Protein AF-A0A5C3QWN0-F1 (afdb_monomer_lite)

Radius of gyration: 45.07 Å; chains: 1; bounding box: 132×107×120 Å

Foldseek 3Di:
DDDDDDDDDDDDDDDDDDDDDDDDDDDDDDDDDDDDDPDDDDPVVVVVVVVVVVVPDDDDPPPPVVVVVCVVDPDDPPDDDPVVVVVVVVCVVPPPDPPDDDDDPVRVVVVVVDDDDDDDDDDDDDDDDDDDDPDDDDPVPDPPDPDDPPDDPVNDDDDDPPPPPDPPPPDPPVPPPPPDPPVVPPDDPVVVVVVVVVVVVVVVVVVVVVVVVVVVCVVVPNPDDDDDDDDPDDPDDDDPDPVVVVVVVVVVVVVCVVVCVVVDDPQVPHPDPDDPVCPPPVADNVRVVVVVVCVVVVPDQPLVVLVVVLVVLVVVLLVVLLVLVLVVLLVVCVVPDDLVRLVPDDLVNQLPDDDPVSCVVCVVVLVVSLVVSQVSLVVSQVRDDPVPRDDRDDSVVSVNVSSNVSSVVSNVSNVVVSVVVVVVVPDPDDDDDDDDDDDDDPPPPVDPVVVVVVVVCVVVPD

Structure (mmCIF, N/CA/C/O backbone):
data_AF-A0A5C3QWN0-F1
#
_entry.id   AF-A0A5C3QWN0-F1
#
loop_
_atom_site.group_PDB
_atom_site.id
_atom_site.type_symbol
_atom_site.label_atom_id
_atom_site.label_alt_id
_atom_site.label_comp_id
_atom_site.label_asym_id
_atom_site.label_entity_id
_atom_site.label_seq_id
_atom_site.pdbx_PDB_ins_code
_atom_site.Cartn_x
_atom_site.Cartn_y
_atom_site.Cartn_z
_atom_site.occupancy
_atom_site.B_iso_or_equiv
_atom_site.auth_seq_id
_atom_site.auth_comp_id
_atom_site.auth_asym_id
_atom_site.auth_atom_id
_atom_site.pdbx_PDB_model_num
ATOM 1 N N . MET A 1 1 ? 95.566 -14.396 -33.016 1.00 42.91 1 MET A N 1
ATOM 2 C CA . MET A 1 1 ? 95.435 -15.334 -31.883 1.00 42.91 1 MET A CA 1
ATOM 3 C C . MET A 1 1 ? 94.120 -16.077 -32.031 1.00 42.91 1 MET A C 1
ATOM 5 O O . MET A 1 1 ? 93.121 -15.462 -32.377 1.00 42.91 1 MET A O 1
ATOM 9 N N . GLN A 1 2 ? 94.194 -17.400 -31.928 1.00 32.28 2 GLN A N 1
ATOM 10 C CA . GLN A 1 2 ? 93.135 -18.374 -32.193 1.00 32.28 2 GLN A CA 1
ATOM 11 C C . GLN A 1 2 ? 92.072 -18.428 -31.084 1.00 32.28 2 GLN A C 1
ATOM 13 O O . GLN A 1 2 ? 92.374 -18.100 -29.942 1.00 32.28 2 GLN A O 1
ATOM 18 N N . SER A 1 3 ? 90.923 -19.020 -31.451 1.00 32.06 3 SER A N 1
ATOM 19 C CA . SER A 1 3 ? 89.947 -19.732 -30.598 1.00 32.06 3 SER A CA 1
ATOM 20 C C . SER A 1 3 ? 89.076 -18.889 -29.655 1.00 32.06 3 SER A C 1
ATOM 22 O O . SER A 1 3 ? 89.563 -17.993 -28.991 1.00 32.06 3 SER A O 1
ATOM 24 N N . SER A 1 4 ? 87.765 -19.101 -29.498 1.00 35.69 4 SER A N 1
ATOM 25 C CA . SER A 1 4 ? 86.855 -20.196 -29.875 1.00 35.69 4 SER A CA 1
ATOM 26 C C . SER A 1 4 ? 85.427 -19.627 -29.945 1.00 35.69 4 SER A C 1
ATOM 28 O O . SER A 1 4 ? 85.012 -18.893 -29.059 1.00 35.69 4 SER A O 1
ATOM 30 N N . ARG A 1 5 ? 84.709 -19.813 -31.060 1.00 35.84 5 ARG A N 1
ATOM 31 C CA . ARG A 1 5 ? 83.561 -20.735 -31.219 1.00 35.84 5 ARG A CA 1
ATOM 32 C C . ARG A 1 5 ? 82.532 -20.729 -30.073 1.00 35.84 5 ARG A C 1
ATOM 34 O O . ARG A 1 5 ? 82.773 -21.341 -29.044 1.00 35.84 5 ARG A O 1
ATOM 41 N N . SER A 1 6 ? 81.318 -20.253 -30.359 1.00 35.31 6 SER A N 1
ATOM 42 C CA . SER A 1 6 ? 80.155 -21.153 -30.417 1.00 35.31 6 SER A CA 1
ATOM 43 C C . SER A 1 6 ? 78.995 -20.496 -31.169 1.00 35.31 6 SER A C 1
ATOM 45 O O . SER A 1 6 ? 78.577 -19.385 -30.859 1.00 35.31 6 SER A O 1
ATOM 47 N N . ALA A 1 7 ? 78.526 -21.191 -32.199 1.00 36.94 7 ALA A N 1
ATOM 48 C CA . ALA A 1 7 ? 77.464 -20.805 -33.110 1.00 36.94 7 ALA A CA 1
ATOM 49 C C . ALA A 1 7 ? 76.279 -21.738 -32.885 1.00 36.94 7 ALA A C 1
ATOM 51 O O . ALA A 1 7 ? 76.495 -22.945 -32.845 1.00 36.94 7 ALA A O 1
ATOM 52 N N . LEU A 1 8 ? 75.051 -21.220 -32.835 1.00 32.81 8 LEU A N 1
ATOM 53 C CA . LEU A 1 8 ? 73.868 -22.024 -33.138 1.00 32.81 8 LEU A CA 1
ATOM 54 C C . LEU A 1 8 ? 72.814 -21.176 -33.854 1.00 32.81 8 LEU A C 1
ATOM 56 O O . LEU A 1 8 ? 72.270 -20.209 -33.332 1.00 32.81 8 LEU A O 1
ATOM 60 N N . GLN A 1 9 ? 72.568 -21.592 -35.090 1.00 36.50 9 GLN A N 1
ATOM 61 C CA . GLN A 1 9 ? 71.646 -21.063 -36.075 1.00 36.50 9 GLN A CA 1
ATOM 62 C C . GLN A 1 9 ? 70.783 -22.252 -36.500 1.00 36.50 9 GLN A C 1
ATOM 64 O O . GLN A 1 9 ? 71.313 -23.171 -37.111 1.00 36.50 9 GLN A O 1
ATOM 69 N N . LEU A 1 10 ? 69.485 -22.265 -36.193 1.00 34.38 10 LEU A N 1
ATOM 70 C CA . LEU A 1 10 ? 68.518 -23.242 -36.725 1.00 34.38 10 LEU A CA 1
ATOM 71 C C . LEU A 1 10 ? 67.148 -22.546 -36.793 1.00 34.38 10 LEU A C 1
ATOM 73 O O . LEU A 1 10 ? 66.596 -22.155 -35.774 1.00 34.38 10 LEU A O 1
ATOM 77 N N . ARG A 1 11 ? 66.722 -22.063 -37.964 1.00 36.03 11 ARG A N 1
ATOM 78 C CA . ARG A 1 11 ? 66.000 -22.756 -39.051 1.00 36.03 11 ARG A CA 1
ATOM 79 C C . ARG A 1 11 ? 64.630 -23.305 -38.621 1.00 36.03 11 ARG A C 1
ATOM 81 O O . ARG A 1 11 ? 64.500 -24.345 -37.993 1.00 36.03 11 ARG A O 1
ATOM 88 N N . ILE A 1 12 ? 63.625 -22.539 -39.032 1.00 37.44 12 ILE A N 1
ATOM 89 C CA . ILE A 1 12 ? 62.194 -22.834 -39.107 1.00 37.44 12 ILE A CA 1
ATOM 90 C C . ILE A 1 12 ? 61.962 -24.105 -39.935 1.00 37.44 12 ILE A C 1
ATOM 92 O O . ILE A 1 12 ? 62.552 -24.218 -41.005 1.00 37.44 12 ILE A O 1
ATOM 96 N N . LEU A 1 13 ? 61.057 -24.987 -39.490 1.00 35.53 13 LEU A N 1
ATOM 97 C CA . LEU A 1 13 ? 59.965 -25.549 -40.302 1.00 35.53 13 LEU A CA 1
ATOM 98 C C . LEU A 1 13 ? 58.923 -26.248 -39.410 1.00 35.53 13 LEU A C 1
ATOM 100 O O . LEU A 1 13 ? 59.238 -27.030 -38.518 1.00 35.53 13 LEU A O 1
ATOM 104 N N . ARG A 1 14 ? 57.659 -25.909 -39.673 1.00 41.62 14 ARG A N 1
ATOM 105 C CA . ARG A 1 14 ? 56.440 -26.475 -39.091 1.00 41.62 14 ARG A CA 1
ATOM 106 C C . ARG A 1 14 ? 56.224 -27.896 -39.609 1.00 41.62 14 ARG A C 1
ATOM 108 O O . ARG A 1 14 ? 56.333 -28.098 -40.812 1.00 41.62 14 ARG A O 1
ATOM 115 N N . GLN A 1 15 ? 55.777 -28.810 -38.748 1.00 36.53 15 GLN A N 1
ATOM 116 C CA . GLN A 1 15 ? 54.873 -29.900 -39.129 1.00 36.53 15 GLN A CA 1
ATOM 117 C C . GLN A 1 15 ? 54.176 -30.473 -37.888 1.00 36.53 15 GLN A C 1
ATOM 119 O O . GLN A 1 15 ? 54.800 -30.939 -36.941 1.00 36.53 15 GLN A O 1
ATOM 124 N N . THR A 1 16 ? 52.852 -30.390 -37.908 1.00 40.53 16 THR A N 1
ATOM 125 C CA . THR A 1 16 ? 51.901 -30.983 -36.969 1.00 40.53 16 THR A CA 1
ATOM 126 C C . THR A 1 16 ? 51.854 -32.501 -37.149 1.00 40.53 16 THR A C 1
ATOM 128 O O . THR A 1 16 ? 51.549 -32.971 -38.245 1.00 40.53 16 THR A O 1
ATOM 131 N N . ARG A 1 17 ? 52.085 -33.271 -36.081 1.00 33.91 17 ARG A N 1
ATOM 132 C CA . ARG A 1 17 ? 51.670 -34.680 -35.987 1.00 33.91 17 ARG A CA 1
ATOM 133 C C . ARG A 1 17 ? 51.081 -34.946 -34.603 1.00 33.91 17 ARG A C 1
ATOM 135 O O . ARG A 1 17 ? 51.757 -34.775 -33.595 1.00 33.91 17 ARG A O 1
ATOM 142 N N . CYS A 1 18 ? 49.810 -35.336 -34.584 1.00 32.41 18 CYS A N 1
ATOM 143 C CA . CYS A 1 18 ? 49.135 -35.917 -33.431 1.00 32.41 18 CYS A CA 1
ATOM 144 C C . CYS A 1 18 ? 49.550 -37.388 -33.301 1.00 32.41 18 CYS A C 1
ATOM 146 O O . CYS A 1 18 ? 49.522 -38.119 -34.290 1.00 32.41 18 CYS A O 1
ATOM 148 N N . SER A 1 19 ? 49.901 -37.809 -32.086 1.00 37.94 19 SER A N 1
ATOM 149 C CA . SER A 1 19 ? 50.146 -39.208 -31.718 1.00 37.94 19 SER A CA 1
ATOM 150 C C . SER A 1 19 ? 49.019 -39.711 -30.802 1.00 37.94 19 SER A C 1
ATOM 152 O O . SER A 1 19 ? 48.532 -38.930 -29.980 1.00 37.94 19 SER A O 1
ATOM 154 N N . PRO A 1 20 ? 48.601 -40.985 -30.916 1.00 39.47 20 PRO A N 1
ATOM 155 C CA . PRO A 1 20 ? 47.511 -41.565 -30.134 1.00 39.47 20 PRO A CA 1
ATOM 156 C C . PRO A 1 20 ? 47.978 -42.031 -28.746 1.00 39.47 20 PRO A C 1
ATOM 158 O O . PRO A 1 20 ? 49.084 -42.547 -28.582 1.00 39.47 20 PRO A O 1
ATOM 161 N N . PHE A 1 21 ? 47.114 -41.855 -27.746 1.00 33.62 21 PHE A N 1
ATOM 162 C CA . PHE A 1 21 ? 47.357 -42.252 -26.360 1.00 33.62 21 PHE A CA 1
ATOM 163 C C . PHE A 1 21 ? 47.044 -43.745 -26.160 1.00 33.62 21 PHE A C 1
ATOM 165 O O . PHE A 1 21 ? 45.948 -44.212 -26.463 1.00 33.62 21 PHE A O 1
ATOM 172 N N . SER A 1 22 ? 48.039 -44.471 -25.651 1.00 32.19 22 SER A N 1
ATOM 173 C CA . SER A 1 22 ? 48.028 -45.898 -25.320 1.00 32.19 22 SER A CA 1
ATOM 174 C C . SER A 1 22 ? 47.508 -46.115 -23.894 1.00 32.19 22 SER A C 1
ATOM 176 O O . SER A 1 22 ? 47.917 -45.406 -22.974 1.00 32.19 22 SER A O 1
ATOM 178 N N . THR A 1 23 ? 46.611 -47.085 -23.696 1.00 35.88 23 THR A N 1
ATOM 179 C CA . THR A 1 23 ? 46.101 -47.501 -22.379 1.00 35.88 23 THR A CA 1
ATOM 180 C C . THR A 1 23 ? 46.808 -48.775 -21.919 1.00 35.88 23 THR A C 1
ATOM 182 O O . THR A 1 23 ? 46.696 -49.833 -22.535 1.00 35.88 23 THR A O 1
ATOM 185 N N . ALA A 1 24 ? 47.547 -48.669 -20.813 1.00 34.12 24 ALA A N 1
ATOM 186 C CA . ALA A 1 24 ? 48.177 -49.790 -20.127 1.00 34.12 24 ALA A CA 1
ATOM 187 C C . ALA A 1 24 ? 47.196 -50.452 -19.141 1.00 34.12 24 ALA A C 1
ATOM 189 O O . ALA A 1 24 ? 46.494 -49.774 -18.391 1.00 34.12 24 ALA A O 1
ATOM 190 N N . ARG A 1 25 ? 47.172 -51.789 -19.151 1.00 35.22 25 ARG A N 1
ATOM 191 C CA . ARG A 1 25 ? 46.479 -52.662 -18.187 1.00 35.22 25 ARG A CA 1
ATOM 192 C C . ARG A 1 25 ? 47.228 -52.715 -16.847 1.00 35.22 25 ARG A C 1
ATOM 194 O O . ARG A 1 25 ? 48.457 -52.751 -16.874 1.00 35.22 25 ARG A O 1
ATOM 201 N N . PRO A 1 26 ? 46.533 -52.912 -15.713 1.00 39.97 26 PRO A N 1
ATOM 202 C CA . PRO A 1 26 ? 47.109 -53.564 -14.549 1.00 39.97 26 PRO A CA 1
ATOM 203 C C . PRO A 1 26 ? 46.679 -55.040 -14.478 1.00 39.97 26 PRO A C 1
ATOM 205 O O . PRO A 1 26 ? 45.511 -55.385 -14.662 1.00 39.97 26 PRO A O 1
ATOM 208 N N . SER A 1 27 ? 47.654 -55.907 -14.218 1.00 32.25 27 SER A N 1
ATOM 209 C CA . SER A 1 27 ? 47.497 -57.316 -13.858 1.00 32.25 27 SER A CA 1
ATOM 210 C C . SER A 1 27 ? 47.187 -57.458 -12.365 1.00 32.25 27 SER A C 1
ATOM 212 O O . SER A 1 27 ? 47.851 -56.831 -11.541 1.00 32.25 27 SER A O 1
ATOM 214 N N . LEU A 1 28 ? 46.242 -58.329 -12.017 1.00 40.50 28 LEU A N 1
ATOM 215 C CA . LEU A 1 28 ? 46.075 -58.879 -10.671 1.00 40.50 28 LEU A CA 1
ATOM 216 C C . LEU A 1 28 ? 46.317 -60.384 -10.750 1.00 40.50 28 LEU A C 1
ATOM 218 O O . LEU A 1 28 ? 45.729 -61.036 -11.605 1.00 40.50 28 LEU A O 1
ATOM 222 N N . ASP A 1 29 ? 47.113 -60.912 -9.825 1.00 34.06 29 ASP A N 1
ATOM 223 C CA . ASP A 1 29 ? 47.120 -62.331 -9.488 1.00 34.06 29 ASP A CA 1
ATOM 224 C C . ASP A 1 29 ? 47.157 -62.467 -7.964 1.00 34.06 29 ASP A C 1
ATOM 226 O O . ASP A 1 29 ? 48.119 -62.055 -7.320 1.00 34.06 29 ASP A O 1
ATOM 230 N N . SER A 1 30 ? 46.088 -63.021 -7.388 1.00 30.53 30 SER A N 1
ATOM 231 C CA . SER A 1 30 ? 46.181 -64.083 -6.381 1.00 30.53 30 SER A CA 1
ATOM 232 C C . SER A 1 30 ? 44.786 -64.605 -6.019 1.00 30.53 30 SER A C 1
ATOM 234 O O . SER A 1 30 ? 43.974 -63.925 -5.400 1.00 30.53 30 SER A O 1
ATOM 236 N N . THR A 1 31 ? 44.555 -65.841 -6.459 1.00 42.66 31 THR A N 1
ATOM 237 C CA . THR A 1 31 ? 43.734 -66.928 -5.901 1.00 42.66 31 THR A CA 1
ATOM 238 C C . THR A 1 31 ? 42.642 -66.607 -4.863 1.00 42.66 31 THR A C 1
ATOM 240 O O . THR A 1 31 ? 42.929 -66.175 -3.748 1.00 42.66 31 THR A O 1
ATOM 243 N N . LYS A 1 32 ? 41.393 -66.995 -5.182 1.00 37.12 32 LYS A N 1
ATOM 244 C CA . LYS A 1 32 ? 40.539 -67.894 -4.368 1.00 37.12 32 LYS A CA 1
ATOM 245 C C . LYS A 1 32 ? 39.171 -68.148 -5.028 1.00 37.12 32 LYS A C 1
ATOM 247 O O . LYS A 1 32 ? 38.505 -67.236 -5.498 1.00 37.12 32 LYS A O 1
ATOM 252 N N . ASN A 1 33 ? 38.811 -69.429 -5.030 1.00 44.41 33 ASN A N 1
ATOM 253 C CA . ASN A 1 33 ? 37.555 -70.085 -5.399 1.00 44.41 33 ASN A CA 1
ATOM 254 C C . ASN A 1 33 ? 36.265 -69.249 -5.304 1.00 44.41 33 ASN A C 1
ATOM 256 O O . ASN A 1 33 ? 35.908 -68.807 -4.215 1.00 44.41 33 ASN A O 1
ATOM 260 N N . ALA A 1 34 ? 35.491 -69.206 -6.395 1.00 34.88 34 ALA A N 1
ATOM 261 C CA . ALA A 1 34 ? 34.028 -69.148 -6.348 1.00 34.88 34 ALA A CA 1
ATOM 262 C C . ALA A 1 34 ? 33.415 -69.565 -7.699 1.00 34.88 34 ALA A C 1
ATOM 264 O O . ALA A 1 34 ? 33.784 -69.069 -8.761 1.00 34.88 34 ALA A O 1
ATOM 265 N N . THR A 1 35 ? 32.479 -70.501 -7.611 1.00 47.94 35 THR A N 1
ATOM 266 C CA . THR A 1 35 ? 31.509 -70.996 -8.593 1.00 47.94 35 THR A CA 1
ATOM 267 C C . THR A 1 35 ? 31.066 -69.931 -9.611 1.00 47.94 35 THR A C 1
ATOM 269 O O . THR A 1 35 ? 30.430 -68.946 -9.242 1.00 47.94 35 THR A O 1
ATOM 272 N N . GLN A 1 36 ? 31.365 -70.125 -10.902 1.00 41.84 36 GLN A N 1
ATOM 273 C CA . GLN A 1 36 ? 30.921 -69.224 -11.972 1.00 41.84 36 GLN A CA 1
ATOM 274 C C . GLN A 1 36 ? 29.685 -69.796 -12.678 1.00 41.84 36 GLN A C 1
ATOM 276 O O . GLN A 1 36 ? 29.766 -70.763 -13.431 1.00 41.84 36 GLN A O 1
ATOM 281 N N . HIS A 1 37 ? 28.534 -69.163 -12.443 1.00 44.00 37 HIS A N 1
ATOM 282 C CA . HIS A 1 37 ? 27.427 -69.145 -13.400 1.00 44.00 37 HIS A CA 1
ATOM 283 C C . HIS A 1 37 ? 27.941 -68.661 -14.771 1.00 44.00 37 HIS A C 1
ATOM 285 O O . HIS A 1 37 ? 28.793 -67.767 -14.790 1.00 44.00 37 HIS A O 1
ATOM 291 N N . PRO A 1 38 ? 27.431 -69.175 -15.910 1.00 49.47 38 PRO A N 1
ATOM 292 C CA . PRO A 1 38 ? 27.800 -68.655 -17.223 1.00 49.47 38 PRO A CA 1
ATOM 293 C C . PRO A 1 38 ? 27.395 -67.178 -17.305 1.00 49.47 38 PRO A C 1
ATOM 295 O O . PRO A 1 38 ? 26.214 -66.839 -17.360 1.00 49.47 38 PRO A O 1
ATOM 298 N N . GLN A 1 39 ? 28.391 -66.293 -17.242 1.00 54.59 39 GLN A N 1
ATOM 299 C CA . GLN A 1 39 ? 28.216 -64.850 -17.357 1.00 54.59 39 GLN A CA 1
ATOM 300 C C . GLN A 1 39 ? 27.690 -64.550 -18.763 1.00 54.59 39 GLN A C 1
ATOM 302 O O . GLN A 1 39 ? 28.383 -64.775 -19.755 1.00 54.59 39 GLN A O 1
ATOM 307 N N . ALA A 1 40 ? 26.448 -64.070 -18.850 1.00 62.28 40 ALA A N 1
ATOM 308 C CA . ALA A 1 40 ? 25.895 -63.560 -20.095 1.00 62.28 40 ALA A CA 1
ATOM 309 C C . ALA A 1 40 ? 26.790 -62.418 -20.619 1.00 62.28 40 ALA A C 1
ATOM 311 O O . ALA A 1 40 ? 27.260 -61.602 -19.819 1.00 62.28 40 ALA A O 1
ATOM 312 N N . PRO A 1 41 ? 27.048 -62.343 -21.937 1.00 68.69 41 PRO A N 1
ATOM 313 C CA . PRO A 1 41 ? 27.926 -61.324 -22.493 1.00 68.69 41 PRO A CA 1
ATOM 314 C C . PRO A 1 41 ? 27.410 -59.918 -22.158 1.00 68.69 41 PRO A C 1
ATOM 316 O O . PRO A 1 41 ? 26.223 -59.619 -22.298 1.00 68.69 41 PRO A O 1
ATOM 319 N N . ILE A 1 42 ? 28.333 -59.061 -21.714 1.00 72.00 42 ILE A N 1
ATOM 320 C CA . ILE A 1 42 ? 28.119 -57.639 -21.413 1.00 72.00 42 ILE A CA 1
ATOM 321 C C . ILE A 1 42 ? 27.419 -56.980 -22.610 1.00 72.00 42 ILE A C 1
ATOM 323 O O . ILE A 1 42 ? 27.775 -57.252 -23.755 1.00 72.00 42 ILE A O 1
ATOM 327 N N . GLY A 1 43 ? 26.420 -56.127 -22.353 1.00 74.12 43 GLY A N 1
ATOM 328 C CA . GLY A 1 43 ? 25.427 -55.686 -23.345 1.00 74.12 43 GLY A CA 1
ATOM 329 C C . GLY A 1 43 ? 25.982 -55.203 -24.691 1.00 74.12 43 GLY A C 1
ATOM 330 O O . GLY A 1 43 ? 25.378 -55.486 -25.719 1.00 74.12 43 GLY A O 1
ATOM 331 N N . SER A 1 44 ? 27.156 -54.565 -24.723 1.00 78.06 44 SER A N 1
ATOM 332 C CA . SER A 1 44 ? 27.806 -54.173 -25.981 1.00 78.06 44 SER A CA 1
ATOM 333 C C . SER A 1 44 ? 28.251 -55.371 -26.827 1.00 78.06 44 SER A C 1
ATOM 335 O O . SER A 1 44 ? 28.028 -55.374 -28.031 1.00 78.06 44 SER A O 1
ATOM 337 N N . ALA A 1 45 ? 28.816 -56.418 -26.222 1.00 79.19 45 ALA A N 1
ATOM 338 C CA . ALA A 1 45 ? 29.224 -57.635 -26.925 1.00 79.19 45 ALA A CA 1
ATOM 339 C C . ALA A 1 45 ? 28.022 -58.406 -27.489 1.00 79.19 45 ALA A C 1
ATOM 341 O O . ALA A 1 45 ? 28.110 -58.965 -28.580 1.00 79.19 45 ALA A O 1
ATOM 342 N N . LYS A 1 46 ? 26.884 -58.384 -26.781 1.00 82.75 46 LYS A N 1
ATOM 343 C CA . LYS A 1 46 ? 25.630 -58.944 -27.293 1.00 82.75 46 LYS A CA 1
ATOM 344 C C . LYS A 1 46 ? 25.111 -58.153 -28.497 1.00 82.75 46 LYS A C 1
ATOM 346 O O . LYS A 1 46 ? 24.759 -58.760 -29.496 1.00 82.75 46 LYS A O 1
ATOM 351 N N . LEU A 1 47 ? 25.141 -56.819 -28.439 1.00 79.75 47 LEU A N 1
ATOM 352 C CA . LEU A 1 47 ? 24.715 -55.968 -29.557 1.00 79.75 47 LEU A CA 1
ATOM 353 C C . LEU A 1 47 ? 25.566 -56.183 -30.816 1.00 79.75 47 LEU A C 1
ATOM 355 O O . LEU A 1 47 ? 25.016 -56.243 -31.909 1.00 79.75 47 LEU A O 1
ATOM 359 N N . PHE A 1 48 ? 26.886 -56.343 -30.678 1.00 81.50 48 PHE A N 1
ATOM 360 C CA . PHE A 1 48 ? 27.751 -56.632 -31.828 1.00 81.50 48 PHE A CA 1
ATOM 361 C C . PHE A 1 48 ? 27.529 -58.037 -32.401 1.00 81.50 48 PHE A C 1
ATOM 363 O O . PHE A 1 48 ? 27.581 -58.210 -33.616 1.00 81.50 48 PHE A O 1
ATOM 370 N N . ALA A 1 49 ? 27.264 -59.031 -31.549 1.00 81.00 49 ALA A N 1
ATOM 371 C CA . ALA A 1 49 ? 26.926 -60.378 -32.002 1.00 81.00 49 ALA A CA 1
ATOM 372 C C . ALA A 1 49 ? 25.562 -60.419 -32.717 1.00 81.00 49 ALA A C 1
ATOM 374 O O . ALA A 1 49 ? 25.452 -61.049 -33.768 1.00 81.00 49 ALA A O 1
ATOM 375 N N . ASP A 1 50 ? 24.560 -59.709 -32.189 1.00 81.56 50 ASP A N 1
ATOM 376 C CA . ASP A 1 50 ? 23.227 -59.601 -32.793 1.00 81.56 50 ASP A CA 1
ATOM 377 C C . ASP A 1 50 ? 23.285 -58.847 -34.138 1.00 81.56 50 ASP A C 1
ATOM 379 O O . ASP A 1 50 ? 22.676 -59.295 -35.107 1.00 81.56 50 ASP A O 1
ATOM 383 N N . ALA A 1 51 ? 24.081 -57.772 -34.242 1.00 81.75 51 ALA A N 1
ATOM 384 C CA . ALA A 1 51 ? 24.290 -57.039 -35.496 1.00 81.75 51 ALA A CA 1
ATOM 385 C C . ALA A 1 51 ? 24.974 -57.904 -36.571 1.00 81.75 51 ALA A C 1
ATOM 387 O O . ALA A 1 51 ? 24.517 -57.959 -37.709 1.00 81.75 51 ALA A O 1
ATOM 388 N N . ALA A 1 52 ? 26.016 -58.660 -36.199 1.00 81.88 52 ALA A N 1
ATOM 389 C CA . ALA A 1 52 ? 26.679 -59.585 -37.120 1.00 81.88 52 ALA A CA 1
ATOM 390 C C . ALA A 1 52 ? 25.748 -60.722 -37.586 1.00 81.88 52 ALA A C 1
ATOM 392 O O . ALA A 1 52 ? 25.872 -61.202 -38.710 1.00 81.88 52 ALA A O 1
ATOM 393 N N . GLN A 1 53 ? 24.806 -61.159 -36.743 1.00 78.00 53 GLN A N 1
ATOM 394 C CA . GLN A 1 53 ? 23.767 -62.111 -37.143 1.00 78.00 53 GLN A CA 1
ATOM 395 C C . GLN A 1 53 ? 22.694 -61.487 -38.044 1.00 78.00 53 GLN A C 1
ATOM 397 O O . GLN A 1 53 ? 22.093 -62.210 -38.838 1.00 78.00 53 GLN A O 1
ATOM 402 N N . GLU A 1 54 ? 22.425 -60.186 -37.927 1.00 73.19 54 GLU A N 1
ATOM 403 C CA . GLU A 1 54 ? 21.470 -59.474 -38.779 1.00 73.19 54 GLU A CA 1
ATOM 404 C C . GLU A 1 54 ? 22.015 -59.256 -40.196 1.00 73.19 54 GLU A C 1
ATOM 406 O O . GLU A 1 54 ? 21.293 -59.529 -41.152 1.00 73.19 54 GLU A O 1
ATOM 411 N N . ASP A 1 55 ? 23.300 -58.921 -40.345 1.00 73.94 55 ASP A N 1
ATOM 412 C CA . ASP A 1 55 ? 23.958 -58.773 -41.656 1.00 73.94 55 ASP A CA 1
ATOM 413 C C . ASP A 1 55 ? 23.997 -60.085 -42.467 1.00 73.94 55 ASP A C 1
ATOM 415 O O . ASP A 1 55 ? 24.056 -60.074 -43.697 1.00 73.94 55 ASP A O 1
ATOM 419 N N . LEU A 1 56 ? 23.953 -61.235 -41.784 1.00 73.44 56 LEU A N 1
ATOM 420 C CA . LEU A 1 56 ? 23.929 -62.564 -42.403 1.00 73.44 56 LEU A CA 1
ATOM 421 C C . LEU A 1 56 ? 22.510 -63.049 -42.747 1.00 73.44 56 LEU A C 1
ATOM 423 O O . LEU A 1 56 ? 22.367 -64.095 -43.389 1.00 73.44 56 LEU A O 1
ATOM 427 N N . LYS A 1 57 ? 21.450 -62.331 -42.339 1.00 70.31 57 LYS A N 1
ATOM 428 C CA . LYS A 1 57 ? 20.075 -62.684 -42.715 1.00 70.31 57 LYS A CA 1
ATOM 429 C C . LYS A 1 57 ? 19.820 -62.280 -44.172 1.00 70.31 57 LYS A C 1
ATOM 431 O O . LYS A 1 57 ? 20.008 -61.117 -44.525 1.00 70.31 57 LYS A O 1
ATOM 436 N N . PRO A 1 58 ? 19.347 -63.199 -45.032 1.00 61.22 58 PRO A N 1
ATOM 437 C CA . PRO A 1 58 ? 18.959 -62.838 -46.389 1.00 61.22 58 PRO A CA 1
ATOM 438 C C . PRO A 1 58 ? 17.800 -61.833 -46.351 1.00 61.22 58 PRO A C 1
ATOM 440 O O . PRO A 1 58 ? 16.872 -61.986 -45.553 1.00 61.22 58 PRO A O 1
ATOM 443 N N . ILE A 1 59 ? 17.861 -60.817 -47.220 1.00 62.22 59 ILE A N 1
ATOM 444 C CA . ILE A 1 59 ? 16.859 -59.747 -47.334 1.00 62.22 59 ILE A CA 1
ATOM 445 C C . ILE A 1 59 ? 15.482 -60.386 -47.530 1.00 62.22 59 ILE A C 1
ATOM 447 O O . ILE A 1 59 ? 15.186 -60.958 -48.581 1.00 62.22 59 ILE A O 1
ATOM 451 N N . THR A 1 60 ? 14.635 -60.306 -46.507 1.00 65.25 60 THR A N 1
ATOM 452 C CA . THR A 1 60 ? 13.232 -60.689 -46.632 1.00 65.25 60 THR A CA 1
ATOM 453 C C . THR A 1 60 ? 12.547 -59.702 -47.580 1.00 65.25 60 THR A C 1
ATOM 455 O O . THR A 1 60 ? 12.826 -58.499 -47.517 1.00 65.25 60 THR A O 1
ATOM 458 N N . PRO A 1 61 ? 11.671 -60.161 -48.495 1.00 66.12 61 PRO A N 1
ATOM 459 C CA . PRO A 1 61 ? 10.937 -59.241 -49.349 1.00 66.12 61 PRO A CA 1
ATOM 460 C C . PRO A 1 61 ? 10.122 -58.305 -48.454 1.00 66.12 61 PRO A C 1
ATOM 462 O O . PRO A 1 61 ? 9.375 -58.762 -47.583 1.00 66.12 61 PRO A O 1
ATOM 465 N N . LYS A 1 62 ? 10.313 -56.993 -48.640 1.00 66.06 62 LYS A N 1
ATOM 466 C CA . LYS A 1 62 ? 9.573 -55.961 -47.907 1.00 66.06 62 LYS A CA 1
ATOM 467 C C . LYS A 1 62 ? 8.076 -56.258 -48.031 1.00 66.06 62 LYS A C 1
ATOM 469 O O . LYS A 1 62 ? 7.605 -56.666 -49.092 1.00 66.06 62 LYS A O 1
ATOM 474 N N . SER A 1 63 ? 7.331 -56.082 -46.941 1.00 79.25 63 SER A N 1
ATOM 475 C CA . SER A 1 63 ? 5.878 -56.243 -46.988 1.00 79.25 63 SER A CA 1
ATOM 476 C C . SER A 1 63 ? 5.292 -55.292 -48.034 1.00 79.25 63 SER A C 1
ATOM 478 O O . SER A 1 63 ? 5.787 -54.179 -48.213 1.00 79.25 63 SER A O 1
ATOM 480 N N . SER A 1 64 ? 4.219 -55.705 -48.712 1.00 72.62 64 SER A N 1
ATOM 481 C CA . SER A 1 64 ? 3.556 -54.883 -49.738 1.00 72.62 64 SER A CA 1
ATOM 482 C C . SER A 1 64 ? 3.177 -53.491 -49.224 1.00 72.62 64 SER A C 1
ATOM 484 O O . SER A 1 64 ? 3.220 -52.523 -49.976 1.00 72.62 64 SER A O 1
ATOM 486 N N . LEU A 1 65 ? 2.875 -53.381 -47.928 1.00 74.12 65 LEU A N 1
ATOM 487 C CA . LEU A 1 65 ? 2.614 -52.120 -47.243 1.00 74.12 65 LEU A CA 1
ATOM 488 C C . LEU A 1 65 ? 3.862 -51.232 -47.150 1.00 74.12 65 LEU A C 1
ATOM 490 O O . LEU A 1 65 ? 3.766 -50.038 -47.409 1.00 74.12 65 LEU A O 1
ATOM 494 N N . LEU A 1 66 ? 5.032 -51.791 -46.827 1.00 73.12 66 LEU A N 1
ATOM 495 C CA . LEU A 1 66 ? 6.286 -51.033 -46.821 1.00 73.12 66 LEU A CA 1
ATOM 496 C C . LEU A 1 66 ? 6.685 -50.598 -48.231 1.00 73.12 66 LEU A C 1
ATOM 498 O O . LEU A 1 66 ? 7.113 -49.465 -48.407 1.00 73.12 66 LEU A O 1
ATOM 502 N N . THR A 1 67 ? 6.483 -51.450 -49.238 1.00 76.81 67 THR A N 1
ATOM 503 C CA . THR A 1 67 ? 6.709 -51.084 -50.645 1.00 76.81 67 THR A CA 1
ATOM 504 C C . THR A 1 67 ? 5.750 -49.986 -51.107 1.00 76.81 67 THR A C 1
ATOM 506 O O . THR A 1 67 ? 6.162 -49.064 -51.804 1.00 76.81 67 THR A O 1
ATOM 509 N N . ALA A 1 68 ? 4.482 -50.042 -50.689 1.00 75.06 68 ALA A N 1
ATOM 510 C CA . ALA A 1 68 ? 3.508 -48.998 -50.988 1.00 75.06 68 ALA A CA 1
ATOM 511 C C . ALA A 1 68 ? 3.871 -47.667 -50.311 1.00 75.06 68 ALA A C 1
ATOM 513 O O . ALA A 1 68 ? 3.785 -46.626 -50.954 1.00 75.06 68 ALA A O 1
ATOM 514 N N . LEU A 1 69 ? 4.324 -47.684 -49.054 1.00 70.75 69 LEU A N 1
ATOM 515 C CA . LEU A 1 69 ? 4.770 -46.475 -48.352 1.00 70.75 69 LEU A CA 1
ATOM 516 C C . LEU A 1 69 ? 6.040 -45.879 -48.970 1.00 70.75 69 LEU A C 1
ATOM 518 O O . LEU A 1 69 ? 6.109 -44.672 -49.166 1.00 70.75 69 LEU A O 1
ATOM 522 N N . GLU A 1 70 ? 7.000 -46.719 -49.360 1.00 71.94 70 GLU A N 1
ATOM 523 C CA . GLU A 1 70 ? 8.227 -46.296 -50.054 1.00 71.94 70 GLU A CA 1
ATOM 524 C C . GLU A 1 70 ? 7.936 -45.701 -51.445 1.00 71.94 70 GLU A C 1
ATOM 526 O O . GLU A 1 70 ? 8.721 -44.914 -51.961 1.00 71.94 70 GLU A O 1
ATOM 531 N N . SER A 1 71 ? 6.786 -46.037 -52.045 1.00 71.25 71 SER A N 1
ATOM 532 C CA . SER A 1 71 ? 6.305 -45.407 -53.282 1.00 71.25 71 SER A CA 1
ATOM 533 C C . SER A 1 71 ? 5.493 -44.124 -53.067 1.00 71.25 71 SER A C 1
ATOM 535 O O . SER A 1 71 ? 5.344 -43.343 -54.005 1.00 71.25 71 SER A O 1
ATOM 537 N N . GLN A 1 72 ? 4.939 -43.916 -51.868 1.00 73.88 72 GLN A N 1
ATOM 538 C CA . GLN A 1 72 ? 4.126 -42.738 -51.544 1.00 73.88 72 GLN A CA 1
ATOM 539 C C . GLN A 1 72 ? 4.994 -41.546 -51.151 1.00 73.88 72 GLN A C 1
ATOM 541 O O . GLN A 1 72 ? 4.730 -40.435 -51.608 1.00 73.88 72 GLN A O 1
ATOM 546 N N . ASP A 1 73 ? 6.041 -41.795 -50.365 1.00 72.44 73 ASP A N 1
ATOM 547 C CA . ASP A 1 73 ? 6.946 -40.765 -49.877 1.00 72.44 73 ASP A CA 1
ATOM 548 C C . ASP A 1 73 ? 8.352 -41.013 -50.423 1.00 72.44 73 ASP A C 1
ATOM 550 O O . ASP A 1 73 ? 8.965 -42.053 -50.180 1.00 72.44 73 ASP A O 1
ATOM 554 N N . GLU A 1 74 ? 8.886 -40.047 -51.164 1.00 73.56 74 GLU A N 1
ATOM 555 C CA . GLU A 1 74 ? 10.252 -40.151 -51.663 1.00 73.56 74 GLU A CA 1
ATOM 556 C C . GLU A 1 74 ? 11.270 -40.083 -50.522 1.00 73.56 74 GLU A C 1
ATOM 558 O O . GLU A 1 74 ? 11.162 -39.268 -49.600 1.00 73.56 74 GLU A O 1
ATOM 563 N N . ASN A 1 75 ? 12.300 -40.930 -50.591 1.00 75.62 75 ASN A N 1
ATOM 564 C CA . ASN A 1 75 ? 13.366 -40.927 -49.600 1.00 75.62 75 ASN A CA 1
ATOM 565 C C . ASN A 1 75 ? 14.076 -39.562 -49.589 1.00 75.62 75 ASN A C 1
ATOM 567 O O . ASN A 1 75 ? 14.475 -39.044 -50.630 1.00 75.62 75 ASN A O 1
ATOM 571 N N . TRP A 1 76 ? 14.266 -38.998 -48.396 1.00 77.25 76 TRP A N 1
ATOM 572 C CA . TRP A 1 76 ? 14.930 -37.711 -48.200 1.00 77.25 76 TRP A CA 1
ATOM 573 C C . TRP A 1 76 ? 16.344 -37.703 -48.806 1.00 77.25 76 TRP A C 1
ATOM 575 O O . TRP A 1 76 ? 17.233 -38.419 -48.345 1.00 77.25 76 TRP A O 1
ATOM 585 N N . THR A 1 77 ? 16.577 -36.852 -49.806 1.00 77.88 77 THR A N 1
ATOM 586 C CA . THR A 1 77 ? 17.846 -36.772 -50.555 1.00 77.88 77 THR A CA 1
ATOM 587 C C . THR A 1 77 ? 18.876 -35.805 -49.961 1.00 77.88 77 THR A C 1
ATOM 589 O O . THR A 1 77 ? 19.924 -35.588 -50.561 1.00 77.88 77 THR A O 1
ATOM 592 N N . GLY A 1 78 ? 18.613 -35.215 -48.791 1.00 80.75 78 GLY A N 1
ATOM 593 C CA . GLY A 1 78 ? 19.483 -34.214 -48.154 1.00 80.75 78 GLY A CA 1
ATOM 594 C C . GLY A 1 78 ? 18.987 -32.784 -48.362 1.00 80.75 78 GLY A C 1
ATOM 595 O O . GLY A 1 78 ? 18.949 -32.016 -47.403 1.00 80.75 78 GLY A O 1
ATOM 596 N N . ASP A 1 79 ? 18.521 -32.486 -49.573 1.00 79.31 79 ASP A N 1
ATOM 597 C CA . ASP A 1 79 ? 17.888 -31.219 -49.934 1.00 79.31 79 ASP A CA 1
ATOM 598 C C . ASP A 1 79 ? 16.363 -31.383 -49.984 1.00 79.31 79 ASP A C 1
ATOM 600 O O . ASP A 1 79 ? 15.847 -32.286 -50.647 1.00 79.31 79 ASP A O 1
ATOM 604 N N . GLU A 1 80 ? 15.634 -30.519 -49.270 1.00 83.69 80 GLU A N 1
ATOM 605 C CA . GLU A 1 80 ? 14.169 -30.510 -49.303 1.00 83.69 80 GLU A CA 1
ATOM 606 C C . GLU A 1 80 ? 13.656 -29.988 -50.652 1.00 83.69 80 GLU A C 1
ATOM 608 O O . GLU A 1 80 ? 14.200 -29.049 -51.242 1.00 83.69 80 GLU A O 1
ATOM 613 N N . ARG A 1 81 ? 12.569 -30.585 -51.147 1.00 84.81 81 ARG A N 1
ATOM 614 C CA . ARG A 1 81 ? 11.876 -30.088 -52.336 1.00 84.81 81 ARG A CA 1
ATOM 615 C C . ARG A 1 81 ? 11.312 -28.698 -52.062 1.00 84.81 81 ARG A C 1
ATOM 617 O O . ARG A 1 81 ? 10.823 -28.410 -50.972 1.00 84.81 81 ARG A O 1
ATOM 624 N N . VAL A 1 82 ? 11.311 -27.837 -53.080 1.00 83.88 82 VAL A N 1
ATOM 625 C CA . VAL A 1 82 ? 10.826 -26.449 -52.956 1.00 83.88 82 VAL A CA 1
ATOM 626 C C . VAL A 1 82 ? 9.376 -26.400 -52.456 1.00 83.88 82 VAL A C 1
ATOM 628 O O . VAL A 1 82 ? 9.019 -25.517 -51.681 1.00 83.88 82 VAL A O 1
ATOM 631 N N . GLN A 1 83 ? 8.542 -27.357 -52.867 1.00 85.38 83 GLN A N 1
ATOM 632 C CA . GLN A 1 83 ? 7.141 -27.459 -52.457 1.00 85.38 83 GLN A CA 1
ATOM 633 C C . GLN A 1 83 ? 7.014 -27.721 -50.952 1.00 85.38 83 GLN A C 1
ATOM 635 O O . GLN A 1 83 ? 6.238 -27.039 -50.283 1.00 85.38 83 GLN A O 1
ATOM 640 N N . ASP A 1 84 ? 7.823 -28.634 -50.416 1.00 84.06 84 ASP A N 1
ATOM 641 C CA . ASP A 1 84 ? 7.822 -28.990 -48.995 1.00 84.06 84 ASP A CA 1
ATOM 642 C C . ASP A 1 84 ? 8.411 -27.865 -48.142 1.00 84.06 84 ASP A C 1
ATOM 644 O O . ASP A 1 84 ? 7.858 -27.526 -47.093 1.00 84.06 84 ASP A O 1
ATOM 648 N N . ALA A 1 85 ? 9.456 -27.196 -48.638 1.00 86.75 85 ALA A N 1
ATOM 649 C CA . ALA A 1 85 ? 10.026 -26.006 -48.010 1.00 86.75 85 ALA A CA 1
ATOM 650 C C . ALA A 1 85 ? 8.984 -24.880 -47.883 1.00 86.75 85 ALA A C 1
ATOM 652 O O . ALA A 1 85 ? 8.826 -24.262 -46.824 1.00 86.75 85 ALA A O 1
ATOM 653 N N . VAL A 1 86 ? 8.226 -24.626 -48.957 1.00 87.12 86 VAL A N 1
ATOM 654 C CA . VAL A 1 86 ? 7.153 -23.623 -48.976 1.00 87.12 86 VAL A CA 1
ATOM 655 C C . VAL A 1 86 ? 5.993 -24.043 -48.076 1.00 87.12 86 VAL A C 1
ATOM 657 O O . VAL A 1 86 ? 5.487 -23.213 -47.320 1.00 87.12 86 VAL A O 1
ATOM 660 N N . LEU A 1 87 ? 5.596 -25.317 -48.097 1.00 86.94 87 LEU A N 1
ATOM 661 C CA . LEU A 1 87 ? 4.547 -25.847 -47.229 1.00 86.94 87 LEU A CA 1
ATOM 662 C C . LEU A 1 87 ? 4.927 -25.703 -45.750 1.00 86.94 87 LEU A C 1
ATOM 664 O O . LEU A 1 87 ? 4.122 -25.210 -44.958 1.00 86.94 87 LEU A O 1
ATOM 668 N N . ARG A 1 88 ? 6.175 -26.022 -45.385 1.00 86.69 88 ARG A N 1
ATOM 669 C CA . ARG A 1 88 ? 6.713 -25.813 -44.034 1.00 86.69 88 ARG A CA 1
ATOM 670 C C . ARG A 1 88 ? 6.701 -24.340 -43.650 1.00 86.69 88 ARG A C 1
ATOM 672 O O . ARG A 1 88 ? 6.284 -24.002 -42.546 1.00 86.69 88 ARG A O 1
ATOM 679 N N . MET A 1 89 ? 7.112 -23.455 -44.556 1.00 84.38 89 MET A N 1
ATOM 680 C CA . MET A 1 89 ? 7.112 -22.010 -44.325 1.00 84.38 89 MET A CA 1
ATOM 681 C C . MET A 1 89 ? 5.691 -21.462 -44.116 1.00 84.38 89 MET A C 1
ATOM 683 O O . MET A 1 89 ? 5.482 -20.605 -43.257 1.00 84.38 89 MET A O 1
ATOM 687 N N . LEU A 1 90 ? 4.699 -21.977 -44.846 1.00 86.31 90 LEU A N 1
ATOM 688 C CA . LEU A 1 90 ? 3.290 -21.631 -44.653 1.00 86.31 90 LEU A CA 1
ATOM 689 C C . LEU A 1 90 ? 2.750 -22.178 -43.326 1.00 86.31 90 LEU A C 1
ATOM 691 O O . LEU A 1 90 ? 2.099 -21.442 -42.584 1.00 86.31 90 LEU A O 1
ATOM 695 N N . MET A 1 91 ? 3.067 -23.426 -42.983 1.00 81.94 91 MET A N 1
ATOM 696 C CA . MET A 1 91 ? 2.663 -24.033 -41.713 1.00 81.94 91 MET A CA 1
ATOM 697 C C . MET A 1 91 ? 3.290 -23.339 -40.497 1.00 81.94 91 MET A C 1
ATOM 699 O O . MET A 1 91 ? 2.601 -23.133 -39.500 1.00 81.94 91 MET A O 1
ATOM 703 N N . ASP A 1 92 ? 4.558 -22.921 -40.570 1.00 79.88 92 ASP A N 1
ATOM 704 C CA . ASP A 1 92 ? 5.203 -22.165 -39.489 1.00 79.88 92 ASP A CA 1
ATOM 705 C C . ASP A 1 92 ? 4.717 -20.709 -39.425 1.00 79.88 92 ASP A C 1
ATOM 707 O O . ASP A 1 92 ? 4.572 -20.163 -38.332 1.00 79.88 92 ASP A O 1
ATOM 711 N N . LYS A 1 93 ? 4.375 -20.084 -40.561 1.00 82.69 93 LYS A N 1
ATOM 712 C CA . LYS A 1 93 ? 3.758 -18.746 -40.575 1.00 82.69 93 LYS A CA 1
ATOM 713 C C . LYS A 1 93 ? 2.373 -18.742 -39.923 1.00 82.69 93 LYS A C 1
ATOM 715 O O . LYS A 1 93 ? 1.997 -17.757 -39.292 1.00 82.69 93 LYS A O 1
ATOM 720 N N . HIS A 1 94 ? 1.629 -19.836 -40.066 1.00 74.06 94 HIS A N 1
ATOM 721 C CA . HIS A 1 94 ? 0.303 -20.020 -39.474 1.00 74.06 94 HIS A CA 1
ATOM 722 C C . HIS A 1 94 ? 0.323 -20.878 -38.201 1.00 74.06 94 HIS A C 1
ATOM 724 O O . HIS A 1 94 ? -0.724 -21.340 -37.747 1.00 74.06 94 HIS A O 1
ATOM 730 N N . LYS A 1 95 ? 1.499 -21.056 -37.583 1.00 82.81 95 LYS A N 1
ATOM 731 C CA . LYS A 1 95 ? 1.635 -21.734 -36.295 1.00 82.81 95 LYS A CA 1
ATOM 732 C C . LYS A 1 95 ? 0.872 -20.922 -35.240 1.00 82.81 95 LYS A C 1
ATOM 734 O O . LYS A 1 95 ? 1.231 -19.763 -35.009 1.00 82.81 95 LYS A O 1
ATOM 739 N N . PRO A 1 96 ? -0.158 -21.474 -34.576 1.00 77.00 96 PRO A N 1
ATOM 740 C CA . PRO A 1 96 ? -0.803 -20.757 -33.488 1.00 77.00 96 PRO A CA 1
ATOM 741 C C . PRO A 1 96 ? 0.233 -20.464 -32.398 1.00 77.00 96 PRO A C 1
ATOM 743 O O . PRO A 1 96 ? 1.043 -21.329 -32.042 1.00 77.00 96 PRO A O 1
ATOM 746 N N . LEU A 1 97 ? 0.218 -19.231 -31.881 1.00 72.69 97 LEU A N 1
ATOM 747 C CA . LEU A 1 97 ? 1.016 -18.843 -30.718 1.00 72.69 97 LEU A CA 1
ATOM 748 C C . LEU A 1 97 ? 0.756 -19.865 -29.606 1.00 72.69 97 LEU A C 1
ATOM 750 O O . LEU A 1 97 ? -0.396 -20.178 -29.310 1.00 72.69 97 LEU A O 1
ATOM 754 N N . ARG A 1 98 ? 1.821 -20.407 -29.001 1.00 67.50 98 ARG A N 1
ATOM 755 C CA . ARG A 1 98 ? 1.699 -21.311 -27.850 1.00 67.50 98 ARG A CA 1
ATOM 756 C C . ARG A 1 98 ? 1.105 -20.533 -26.674 1.00 67.50 98 ARG A C 1
ATOM 758 O O . ARG A 1 98 ? 1.833 -19.951 -25.879 1.00 67.50 98 ARG A O 1
ATOM 765 N N . THR A 1 99 ? -0.216 -20.512 -26.570 1.00 55.94 99 THR A N 1
ATOM 766 C CA . THR A 1 99 ? -0.946 -19.968 -25.426 1.00 55.94 99 THR A CA 1
ATOM 767 C C . THR A 1 99 ? -1.264 -21.120 -24.478 1.00 55.94 99 THR A C 1
ATOM 769 O O . THR A 1 99 ? -2.252 -21.826 -24.665 1.00 55.94 99 THR A O 1
ATOM 772 N N . GLY A 1 100 ? -0.389 -21.367 -23.499 1.00 72.19 100 GLY A N 1
ATOM 773 C CA . GLY A 1 100 ? -0.592 -22.404 -22.483 1.00 72.19 100 GLY A CA 1
ATOM 774 C C . GLY A 1 100 ? 0.683 -22.783 -21.726 1.00 72.19 100 GLY A C 1
ATOM 775 O O . GLY A 1 100 ? 1.791 -22.436 -22.133 1.00 72.19 100 GLY A O 1
ATOM 776 N N . THR A 1 101 ? 0.521 -23.511 -20.620 1.00 72.25 101 THR A N 1
ATOM 777 C CA . THR A 1 101 ? 1.616 -24.143 -19.870 1.00 72.25 101 THR A CA 1
ATOM 778 C C . THR A 1 101 ? 2.330 -25.189 -20.737 1.00 72.25 101 THR A C 1
ATOM 780 O O . THR A 1 101 ? 1.713 -25.890 -21.542 1.00 72.25 101 THR A O 1
ATOM 783 N N . ILE A 1 102 ? 3.660 -25.283 -20.623 1.00 62.12 102 ILE A N 1
ATOM 784 C CA . ILE A 1 102 ? 4.469 -26.232 -21.404 1.00 62.12 102 ILE A CA 1
ATOM 785 C C . ILE A 1 102 ? 4.188 -27.646 -20.882 1.00 62.12 102 ILE A C 1
ATOM 787 O O . ILE A 1 102 ? 4.737 -28.054 -19.865 1.00 62.12 102 ILE A O 1
ATOM 791 N N . ARG A 1 103 ? 3.324 -28.389 -21.579 1.00 68.12 103 ARG A N 1
ATOM 792 C CA . ARG A 1 103 ? 3.040 -29.801 -21.276 1.00 68.12 103 ARG A CA 1
ATOM 793 C C . ARG A 1 103 ? 4.103 -30.716 -21.876 1.00 68.12 103 ARG A C 1
ATOM 795 O O . ARG A 1 103 ? 4.525 -30.503 -23.023 1.00 68.12 103 ARG A O 1
ATOM 802 N N . SER A 1 104 ? 4.505 -31.727 -21.107 1.00 73.69 104 SER A N 1
ATOM 803 C CA . SER A 1 104 ? 5.469 -32.747 -21.535 1.00 73.69 104 SER A CA 1
ATOM 804 C C . SER A 1 104 ? 4.920 -33.554 -22.719 1.00 73.69 104 SER A C 1
ATOM 806 O O . SER A 1 104 ? 3.705 -33.675 -22.891 1.00 73.69 104 SER A O 1
ATOM 808 N N . ALA A 1 105 ? 5.802 -34.099 -23.562 1.00 64.44 105 ALA A N 1
ATOM 809 C CA . ALA A 1 105 ? 5.403 -34.895 -24.728 1.00 64.44 105 ALA A CA 1
ATOM 810 C C . ALA A 1 105 ? 4.558 -36.120 -24.332 1.00 64.44 105 ALA A C 1
ATOM 812 O O . ALA A 1 105 ? 3.590 -36.449 -25.014 1.00 64.44 105 ALA A O 1
ATOM 813 N N . ASP A 1 106 ? 4.875 -36.714 -23.183 1.00 68.31 106 ASP A N 1
ATOM 814 C CA . ASP A 1 106 ? 4.197 -37.886 -22.620 1.00 68.31 106 ASP A CA 1
ATOM 815 C C . ASP A 1 106 ? 2.747 -37.578 -22.194 1.00 68.31 106 ASP A C 1
ATOM 817 O O . ASP A 1 106 ? 1.815 -38.356 -22.392 1.00 68.31 106 ASP A O 1
ATOM 821 N N . GLU A 1 107 ? 2.530 -36.366 -21.683 1.00 72.31 107 GLU A N 1
ATOM 822 C CA . GLU A 1 107 ? 1.220 -35.876 -21.251 1.00 72.31 107 GLU A CA 1
ATOM 823 C C . GLU A 1 107 ? 0.269 -35.674 -22.444 1.00 72.31 107 GLU A C 1
ATOM 825 O O . GLU A 1 107 ? -0.920 -35.972 -22.370 1.00 72.31 107 GLU A O 1
ATOM 830 N N . LYS A 1 108 ? 0.812 -35.244 -23.590 1.00 70.38 108 LYS A N 1
ATOM 831 C CA . LYS A 1 108 ? 0.053 -35.064 -24.839 1.00 70.38 108 LYS A CA 1
ATOM 832 C C . LYS A 1 108 ? -0.339 -36.386 -25.495 1.00 70.38 108 LYS A C 1
ATOM 834 O O . LYS A 1 108 ? -1.361 -36.450 -26.175 1.00 70.38 108 LYS A O 1
ATOM 839 N N . LEU A 1 109 ? 0.481 -37.423 -25.327 1.00 61.56 109 LEU A N 1
ATOM 840 C CA . LEU A 1 109 ? 0.196 -38.760 -25.849 1.00 61.56 109 LEU A CA 1
ATOM 841 C C 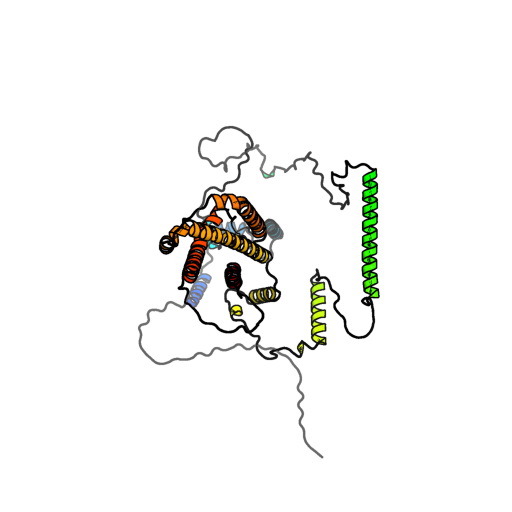. LEU A 1 109 ? -0.902 -39.456 -25.034 1.00 61.56 109 LEU A C 1
ATOM 843 O O . LEU A 1 109 ? -1.747 -40.128 -25.621 1.00 61.56 109 LEU A O 1
ATOM 847 N N . ARG A 1 110 ? -0.952 -39.229 -23.714 1.00 65.81 110 ARG A N 1
ATOM 848 C CA . ARG A 1 110 ? -2.020 -39.749 -22.839 1.00 65.81 110 ARG A CA 1
ATOM 849 C C . ARG A 1 110 ? -3.397 -39.165 -23.154 1.00 65.81 110 ARG A C 1
ATOM 851 O O . ARG A 1 110 ? -4.370 -39.917 -23.210 1.00 65.81 110 ARG A O 1
ATOM 858 N N . ASP A 1 111 ? -3.471 -37.865 -23.430 1.00 59.44 111 ASP A N 1
ATOM 859 C CA . ASP A 1 111 ? -4.746 -37.200 -23.732 1.00 59.44 111 ASP A CA 1
ATOM 860 C C . ASP A 1 111 ? -5.338 -37.636 -25.084 1.00 59.44 111 ASP A C 1
ATOM 862 O O . ASP A 1 111 ? -6.554 -37.754 -25.219 1.00 59.44 111 ASP A O 1
ATOM 866 N N . ARG A 1 112 ? -4.496 -37.966 -26.077 1.00 54.44 112 ARG A N 1
ATOM 867 C CA . ARG A 1 112 ? -4.952 -38.458 -27.393 1.00 54.44 112 ARG A CA 1
ATOM 868 C C . ARG A 1 112 ? -5.684 -39.799 -27.338 1.00 54.44 112 ARG A C 1
ATOM 870 O O . ARG A 1 112 ? -6.408 -40.106 -28.279 1.00 54.44 112 ARG A O 1
ATOM 877 N N . ASN A 1 113 ? -5.507 -40.578 -26.272 1.00 50.41 113 ASN A N 1
ATOM 878 C CA . ASN A 1 113 ? -6.122 -41.898 -26.137 1.00 50.41 113 ASN A CA 1
ATOM 879 C C . ASN A 1 113 ? -7.405 -41.893 -25.287 1.00 50.41 113 ASN A C 1
ATOM 881 O O . ASN A 1 113 ? -8.016 -42.943 -25.114 1.00 50.41 113 ASN A O 1
ATOM 885 N N . SER A 1 114 ? -7.812 -40.733 -24.754 1.00 49.22 114 SER A N 1
ATOM 886 C CA . SER A 1 114 ? -8.871 -40.646 -23.741 1.00 49.22 114 SER A CA 1
ATOM 887 C C . SER A 1 114 ? -9.757 -39.404 -23.915 1.00 49.22 114 SER A C 1
ATOM 889 O O . SER A 1 114 ? -9.825 -38.590 -23.003 1.00 49.22 114 SER A O 1
ATOM 891 N N . SER A 1 115 ? -10.402 -39.183 -25.070 1.00 42.75 115 SER A N 1
ATOM 892 C CA . SER A 1 115 ? -11.642 -38.367 -25.155 1.00 42.75 115 SER A CA 1
ATOM 893 C C . SER A 1 115 ? -12.171 -38.193 -26.584 1.00 42.75 115 SER A C 1
ATOM 895 O O . SER A 1 115 ? -11.851 -37.254 -27.308 1.00 42.75 115 SER A O 1
ATOM 897 N N . SER A 1 116 ? -13.115 -39.053 -26.946 1.00 42.00 116 SER A N 1
ATOM 898 C CA . SER A 1 116 ? -14.324 -38.636 -27.652 1.00 42.00 116 SER A CA 1
ATOM 899 C C . SER A 1 116 ? -15.180 -37.779 -26.702 1.00 42.00 116 SER A C 1
ATOM 901 O O . SER A 1 116 ? -15.688 -38.311 -25.717 1.00 42.00 116 SER A O 1
ATOM 903 N N . GLY A 1 117 ? -15.346 -36.476 -26.971 1.00 35.56 117 GLY A N 1
ATOM 904 C CA . GLY A 1 117 ? -16.394 -35.666 -26.328 1.00 35.56 117 GLY A CA 1
ATOM 905 C C . GLY A 1 117 ? -16.063 -34.202 -25.998 1.00 35.56 117 GLY A C 1
ATOM 906 O O . GLY A 1 117 ? -15.299 -33.921 -25.086 1.00 35.56 117 GLY A O 1
ATOM 907 N N . ALA A 1 118 ? -16.770 -33.303 -26.695 1.00 35.81 118 ALA A N 1
ATOM 908 C CA . ALA A 1 118 ? -17.259 -31.979 -26.277 1.00 35.81 118 ALA A CA 1
ATOM 909 C C . ALA A 1 118 ? -16.258 -30.875 -25.857 1.00 35.81 118 ALA A C 1
ATOM 911 O O . ALA A 1 118 ? -15.856 -30.752 -24.704 1.00 35.81 118 ALA A O 1
ATOM 912 N N . GLN A 1 119 ? -16.016 -29.934 -26.778 1.00 35.06 119 GLN A N 1
ATOM 913 C CA . GLN A 1 119 ? -15.635 -28.552 -26.461 1.00 35.06 119 GLN A CA 1
ATOM 914 C C . GLN A 1 119 ? -16.776 -27.623 -26.896 1.00 35.06 119 GLN A C 1
ATOM 916 O O . GLN A 1 119 ? -17.175 -27.618 -28.060 1.00 35.06 119 GLN A O 1
ATOM 921 N N . ASN A 1 120 ? -17.313 -26.873 -25.931 1.00 40.34 120 ASN A N 1
ATOM 922 C CA . ASN A 1 120 ? -18.355 -25.864 -26.100 1.00 40.34 120 ASN A CA 1
ATOM 923 C C . ASN A 1 120 ? -17.867 -24.714 -26.991 1.00 40.34 120 ASN A C 1
ATOM 925 O O . ASN A 1 120 ? -16.963 -23.972 -26.613 1.00 40.34 120 ASN A O 1
ATOM 929 N N . TYR A 1 121 ? -18.538 -24.509 -28.121 1.00 38.16 121 TYR A N 1
ATOM 930 C CA . TYR A 1 121 ? -18.493 -23.268 -28.887 1.00 38.16 121 TYR A CA 1
ATOM 931 C C . TYR A 1 121 ? -19.888 -22.642 -28.922 1.00 38.16 121 TYR A C 1
ATOM 933 O O . TYR A 1 121 ? -20.910 -23.316 -29.048 1.00 38.16 121 TYR A O 1
ATOM 941 N N . VAL A 1 122 ? -19.908 -21.321 -28.764 1.00 32.44 122 VAL A N 1
ATOM 942 C CA . VAL A 1 122 ? -21.099 -20.471 -28.790 1.00 32.44 122 VAL A CA 1
ATOM 943 C C . VAL A 1 122 ? -21.853 -20.681 -30.107 1.00 32.44 122 VAL A C 1
ATOM 945 O O . VAL A 1 122 ? -21.318 -20.455 -31.190 1.00 32.44 122 VAL A O 1
ATOM 948 N N . ARG A 1 123 ? -23.109 -21.126 -30.004 1.00 32.81 123 ARG A N 1
ATOM 949 C CA . ARG A 1 123 ? -24.006 -21.397 -31.132 1.00 32.81 123 ARG A CA 1
ATOM 950 C C . ARG A 1 123 ? -24.635 -20.093 -31.626 1.00 32.81 123 ARG A C 1
ATOM 952 O O . ARG A 1 123 ? -25.511 -19.547 -30.964 1.00 32.81 123 ARG A O 1
ATOM 959 N N . VAL A 1 124 ? -24.247 -19.634 -32.813 1.00 34.56 124 VAL A N 1
ATOM 960 C CA . VAL A 1 124 ? -25.072 -18.726 -33.627 1.00 34.56 124 VAL A CA 1
ATOM 961 C C . VAL A 1 124 ? -25.878 -19.611 -34.578 1.00 34.56 124 VAL A C 1
ATOM 963 O O . VAL A 1 124 ? -25.291 -20.357 -35.356 1.00 34.56 124 VAL A O 1
ATOM 966 N N . GLN A 1 125 ? -27.210 -19.607 -34.467 1.00 35.66 125 GLN A N 1
ATOM 967 C CA . GLN A 1 125 ? -28.093 -20.368 -35.363 1.00 35.66 125 GLN A CA 1
ATOM 968 C C . GLN A 1 125 ? -28.363 -19.577 -36.650 1.00 35.66 125 GLN A C 1
ATOM 970 O O . GLN A 1 125 ? -28.866 -18.457 -36.555 1.00 35.66 125 GLN A O 1
ATOM 975 N N . PRO A 1 126 ? -28.148 -20.156 -37.842 1.00 37.28 126 PRO A N 1
ATOM 976 C CA . PRO A 1 126 ? -28.898 -19.790 -39.029 1.00 37.28 126 PRO A CA 1
ATOM 977 C C . PRO A 1 126 ? -30.107 -20.727 -39.196 1.00 37.28 126 PRO A C 1
ATOM 979 O O . PRO A 1 126 ? -30.010 -21.940 -39.010 1.00 37.28 126 PRO A O 1
ATOM 982 N N . LEU A 1 127 ? -31.255 -20.141 -39.537 1.00 43.31 127 LEU A N 1
ATOM 983 C CA . LEU A 1 127 ? -32.484 -20.830 -39.945 1.00 43.31 127 LEU A CA 1
ATOM 984 C C . LEU A 1 127 ? -32.217 -21.738 -41.160 1.00 43.31 127 LEU A C 1
ATOM 986 O O . LEU A 1 127 ? -31.789 -21.198 -42.176 1.00 43.31 127 LEU A O 1
ATOM 990 N N . LEU A 1 128 ? -32.524 -23.046 -41.081 1.00 38.53 128 LEU A N 1
ATOM 991 C CA . LEU A 1 128 ? -33.200 -23.863 -42.121 1.00 38.53 128 LEU A CA 1
ATOM 992 C C . LEU A 1 128 ? -33.475 -25.321 -41.628 1.00 38.53 128 LEU A C 1
ATOM 994 O O . LEU A 1 128 ? -33.047 -25.655 -40.526 1.00 38.53 128 LEU A O 1
ATOM 998 N N . PRO A 1 129 ? -34.283 -26.140 -42.344 1.00 41.22 129 PRO A N 1
ATOM 999 C CA . PRO A 1 129 ? -35.563 -26.683 -41.891 1.00 41.22 129 PRO A CA 1
ATOM 1000 C C . PRO A 1 129 ? -35.498 -28.064 -41.198 1.00 41.22 129 PRO A C 1
ATOM 1002 O O . PRO A 1 129 ? -34.455 -28.687 -41.044 1.00 41.22 129 PRO A O 1
ATOM 1005 N N . SER A 1 130 ? -36.675 -28.494 -40.747 1.00 44.03 130 SER A N 1
ATOM 1006 C CA . SER A 1 130 ? -37.027 -29.592 -39.839 1.00 44.03 130 SER A CA 1
ATOM 1007 C C . SER A 1 130 ? -36.544 -31.013 -40.175 1.00 44.03 130 SER A C 1
ATOM 1009 O O . SER A 1 130 ? -36.829 -31.519 -41.258 1.00 44.03 130 SER A O 1
ATOM 1011 N N . GLY A 1 131 ? -36.036 -31.701 -39.140 1.00 50.91 131 GLY A N 1
ATOM 1012 C CA . GLY A 1 131 ? -36.138 -33.158 -38.945 1.00 50.91 131 GLY A CA 1
ATOM 1013 C C . GLY A 1 131 ? -34.799 -33.918 -38.930 1.00 50.91 131 GLY A C 1
ATOM 1014 O O . GLY A 1 131 ? -34.055 -33.817 -39.900 1.00 50.91 131 GLY A O 1
ATOM 1015 N N . PRO A 1 132 ? -34.463 -34.691 -37.872 1.00 46.78 132 PRO A N 1
ATOM 1016 C CA . PRO A 1 132 ? -33.301 -35.581 -37.899 1.00 46.78 132 PRO A CA 1
ATOM 1017 C C . PRO A 1 132 ? -33.565 -36.813 -38.792 1.00 46.78 132 PRO A C 1
ATOM 1019 O O . PRO A 1 132 ? -34.703 -37.292 -38.828 1.00 46.78 132 PRO A O 1
ATOM 1022 N N . PRO A 1 133 ? -32.546 -37.361 -39.484 1.00 48.03 133 PRO A N 1
ATOM 1023 C CA . PRO A 1 133 ? -32.673 -38.636 -40.185 1.00 48.03 133 PRO A CA 1
ATOM 1024 C C . PRO A 1 133 ? -32.899 -39.774 -39.181 1.00 48.03 133 PRO A C 1
ATOM 1026 O O . PRO A 1 133 ? -32.297 -39.817 -38.106 1.00 48.03 133 PRO A O 1
ATOM 1029 N N . ALA A 1 134 ? -33.806 -40.687 -39.522 1.00 53.19 134 ALA A N 1
ATOM 1030 C CA . ALA A 1 134 ? -34.026 -41.907 -38.764 1.00 53.19 134 ALA A CA 1
ATOM 1031 C C . ALA A 1 134 ? -32.850 -42.866 -39.005 1.00 53.19 134 ALA A C 1
ATOM 1033 O O . ALA A 1 134 ? -32.499 -43.118 -40.152 1.00 53.19 134 ALA A O 1
ATOM 1034 N N . SER A 1 135 ? -32.316 -43.433 -37.920 1.00 52.84 135 SER A N 1
ATOM 1035 C CA . SER A 1 135 ? -31.136 -44.312 -37.823 1.00 52.84 135 SER A CA 1
ATOM 1036 C C . SER A 1 135 ? -29.786 -43.579 -37.739 1.00 52.84 135 SER A C 1
ATOM 1038 O O . SER A 1 135 ? -29.515 -42.632 -38.467 1.00 52.84 135 SER A O 1
ATOM 1040 N N . GLY A 1 136 ? -28.982 -43.970 -36.742 1.00 56.19 136 GLY A N 1
ATOM 1041 C CA . GLY A 1 136 ? -27.753 -43.310 -36.285 1.00 56.19 136 GLY A CA 1
ATOM 1042 C C . GLY A 1 136 ? -26.568 -43.407 -37.243 1.00 56.19 136 GLY A C 1
ATOM 1043 O O . GLY A 1 136 ? -25.507 -43.889 -36.853 1.00 56.19 136 GLY A O 1
ATOM 1044 N N . GLU A 1 137 ? -26.738 -42.936 -38.470 1.00 55.75 137 GLU A N 1
ATOM 1045 C CA . GLU A 1 137 ? -25.661 -42.778 -39.438 1.00 55.75 137 GLU A CA 1
ATOM 1046 C C . GLU A 1 137 ? -24.962 -41.422 -39.265 1.00 55.75 137 GLU A C 1
ATOM 1048 O O . GLU A 1 137 ? -25.572 -40.384 -38.986 1.00 55.75 137 GLU A O 1
ATOM 1053 N N . SER A 1 138 ? -23.635 -41.455 -39.377 1.00 54.88 138 SER A N 1
ATOM 1054 C CA . SER A 1 138 ? -22.760 -40.293 -39.268 1.00 54.88 138 SER A CA 1
ATOM 1055 C C . SER A 1 138 ? -23.022 -39.322 -40.420 1.00 54.88 138 SER A C 1
ATOM 1057 O O . SER A 1 138 ? -22.948 -39.694 -41.588 1.00 54.88 138 SER A O 1
ATOM 1059 N N . TRP A 1 139 ? -23.220 -38.038 -40.105 1.00 55.81 139 TRP A N 1
ATOM 1060 C CA . TRP A 1 139 ? -23.300 -36.954 -41.100 1.00 55.81 139 TRP A CA 1
ATOM 1061 C C . TRP A 1 139 ? -22.026 -36.802 -41.952 1.00 55.81 139 TRP A C 1
ATOM 1063 O O . TRP A 1 139 ? -22.014 -36.009 -42.889 1.00 55.81 139 TRP A O 1
ATOM 1073 N N . ALA A 1 140 ? -20.951 -37.527 -41.627 1.00 55.59 140 ALA A N 1
ATOM 1074 C CA . ALA A 1 140 ? -19.720 -37.542 -42.406 1.00 55.59 140 ALA A CA 1
ATOM 1075 C C . ALA A 1 140 ? -19.855 -38.289 -43.747 1.00 55.59 140 ALA A C 1
ATOM 1077 O O . ALA A 1 140 ? -19.127 -37.954 -44.679 1.00 55.59 140 ALA A O 1
ATOM 1078 N N . ASP A 1 141 ? -20.786 -39.245 -43.858 1.00 56.44 141 ASP A N 1
ATOM 1079 C CA . ASP A 1 141 ? -20.852 -40.161 -45.008 1.00 56.44 141 ASP A CA 1
ATOM 1080 C C . ASP A 1 141 ? -21.983 -39.826 -45.999 1.00 56.44 141 ASP A C 1
ATOM 1082 O O . ASP A 1 141 ? -22.068 -40.411 -47.079 1.00 56.44 141 ASP A O 1
ATOM 1086 N N . VAL A 1 142 ? -22.830 -38.843 -45.675 1.00 56.19 142 VAL A N 1
ATOM 1087 C CA . VAL A 1 142 ? -23.925 -38.390 -46.545 1.00 56.19 142 VAL A CA 1
ATOM 1088 C C . VAL A 1 142 ? -23.486 -37.133 -47.309 1.00 56.19 142 VAL A C 1
ATOM 1090 O O . VAL A 1 142 ? -23.214 -36.104 -46.684 1.00 56.19 142 VAL A O 1
ATOM 1093 N N . PRO A 1 143 ? -23.418 -37.155 -48.655 1.00 62.88 143 PRO A N 1
ATOM 1094 C CA . PRO A 1 143 ? -23.045 -35.976 -49.426 1.00 62.88 143 PRO A CA 1
ATOM 1095 C C . PRO A 1 143 ? -24.091 -34.867 -49.236 1.00 62.88 143 PRO A C 1
ATOM 1097 O O . PRO A 1 143 ? -25.261 -35.024 -49.573 1.00 62.88 143 PRO A O 1
ATOM 1100 N N . LEU A 1 144 ? -23.648 -33.720 -48.706 1.00 64.00 144 LEU A N 1
ATOM 1101 C CA . LEU A 1 144 ? -24.485 -32.555 -48.365 1.00 64.00 144 LEU A CA 1
ATOM 1102 C C . LEU A 1 144 ? -25.188 -31.904 -49.575 1.00 64.00 144 LEU A C 1
ATOM 1104 O O . LEU A 1 144 ? -26.033 -31.029 -49.398 1.00 64.00 144 LEU A O 1
ATOM 1108 N N . LEU A 1 145 ? -24.832 -32.304 -50.799 1.00 64.81 145 LEU A N 1
ATOM 1109 C CA . LEU A 1 145 ? -25.440 -31.857 -52.050 1.00 64.81 145 LEU A CA 1
ATOM 1110 C C . LEU A 1 145 ? -25.707 -33.079 -52.943 1.00 64.81 145 LEU A C 1
ATOM 1112 O O . LEU A 1 145 ? -24.863 -33.979 -52.985 1.00 64.81 145 LEU A O 1
ATOM 1116 N N . PRO A 1 146 ? -26.832 -33.119 -53.682 1.00 67.94 146 PRO A N 1
ATOM 1117 C CA . PRO A 1 146 ? -27.079 -34.186 -54.644 1.00 67.94 146 PRO A CA 1
ATOM 1118 C C . PRO A 1 146 ? -25.960 -34.205 -55.693 1.00 67.94 146 PRO A C 1
ATOM 1120 O O . PRO A 1 146 ? -25.580 -33.160 -56.227 1.00 67.94 146 PRO A O 1
ATOM 1123 N N . ALA A 1 147 ? -25.414 -35.391 -55.969 1.00 67.25 147 ALA A N 1
ATOM 1124 C CA . ALA A 1 147 ? -24.379 -35.552 -56.980 1.00 67.25 147 ALA A CA 1
ATOM 1125 C C . ALA A 1 147 ? -24.948 -35.175 -58.357 1.00 67.25 147 ALA A C 1
ATOM 1127 O O . ALA A 1 147 ? -25.960 -35.716 -58.794 1.00 67.25 147 ALA A O 1
ATOM 1128 N N . ILE A 1 148 ? -24.303 -34.223 -59.028 1.00 72.50 148 ILE A N 1
ATOM 1129 C CA . ILE A 1 148 ? -24.611 -33.874 -60.415 1.00 72.50 148 ILE A CA 1
ATOM 1130 C C . ILE A 1 148 ? -23.852 -34.873 -61.293 1.00 72.50 148 ILE A C 1
ATOM 1132 O O . ILE A 1 148 ? -22.618 -34.909 -61.249 1.00 72.50 148 ILE A O 1
ATOM 1136 N N . ASP A 1 149 ? -24.573 -35.684 -62.072 1.00 73.00 149 ASP A N 1
ATOM 1137 C CA . ASP A 1 149 ? -23.970 -36.708 -62.930 1.00 73.00 149 ASP A CA 1
ATOM 1138 C C . ASP A 1 149 ? -22.921 -36.095 -63.872 1.00 73.00 149 ASP A C 1
ATOM 1140 O O . ASP A 1 149 ? -23.177 -35.149 -64.617 1.00 73.00 149 ASP A O 1
ATOM 1144 N N . GLY A 1 150 ? -21.696 -36.624 -63.803 1.00 75.81 150 GLY A N 1
ATOM 1145 C CA . GLY A 1 150 ? -20.555 -36.178 -64.608 1.00 75.81 150 GLY A CA 1
ATOM 1146 C C . GLY A 1 150 ? -19.729 -35.018 -64.029 1.00 75.81 150 GLY A C 1
ATOM 1147 O O . GLY A 1 150 ? -18.671 -34.702 -64.581 1.00 75.81 150 GLY A O 1
ATOM 1148 N N . HIS A 1 151 ? -20.126 -34.408 -62.905 1.00 74.25 151 HIS A N 1
ATOM 1149 C CA . HIS A 1 151 ? -19.383 -33.297 -62.302 1.00 74.25 151 HIS A CA 1
ATOM 1150 C C . HIS A 1 151 ? -18.512 -33.763 -61.126 1.00 74.25 151 HIS A C 1
ATOM 1152 O O . HIS A 1 151 ? -18.979 -33.965 -60.007 1.00 74.25 151 HIS A O 1
ATOM 1158 N N . ARG A 1 152 ? -17.207 -33.923 -61.368 1.00 76.06 152 ARG A N 1
ATOM 1159 C CA . ARG A 1 152 ? -16.246 -34.315 -60.328 1.00 76.06 152 ARG A CA 1
ATOM 1160 C C . ARG A 1 152 ? -15.908 -33.123 -59.414 1.00 76.06 152 ARG A C 1
ATOM 1162 O O . ARG A 1 152 ? -15.960 -31.986 -59.880 1.00 76.06 152 ARG A O 1
ATOM 1169 N N . PRO A 1 153 ? -15.517 -33.328 -58.141 1.00 66.94 153 PRO A N 1
ATOM 1170 C CA . PRO A 1 153 ? -15.280 -32.228 -57.194 1.00 66.94 153 PRO A CA 1
ATOM 1171 C C . PRO A 1 153 ? -14.240 -31.198 -57.663 1.00 66.94 153 PRO A C 1
ATOM 1173 O O . PRO A 1 153 ? -14.372 -30.010 -57.387 1.00 66.94 153 PRO A O 1
ATOM 1176 N N . TRP A 1 154 ? -13.240 -31.628 -58.436 1.00 74.06 154 TRP A N 1
ATOM 1177 C CA . TRP A 1 154 ? -12.207 -30.756 -59.007 1.00 74.06 154 TRP A CA 1
ATOM 1178 C C . TRP A 1 154 ? -12.640 -30.007 -60.278 1.00 74.06 154 TRP A C 1
ATOM 1180 O O . TRP A 1 154 ? -11.877 -29.193 -60.789 1.00 74.06 154 TRP A O 1
ATOM 1190 N N . HIS A 1 155 ? -13.849 -30.254 -60.796 1.00 71.75 155 HIS A N 1
ATOM 1191 C CA . HIS A 1 155 ? -14.451 -29.432 -61.853 1.00 71.75 155 HIS A CA 1
ATOM 1192 C C . HIS A 1 155 ? -15.061 -28.133 -61.291 1.00 71.75 155 HIS A C 1
ATOM 1194 O O . HIS A 1 155 ? -15.391 -27.227 -62.053 1.00 71.75 155 HIS A O 1
ATOM 1200 N N . ALA A 1 156 ? -15.179 -28.000 -59.962 1.00 76.19 156 ALA A N 1
ATOM 1201 C CA . ALA A 1 156 ? -15.662 -26.780 -59.329 1.00 76.19 156 ALA A CA 1
ATOM 1202 C C . ALA A 1 156 ? -14.626 -25.651 -59.459 1.00 76.19 156 ALA A C 1
ATOM 1204 O O . ALA A 1 156 ? -13.529 -25.717 -58.909 1.00 76.19 156 ALA A O 1
ATOM 1205 N N . THR A 1 157 ? -14.981 -24.582 -60.173 1.00 74.50 157 THR A N 1
ATOM 1206 C CA . THR A 1 157 ? -14.151 -23.375 -60.269 1.00 74.50 157 THR A CA 1
ATOM 1207 C C . THR A 1 157 ? -14.601 -22.364 -59.219 1.00 74.50 157 THR A C 1
ATOM 1209 O O . THR A 1 157 ? -15.755 -21.931 -59.224 1.00 74.50 157 THR A O 1
ATOM 1212 N N . TYR A 1 158 ? -13.700 -21.969 -58.317 1.00 66.56 158 TYR A N 1
ATOM 1213 C CA . TYR A 1 158 ? -13.987 -20.931 -57.328 1.00 66.56 158 TYR A CA 1
ATOM 1214 C C . TYR A 1 158 ? -14.231 -19.592 -58.032 1.00 66.56 158 TYR A C 1
ATOM 1216 O O . TYR A 1 158 ? -13.312 -18.986 -58.585 1.00 66.56 158 TYR A O 1
ATOM 1224 N N . LYS A 1 159 ? -15.480 -19.121 -58.009 1.00 65.94 159 LYS A N 1
ATOM 1225 C CA . LYS A 1 159 ? -15.817 -17.752 -58.393 1.00 65.94 159 LYS A CA 1
ATOM 1226 C C . LYS A 1 159 ? -15.782 -16.894 -57.139 1.00 65.94 159 LYS A C 1
ATOM 1228 O O . LYS A 1 159 ? -16.583 -17.091 -56.230 1.00 65.94 159 LYS A O 1
ATOM 1233 N N . VAL A 1 160 ? -14.842 -15.951 -57.103 1.00 57.84 160 VAL A N 1
ATOM 1234 C CA . VAL A 1 160 ? -14.777 -14.930 -56.054 1.00 57.84 160 VAL A CA 1
ATOM 1235 C C . VAL A 1 160 ? -16.138 -14.221 -56.021 1.00 57.84 160 VAL A C 1
ATOM 1237 O O . VAL A 1 160 ? -16.552 -13.703 -57.062 1.00 57.84 160 VAL A O 1
ATOM 1240 N N . PRO A 1 161 ? -16.848 -14.191 -54.879 1.00 60.34 161 PRO A N 1
ATOM 1241 C CA . PRO A 1 161 ? -18.091 -13.439 -54.768 1.00 60.34 161 PRO A CA 1
ATOM 1242 C C . PRO A 1 161 ? -17.807 -11.986 -55.132 1.00 60.34 161 PRO A C 1
ATOM 1244 O O . PRO A 1 161 ? -16.917 -11.388 -54.533 1.00 60.34 161 PRO A O 1
ATOM 1247 N N . VAL A 1 162 ? -18.505 -11.419 -56.116 1.00 58.38 162 VAL A N 1
ATOM 1248 C CA . VAL A 1 162 ? -18.390 -9.992 -56.437 1.00 58.38 162 VAL A CA 1
ATOM 1249 C C . VAL A 1 162 ? -19.042 -9.242 -55.283 1.00 58.38 162 VAL A C 1
ATOM 1251 O O . VAL A 1 162 ? -20.248 -9.289 -55.074 1.00 58.38 162 VAL A O 1
ATOM 1254 N N . HIS A 1 163 ? -18.213 -8.640 -54.450 1.00 47.84 163 HIS A N 1
ATOM 1255 C CA . HIS A 1 163 ? -18.623 -7.933 -53.257 1.00 47.84 163 HIS A CA 1
ATOM 1256 C C . HIS A 1 163 ? -19.077 -6.547 -53.714 1.00 47.84 163 HIS A C 1
ATOM 1258 O O . HIS A 1 163 ? -18.278 -5.617 -53.771 1.00 47.84 163 HIS A O 1
ATOM 1264 N N . GLU A 1 164 ? -20.370 -6.384 -54.004 1.00 49.25 164 GLU A N 1
ATOM 1265 C CA . GLU A 1 164 ? -21.034 -5.071 -54.117 1.00 49.25 164 GLU A CA 1
ATOM 1266 C C . GLU A 1 164 ? -21.176 -4.382 -52.741 1.00 49.25 164 GLU A C 1
ATOM 1268 O O . GLU A 1 164 ? -22.148 -3.705 -52.425 1.00 49.25 164 GLU A O 1
ATOM 1273 N N . GLY A 1 165 ? -20.169 -4.551 -51.889 1.00 48.16 165 GLY A N 1
ATOM 1274 C CA . GLY A 1 165 ? -19.961 -3.794 -50.672 1.00 48.16 165 GLY A CA 1
ATOM 1275 C C . GLY A 1 165 ? -18.608 -3.126 -50.804 1.00 48.16 165 GLY A C 1
ATOM 1276 O O . GLY A 1 165 ? -17.585 -3.767 -50.592 1.00 48.16 165 GLY A O 1
ATOM 1277 N N . SER A 1 166 ? -18.612 -1.851 -51.195 1.00 48.03 166 SER A N 1
ATOM 1278 C CA . SER A 1 166 ? -17.441 -0.978 -51.315 1.00 48.03 166 SER A CA 1
ATOM 1279 C C . SER A 1 166 ? -16.550 -1.090 -50.065 1.00 48.03 166 SER A C 1
ATOM 1281 O O . SER A 1 166 ? -16.739 -0.381 -49.071 1.00 48.03 166 SER A O 1
ATOM 1283 N N . ILE A 1 167 ? -15.531 -1.944 -50.122 1.00 46.44 167 ILE A N 1
ATOM 1284 C CA . ILE A 1 167 ? -14.406 -1.887 -49.199 1.00 46.44 167 ILE A CA 1
ATOM 1285 C C . ILE A 1 167 ? -13.613 -0.661 -49.639 1.00 46.44 167 ILE A C 1
ATOM 1287 O O . ILE A 1 167 ? -12.809 -0.714 -50.568 1.00 46.44 167 ILE A O 1
ATOM 1291 N N . ARG A 1 168 ? -13.883 0.485 -49.001 1.00 48.06 168 ARG A N 1
ATOM 1292 C CA . ARG A 1 168 ? -13.002 1.650 -49.087 1.00 48.06 168 ARG A CA 1
ATOM 1293 C C . ARG A 1 168 ? -11.647 1.223 -48.539 1.00 48.06 168 ARG A C 1
ATOM 1295 O O . ARG A 1 168 ? -11.426 1.223 -47.331 1.00 48.06 168 ARG A O 1
ATOM 1302 N N . VAL A 1 169 ? -10.747 0.852 -49.440 1.00 49.28 169 VAL A N 1
ATOM 1303 C CA . VAL A 1 169 ? -9.332 0.660 -49.149 1.00 49.28 169 VAL A CA 1
ATOM 1304 C C . VAL A 1 169 ? -8.787 2.023 -48.732 1.00 49.28 169 VAL A C 1
ATOM 1306 O O . VAL A 1 169 ? -8.514 2.896 -49.555 1.00 49.28 169 VAL A O 1
ATOM 1309 N N . GLY A 1 170 ? -8.705 2.237 -47.421 1.00 40.34 170 GLY A N 1
ATOM 1310 C CA . GLY A 1 170 ? -8.068 3.400 -46.830 1.00 40.34 170 GLY A CA 1
ATOM 1311 C C . GLY A 1 170 ? -6.574 3.360 -47.119 1.00 40.34 170 GLY A C 1
ATOM 1312 O O . GLY A 1 170 ? -5.797 2.805 -46.351 1.00 40.34 170 GLY A O 1
ATOM 1313 N N . SER A 1 171 ? -6.164 3.966 -48.230 1.00 42.75 171 SER A N 1
ATOM 1314 C CA . SER A 1 171 ? -4.784 4.385 -48.438 1.00 42.75 171 SER A CA 1
ATOM 1315 C C . SER A 1 171 ? -4.422 5.365 -47.322 1.00 42.75 171 SER A C 1
ATOM 1317 O O . SER A 1 171 ? -4.871 6.511 -47.347 1.00 42.75 171 SER A O 1
ATOM 1319 N N . LEU A 1 172 ? -3.576 4.953 -46.374 1.00 44.97 172 LEU A N 1
ATOM 1320 C CA . LEU A 1 172 ? -2.914 5.856 -45.429 1.00 44.97 172 LEU A CA 1
ATOM 1321 C C . LEU A 1 172 ? -1.897 6.724 -46.185 1.00 44.97 172 LEU A C 1
ATOM 1323 O O . LEU A 1 172 ? -0.685 6.604 -46.029 1.00 44.97 172 LEU A O 1
ATOM 1327 N N . ARG A 1 173 ? -2.397 7.657 -47.000 1.00 41.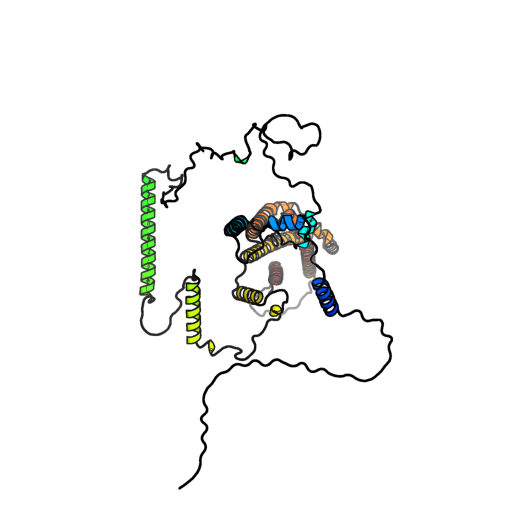03 173 ARG A N 1
ATOM 1328 C CA . ARG A 1 173 ? -1.704 8.930 -47.144 1.00 41.03 173 ARG A CA 1
ATOM 1329 C C . ARG A 1 173 ? -1.819 9.576 -45.772 1.00 41.03 173 ARG A C 1
ATOM 1331 O O . ARG A 1 173 ? -2.923 9.701 -45.249 1.00 41.03 173 ARG A O 1
ATOM 1338 N N . SER A 1 174 ? -0.690 9.962 -45.187 1.00 47.31 174 SER A N 1
ATOM 1339 C CA . SER A 1 174 ? -0.666 10.880 -44.051 1.00 47.31 174 SER A CA 1
ATOM 1340 C C . SER A 1 174 ? -1.259 12.213 -44.511 1.00 47.31 174 SER A C 1
ATOM 1342 O O . SER A 1 174 ? -0.555 13.154 -44.867 1.00 47.31 174 SER A O 1
ATOM 1344 N N . SER A 1 175 ? -2.585 12.283 -44.587 1.00 41.28 175 SER A N 1
ATOM 1345 C CA . SER A 1 175 ? -3.284 13.543 -44.581 1.00 41.28 175 SER A CA 1
ATOM 1346 C C . SER A 1 175 ? -3.324 13.958 -43.124 1.00 41.28 175 SER A C 1
ATOM 1348 O O . SER A 1 175 ? -4.024 13.359 -42.308 1.00 41.28 175 SER A O 1
ATOM 1350 N N . ARG A 1 176 ? -2.594 15.020 -42.792 1.00 43.88 176 ARG A N 1
ATOM 1351 C CA . ARG A 1 176 ? -2.988 15.916 -41.706 1.00 43.88 176 ARG A CA 1
ATOM 1352 C C . ARG A 1 176 ? -4.371 16.486 -42.042 1.00 43.88 176 ARG A C 1
ATOM 1354 O O . ARG A 1 176 ? -4.504 17.652 -42.390 1.00 43.88 176 ARG A O 1
ATOM 1361 N N . THR A 1 177 ? -5.413 15.671 -41.962 1.00 42.59 177 THR A N 1
ATOM 1362 C CA . THR A 1 177 ? -6.767 16.169 -41.798 1.00 42.59 177 THR A CA 1
ATOM 1363 C C . THR A 1 177 ? -6.844 16.581 -40.346 1.00 42.59 177 THR A C 1
ATOM 1365 O O . THR A 1 177 ? -6.910 15.751 -39.444 1.00 42.59 177 THR A O 1
ATOM 1368 N N . SER A 1 178 ? -6.739 17.887 -40.127 1.00 47.69 178 SER A N 1
ATOM 1369 C CA . SER A 1 178 ? -7.180 18.537 -38.904 1.00 47.69 178 SER A CA 1
ATOM 1370 C C . SER A 1 178 ? -8.631 18.118 -38.655 1.00 47.69 178 SER A C 1
ATOM 1372 O O . SER A 1 178 ? -9.564 18.746 -39.149 1.00 47.69 178 SER A O 1
ATOM 1374 N N . SER A 1 179 ? -8.840 17.032 -37.912 1.00 51.44 179 SER A N 1
ATOM 1375 C CA . SER A 1 179 ? -10.137 16.752 -37.317 1.00 51.44 179 SER A CA 1
ATOM 1376 C C . SER A 1 179 ? -10.309 17.783 -36.211 1.00 51.44 179 SER A C 1
ATOM 1378 O O . SER A 1 179 ? -9.796 17.635 -35.100 1.00 51.44 179 SER A O 1
ATOM 1380 N N . ARG A 1 180 ? -10.950 18.898 -36.562 1.00 55.44 180 ARG A N 1
ATOM 1381 C CA . ARG A 1 180 ? -11.489 19.841 -35.586 1.00 55.44 180 ARG A CA 1
ATOM 1382 C C . ARG A 1 180 ? -12.358 19.029 -34.613 1.00 55.44 180 ARG A C 1
ATOM 1384 O O . ARG A 1 180 ? -13.217 18.287 -35.092 1.00 55.44 180 ARG A O 1
ATOM 1391 N N . PRO A 1 181 ? -12.122 19.095 -33.292 1.00 54.06 181 PRO A N 1
ATOM 1392 C CA . PRO A 1 181 ? -12.985 18.415 -32.335 1.00 54.06 181 PRO A CA 1
ATOM 1393 C C . PRO A 1 181 ? -14.424 18.910 -32.525 1.00 54.06 181 PRO A C 1
ATOM 1395 O O . PRO A 1 181 ? -14.636 20.076 -32.845 1.00 54.06 181 PRO A O 1
ATOM 1398 N N . PHE A 1 182 ? -15.409 18.029 -32.349 1.00 48.50 182 PHE A N 1
ATOM 1399 C CA . PHE A 1 182 ? -16.834 18.295 -32.614 1.00 48.50 182 PHE A CA 1
ATOM 1400 C C . PHE A 1 182 ? -17.374 19.539 -31.865 1.00 48.50 182 PHE A C 1
ATOM 1402 O O . PHE A 1 182 ? -18.303 20.191 -32.327 1.00 48.50 182 PHE A O 1
ATOM 1409 N N . ALA A 1 183 ? -16.721 19.934 -30.764 1.00 54.84 183 ALA A N 1
ATOM 1410 C CA . ALA A 1 183 ? -16.990 21.163 -30.011 1.00 54.84 183 ALA A CA 1
ATOM 1411 C C . ALA A 1 183 ? -16.651 22.476 -30.761 1.00 54.84 183 ALA A C 1
ATOM 1413 O O . ALA A 1 183 ? -17.138 23.537 -30.393 1.00 54.84 183 ALA A O 1
ATOM 1414 N N . ASP A 1 184 ? -15.837 22.425 -31.820 1.00 53.62 184 ASP A N 1
ATOM 1415 C CA . ASP A 1 184 ? -15.352 23.586 -32.590 1.00 53.62 184 ASP A CA 1
ATOM 1416 C C . ASP A 1 184 ? -16.238 23.884 -33.828 1.00 53.62 184 ASP A C 1
ATOM 1418 O O . ASP A 1 184 ? -15.834 24.606 -34.748 1.00 53.62 184 ASP A O 1
ATOM 1422 N N . GLN A 1 185 ? -17.427 23.270 -33.903 1.00 58.47 185 GLN A N 1
ATOM 1423 C CA . GLN A 1 185 ? -18.427 23.508 -34.957 1.00 58.47 185 GLN A CA 1
ATOM 1424 C C . GLN A 1 185 ? -19.535 24.480 -34.519 1.00 58.47 185 GLN A C 1
ATOM 1426 O O . GLN A 1 185 ? -20.037 25.216 -35.360 1.00 58.47 185 GLN A O 1
ATOM 1431 N N . ASN A 1 186 ? -19.836 24.557 -33.216 1.00 61.34 186 ASN A N 1
ATOM 1432 C CA . ASN A 1 186 ? -20.896 25.409 -32.653 1.00 61.34 186 ASN A CA 1
ATOM 1433 C C . ASN A 1 186 ? -20.398 26.743 -32.057 1.00 61.34 186 ASN A C 1
ATOM 1435 O O . ASN A 1 186 ? -21.156 27.424 -31.377 1.00 61.34 186 ASN A O 1
ATOM 1439 N N . MET A 1 187 ? -19.134 27.123 -32.275 1.00 63.59 187 MET A N 1
ATOM 1440 C CA . MET A 1 187 ? -18.566 28.371 -31.746 1.00 63.59 187 MET A CA 1
ATOM 1441 C C . MET A 1 187 ? -18.595 29.488 -32.796 1.00 63.59 187 MET A C 1
ATOM 1443 O O . MET A 1 187 ? -18.192 29.270 -33.941 1.00 63.59 187 MET A O 1
ATOM 1447 N N . ASP A 1 188 ? -19.006 30.696 -32.394 1.00 78.06 188 ASP A N 1
ATOM 1448 C CA . ASP A 1 188 ? -19.042 31.878 -33.263 1.00 78.06 188 ASP A CA 1
ATOM 1449 C C . ASP A 1 188 ? -17.702 32.121 -33.977 1.00 78.06 188 ASP A C 1
ATOM 1451 O O . ASP A 1 188 ? -16.622 32.059 -33.383 1.00 78.06 188 ASP A O 1
ATOM 1455 N N . ASN A 1 189 ? -17.749 32.498 -35.258 1.00 77.50 189 ASN A N 1
ATOM 1456 C CA . ASN A 1 189 ? -16.547 32.736 -36.071 1.00 77.50 189 ASN A CA 1
ATOM 1457 C C . ASN A 1 189 ? -15.569 33.759 -35.449 1.00 77.50 189 ASN A C 1
ATOM 1459 O O . ASN A 1 189 ? -14.361 33.702 -35.702 1.00 77.50 189 ASN A O 1
ATOM 1463 N N . GLN A 1 190 ? -16.072 34.679 -34.620 1.00 79.06 190 GLN A N 1
ATOM 1464 C CA . GLN A 1 190 ? -15.275 35.681 -33.911 1.00 79.06 190 GLN A CA 1
ATOM 1465 C C . GLN A 1 190 ? -14.477 35.088 -32.742 1.00 79.06 190 GLN A C 1
ATOM 1467 O O . GLN A 1 190 ? -13.276 35.352 -32.640 1.00 79.06 190 GLN A O 1
ATOM 1472 N N . THR A 1 191 ? -15.088 34.234 -31.916 1.00 81.44 191 THR A N 1
ATOM 1473 C CA . THR A 1 191 ? -14.403 33.573 -30.787 1.00 81.44 191 THR A CA 1
ATOM 1474 C C . THR A 1 191 ? -13.300 32.645 -31.286 1.00 81.44 191 THR A C 1
ATOM 1476 O O . THR A 1 191 ? -12.191 32.617 -30.751 1.00 81.44 191 THR A O 1
ATOM 1479 N N . ARG A 1 192 ? -13.534 31.986 -32.422 1.00 76.88 192 ARG A N 1
ATOM 1480 C CA . ARG A 1 192 ? -12.540 31.138 -33.082 1.00 76.88 192 ARG A CA 1
ATOM 1481 C C . ARG A 1 192 ? -11.305 31.907 -33.556 1.00 76.88 192 ARG A C 1
ATOM 1483 O O . ARG A 1 192 ? -10.177 31.434 -33.403 1.00 76.88 192 ARG A O 1
ATOM 1490 N N . ARG A 1 193 ? -11.502 33.103 -34.125 1.00 81.25 193 ARG A N 1
ATOM 1491 C CA . ARG A 1 193 ? -10.397 33.991 -34.529 1.00 81.25 193 ARG A CA 1
ATOM 1492 C C . ARG A 1 193 ? -9.599 34.475 -33.316 1.00 81.25 193 ARG A C 1
ATOM 1494 O O . ARG A 1 193 ? -8.373 34.523 -33.399 1.00 81.25 193 ARG A O 1
ATOM 1501 N N . GLN A 1 194 ? -10.268 34.768 -32.200 1.00 85.38 194 GLN A N 1
ATOM 1502 C CA . GLN A 1 194 ? -9.615 35.160 -30.947 1.00 85.38 194 GLN A CA 1
ATOM 1503 C C . GLN A 1 194 ? -8.772 34.019 -30.364 1.00 85.38 194 GLN A C 1
ATOM 1505 O O . GLN A 1 194 ? -7.569 34.202 -30.186 1.00 85.38 194 GLN A O 1
ATOM 1510 N N . MET A 1 195 ? -9.330 32.814 -30.204 1.00 81.69 195 MET A N 1
ATOM 1511 C CA . MET A 1 195 ? -8.582 31.649 -29.704 1.00 81.69 195 MET A CA 1
ATOM 1512 C C . MET A 1 195 ? -7.387 31.289 -30.601 1.00 81.69 195 MET A C 1
ATOM 1514 O O . MET A 1 195 ? -6.315 30.928 -30.113 1.00 81.69 195 MET A O 1
ATOM 1518 N N . ALA A 1 196 ? -7.527 31.410 -31.927 1.00 82.06 196 ALA A N 1
ATOM 1519 C CA . ALA A 1 196 ? -6.416 31.191 -32.853 1.00 82.06 196 ALA A CA 1
ATOM 1520 C C . ALA A 1 196 ? -5.309 32.249 -32.692 1.00 82.06 196 ALA A C 1
ATOM 1522 O O . ALA A 1 196 ? -4.121 31.911 -32.723 1.00 82.06 196 ALA A O 1
ATOM 1523 N N . ALA A 1 197 ? -5.679 33.518 -32.489 1.00 85.31 197 ALA A N 1
ATOM 1524 C CA . ALA A 1 197 ? -4.734 34.598 -32.229 1.00 85.31 197 ALA A CA 1
ATOM 1525 C C . ALA A 1 197 ? -4.022 34.421 -30.878 1.00 85.31 197 ALA A C 1
ATOM 1527 O O . ALA A 1 197 ? -2.805 34.587 -30.810 1.00 85.31 197 ALA A O 1
ATOM 1528 N N . GLU A 1 198 ? -4.742 34.020 -29.831 1.00 85.19 198 GLU A N 1
ATOM 1529 C CA . GLU A 1 198 ? -4.185 33.703 -28.512 1.00 85.19 198 GLU A CA 1
ATOM 1530 C C . GLU A 1 198 ? -3.235 32.513 -28.566 1.00 85.19 198 GLU A C 1
ATOM 1532 O O . GLU A 1 198 ? -2.119 32.597 -28.060 1.00 85.19 198 GLU A O 1
ATOM 1537 N N . ARG A 1 199 ? -3.600 31.439 -29.277 1.00 83.50 199 ARG A N 1
ATOM 1538 C CA . ARG A 1 199 ? -2.711 30.290 -29.489 1.00 83.50 199 ARG A CA 1
ATOM 1539 C C . ARG A 1 199 ? -1.441 30.696 -30.232 1.00 83.50 199 ARG A C 1
ATOM 1541 O O . ARG A 1 199 ? -0.353 30.241 -29.885 1.00 83.50 199 ARG A O 1
ATOM 1548 N N . ARG A 1 200 ? -1.551 31.583 -31.228 1.00 84.50 200 ARG A N 1
ATOM 1549 C CA . ARG A 1 200 ? -0.392 32.116 -31.961 1.00 84.50 200 ARG A CA 1
ATOM 1550 C C . ARG A 1 200 ? 0.493 32.982 -31.061 1.00 84.50 200 ARG A C 1
ATOM 1552 O O . ARG A 1 200 ? 1.713 32.845 -31.120 1.00 84.50 200 ARG A O 1
ATOM 1559 N N . LYS A 1 201 ? -0.105 33.810 -30.196 1.00 87.19 201 LYS A N 1
ATOM 1560 C CA . LYS A 1 201 ? 0.607 34.593 -29.172 1.00 87.19 201 LYS A CA 1
ATOM 1561 C C . LYS A 1 201 ? 1.301 33.686 -28.149 1.00 87.19 201 LYS A C 1
ATOM 1563 O O . LYS A 1 201 ? 2.476 33.896 -27.877 1.00 87.19 201 LYS A O 1
ATOM 1568 N N . ALA A 1 202 ? 0.636 32.642 -27.659 1.00 86.12 202 ALA A N 1
ATOM 1569 C CA . ALA A 1 202 ? 1.197 31.681 -26.708 1.00 86.12 202 ALA A CA 1
ATOM 1570 C C . ALA A 1 202 ? 2.377 30.893 -27.302 1.00 86.12 202 ALA A C 1
ATOM 1572 O O . ALA A 1 202 ? 3.404 30.722 -26.649 1.00 86.12 202 ALA A O 1
ATOM 1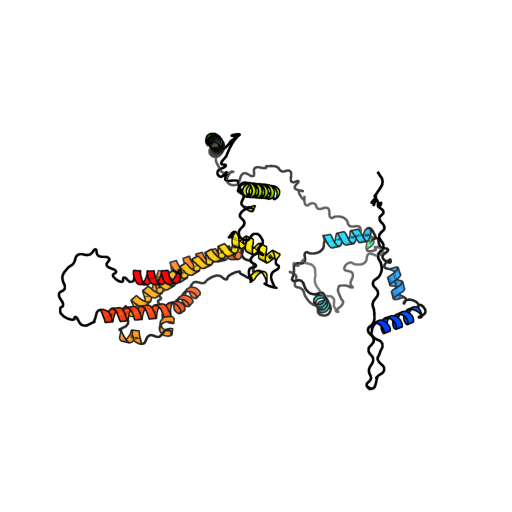573 N N . LEU A 1 203 ? 2.280 30.467 -28.567 1.00 82.75 203 LEU A N 1
ATOM 1574 C CA . LEU A 1 203 ? 3.387 29.810 -29.269 1.00 82.75 203 LEU A CA 1
ATOM 1575 C C . LEU A 1 203 ? 4.571 30.761 -29.502 1.00 82.75 203 LEU A C 1
ATOM 1577 O O . LEU A 1 203 ? 5.720 30.345 -29.356 1.00 82.75 203 LEU A O 1
ATOM 1581 N N . ALA A 1 204 ? 4.311 32.026 -29.850 1.00 85.62 204 ALA A N 1
ATOM 1582 C CA . ALA A 1 204 ? 5.354 33.041 -29.994 1.00 85.62 204 ALA A CA 1
ATOM 1583 C C . ALA A 1 204 ? 6.037 33.346 -28.650 1.00 85.62 204 ALA A C 1
ATOM 1585 O O . ALA A 1 204 ? 7.264 33.395 -28.594 1.00 85.62 204 ALA A O 1
ATOM 1586 N N . ALA A 1 205 ? 5.265 33.448 -27.564 1.00 87.38 205 ALA A N 1
ATOM 1587 C CA . ALA A 1 205 ? 5.782 33.602 -26.208 1.00 87.38 205 ALA A CA 1
ATOM 1588 C C . ALA A 1 205 ? 6.633 32.394 -25.790 1.00 87.38 205 ALA A C 1
ATOM 1590 O O . ALA A 1 205 ? 7.755 32.575 -25.332 1.00 87.38 205 ALA A O 1
ATOM 1591 N N . GLY A 1 206 ? 6.173 31.164 -26.040 1.00 86.44 206 GLY A N 1
ATOM 1592 C CA . GLY A 1 206 ? 6.947 29.951 -25.758 1.00 86.44 206 GLY A CA 1
ATOM 1593 C C . GLY A 1 206 ? 8.255 29.862 -26.553 1.00 86.44 206 GLY A C 1
ATOM 1594 O O . GLY A 1 206 ? 9.266 29.402 -26.027 1.00 86.44 206 GLY A O 1
ATOM 1595 N N . ARG A 1 207 ? 8.280 30.348 -27.804 1.00 83.31 207 ARG A N 1
ATOM 1596 C CA . ARG A 1 207 ? 9.526 30.472 -28.582 1.00 83.31 207 ARG A CA 1
ATOM 1597 C C . ARG A 1 207 ? 10.466 31.509 -27.979 1.00 83.31 207 ARG A C 1
ATOM 1599 O O . ARG A 1 207 ? 11.649 31.224 -27.850 1.00 83.31 207 ARG A O 1
ATOM 1606 N N . LEU A 1 208 ? 9.951 32.675 -27.590 1.00 84.25 208 LEU A N 1
ATOM 1607 C CA . LEU A 1 208 ? 10.754 33.722 -26.957 1.00 84.25 208 LEU A CA 1
ATOM 1608 C C . LEU A 1 208 ? 11.322 33.267 -25.609 1.00 84.25 208 LEU A C 1
ATOM 1610 O O . LEU A 1 208 ? 12.473 33.562 -25.316 1.00 84.25 208 LEU A O 1
ATOM 1614 N N . VAL A 1 209 ? 10.550 32.507 -24.829 1.00 82.50 209 VAL A N 1
ATOM 1615 C CA . VAL A 1 209 ? 11.004 31.888 -23.576 1.00 82.50 209 VAL A CA 1
ATOM 1616 C C . VAL A 1 209 ? 12.134 30.897 -23.847 1.00 82.50 209 VAL A C 1
ATOM 1618 O O . VAL A 1 209 ? 13.188 31.042 -23.245 1.00 82.50 209 VAL A O 1
ATOM 1621 N N . ARG A 1 210 ? 11.996 29.988 -24.823 1.00 80.81 210 ARG A N 1
ATOM 1622 C CA . ARG A 1 210 ? 13.076 29.047 -25.191 1.00 80.81 210 ARG A CA 1
ATOM 1623 C C . ARG A 1 210 ? 14.330 29.742 -25.715 1.00 80.81 210 ARG A C 1
ATOM 1625 O O . ARG A 1 210 ? 15.438 29.329 -25.398 1.00 80.81 210 ARG A O 1
ATOM 1632 N N . VAL A 1 211 ? 14.170 30.795 -26.519 1.00 81.38 211 VAL A N 1
ATOM 1633 C CA . VAL A 1 211 ? 15.304 31.598 -27.003 1.00 81.38 211 VAL A CA 1
ATOM 1634 C C . VAL A 1 211 ? 15.962 32.338 -25.840 1.00 81.38 211 VAL A C 1
ATOM 1636 O O . VAL A 1 211 ? 17.183 32.357 -25.755 1.00 81.38 211 VAL A O 1
ATOM 1639 N N . LYS A 1 212 ? 15.182 32.901 -24.912 1.00 81.81 212 LYS A N 1
ATOM 1640 C CA . LYS A 1 212 ? 15.696 33.574 -23.714 1.00 81.81 212 LYS A CA 1
ATOM 1641 C C . LYS A 1 212 ? 16.418 32.599 -22.784 1.00 81.81 212 LYS A C 1
ATOM 1643 O O . LYS A 1 212 ? 17.491 32.938 -22.306 1.00 81.81 212 LYS A O 1
ATOM 1648 N N . GLU A 1 213 ? 15.871 31.407 -22.565 1.00 75.25 213 GLU A N 1
ATOM 1649 C CA . GLU A 1 213 ? 16.514 30.323 -21.812 1.00 75.25 213 GLU A CA 1
ATOM 1650 C C . GLU A 1 213 ? 17.823 29.890 -22.480 1.00 75.25 213 GLU A C 1
ATOM 1652 O O . GLU A 1 213 ? 18.846 29.819 -21.807 1.00 75.25 213 GLU A O 1
ATOM 1657 N N . GLY A 1 214 ? 17.836 29.721 -23.806 1.00 77.50 214 GLY A N 1
ATOM 1658 C CA . GLY A 1 214 ? 19.057 29.425 -24.558 1.00 77.50 214 GLY A CA 1
ATOM 1659 C C . GLY A 1 214 ? 20.107 30.537 -24.461 1.00 77.50 214 GLY A C 1
ATOM 1660 O O . GLY A 1 214 ? 21.266 30.266 -24.178 1.00 77.50 214 GLY A O 1
ATOM 1661 N N . VAL A 1 215 ? 19.725 31.807 -24.633 1.00 78.31 215 VAL A N 1
ATOM 1662 C CA . VAL A 1 215 ? 20.647 32.957 -24.521 1.00 78.31 215 VAL A CA 1
ATOM 1663 C C . VAL A 1 215 ? 21.159 33.137 -23.093 1.00 78.31 215 VAL A C 1
ATOM 1665 O O . VAL A 1 215 ? 22.314 33.519 -22.915 1.00 78.31 215 VAL A O 1
ATOM 1668 N N . LEU A 1 216 ? 20.335 32.864 -22.077 1.00 70.62 216 LEU A N 1
ATOM 1669 C CA . LEU A 1 216 ? 20.786 32.824 -20.688 1.00 70.62 216 LEU A CA 1
ATOM 1670 C C . LEU A 1 216 ? 21.804 31.704 -20.479 1.00 70.62 216 LEU A C 1
ATOM 1672 O O . LEU A 1 216 ? 22.795 31.959 -19.813 1.00 70.62 216 LEU A O 1
ATOM 1676 N N . ASP A 1 217 ? 21.635 30.539 -21.103 1.00 55.66 217 ASP A N 1
ATOM 1677 C CA . ASP A 1 217 ? 22.614 29.446 -21.050 1.00 55.66 217 ASP A CA 1
ATOM 1678 C C . ASP A 1 217 ? 23.962 29.864 -21.682 1.00 55.66 217 ASP A C 1
ATOM 1680 O O . ASP A 1 217 ? 25.021 29.717 -21.073 1.00 55.66 217 ASP A O 1
ATOM 1684 N N . TYR A 1 218 ? 23.946 30.541 -22.836 1.00 60.31 218 TYR A N 1
ATOM 1685 C CA . TYR A 1 218 ? 25.168 31.119 -23.423 1.00 60.31 218 TYR A CA 1
ATOM 1686 C C . TYR A 1 218 ? 25.787 32.229 -22.552 1.00 60.31 218 TYR A C 1
ATOM 1688 O O . TYR A 1 218 ? 27.001 32.252 -22.351 1.00 60.31 218 TYR A O 1
ATOM 1696 N N . ARG A 1 219 ? 24.972 33.146 -22.006 1.00 67.00 219 ARG A N 1
ATOM 1697 C CA . ARG A 1 219 ? 25.424 34.282 -21.175 1.00 67.00 219 ARG A CA 1
ATOM 1698 C C . ARG A 1 219 ? 25.929 33.842 -19.797 1.00 67.00 219 ARG A C 1
ATOM 1700 O O . ARG A 1 219 ? 26.820 34.487 -19.254 1.00 67.00 219 ARG A O 1
ATOM 1707 N N . LEU A 1 220 ? 25.393 32.748 -19.259 1.00 63.34 220 LEU A N 1
ATOM 1708 C CA . LEU A 1 220 ? 25.869 32.081 -18.045 1.00 63.34 220 LEU A CA 1
ATOM 1709 C C . LEU A 1 220 ? 27.137 31.241 -18.294 1.00 63.34 220 LEU A C 1
ATOM 1711 O O . LEU A 1 220 ? 27.672 30.671 -17.350 1.00 63.34 220 LEU A O 1
ATOM 1715 N N . GLY A 1 221 ? 27.664 31.223 -19.527 1.00 48.47 221 GLY A N 1
ATOM 1716 C CA . GLY A 1 221 ? 28.984 30.672 -19.849 1.00 48.47 221 GLY A CA 1
ATOM 1717 C C . GLY A 1 221 ? 28.993 29.215 -20.313 1.00 48.47 221 GLY A C 1
ATOM 1718 O O . GLY A 1 221 ? 30.062 28.616 -20.373 1.00 48.47 221 GLY A O 1
ATOM 1719 N N . ASN A 1 222 ? 27.843 28.648 -20.681 1.00 55.78 222 ASN A N 1
ATOM 1720 C CA . ASN A 1 222 ? 27.727 27.241 -21.071 1.00 55.78 222 ASN A CA 1
ATOM 1721 C C . ASN A 1 222 ? 27.913 26.965 -22.575 1.00 55.78 222 ASN A C 1
ATOM 1723 O O . ASN A 1 222 ? 27.888 25.811 -23.001 1.00 55.78 222 ASN A O 1
ATOM 1727 N N . GLY A 1 223 ? 28.123 27.996 -23.395 1.00 49.59 223 GLY A N 1
ATOM 1728 C CA . GLY A 1 223 ? 28.377 27.844 -24.825 1.00 49.59 223 GLY A CA 1
ATOM 1729 C C . GLY A 1 223 ? 29.760 28.340 -25.214 1.00 49.59 223 GLY A C 1
ATOM 1730 O O . GLY A 1 223 ? 29.942 29.526 -25.454 1.00 49.59 223 GLY A O 1
ATOM 1731 N N . VAL A 1 224 ? 30.696 27.395 -25.318 1.00 49.22 224 VAL A N 1
ATOM 1732 C CA . VAL A 1 224 ? 32.050 27.542 -25.879 1.00 49.22 224 VAL A CA 1
ATOM 1733 C C . VAL A 1 224 ? 32.950 28.524 -25.119 1.00 49.22 224 VAL A C 1
ATOM 1735 O O . VAL A 1 224 ? 33.059 29.705 -25.440 1.00 49.22 224 VAL A O 1
ATOM 1738 N N . ARG A 1 225 ? 33.717 27.973 -24.175 1.00 39.31 225 ARG A N 1
ATOM 1739 C CA . ARG A 1 225 ? 35.088 28.422 -23.928 1.00 39.31 225 ARG A CA 1
ATOM 1740 C C . ARG A 1 225 ? 36.022 27.245 -24.147 1.00 39.31 225 ARG A C 1
ATOM 1742 O O . ARG A 1 225 ? 35.906 26.205 -23.506 1.00 39.31 225 ARG A O 1
ATOM 1749 N N . ILE A 1 226 ? 36.867 27.426 -25.150 1.00 49.38 226 ILE A N 1
ATOM 1750 C CA . ILE A 1 226 ? 38.134 26.732 -25.312 1.00 49.38 226 ILE A CA 1
ATOM 1751 C C . ILE A 1 226 ? 38.967 27.070 -24.059 1.00 49.38 226 ILE A C 1
ATOM 1753 O O . ILE A 1 226 ? 38.912 28.201 -23.579 1.00 49.38 226 ILE A O 1
ATOM 1757 N N . ASP A 1 227 ? 39.670 26.059 -23.553 1.00 36.91 227 ASP A N 1
ATOM 1758 C CA . ASP A 1 227 ? 40.641 26.067 -22.450 1.00 36.91 227 ASP A CA 1
ATOM 1759 C C . ASP A 1 227 ? 40.122 25.968 -21.004 1.00 36.91 227 ASP A C 1
ATOM 1761 O O . ASP A 1 227 ? 39.449 26.844 -20.473 1.00 36.91 227 ASP A O 1
ATOM 1765 N N . GLY A 1 228 ? 40.563 24.885 -20.350 1.00 40.59 228 GLY A N 1
ATOM 1766 C CA . GLY A 1 228 ? 40.867 24.854 -18.920 1.00 40.59 228 GLY A CA 1
ATOM 1767 C C . GLY A 1 228 ? 39.693 24.743 -17.948 1.00 40.59 228 GLY A C 1
ATOM 1768 O O . GLY A 1 228 ? 39.153 25.744 -17.509 1.00 40.59 228 GLY A O 1
ATOM 1769 N N . GLU A 1 229 ? 39.457 23.511 -17.485 1.00 44.22 229 GLU A N 1
ATOM 1770 C CA . GLU A 1 229 ? 39.109 23.215 -16.086 1.00 44.22 229 GLU A CA 1
ATOM 1771 C C . GLU A 1 229 ? 37.688 23.600 -15.579 1.00 44.22 229 GLU A C 1
ATOM 1773 O O . GLU A 1 229 ? 37.219 24.725 -15.660 1.00 44.22 229 GLU A O 1
ATOM 1778 N N . GLN A 1 230 ? 37.016 22.606 -14.973 1.00 42.53 230 GLN A N 1
ATOM 1779 C CA . GLN A 1 230 ? 35.737 22.673 -14.227 1.00 42.53 230 GLN A CA 1
ATOM 1780 C C . GLN A 1 230 ? 34.416 22.727 -15.028 1.00 42.53 230 GLN A C 1
ATOM 1782 O O . GLN A 1 230 ? 33.639 23.675 -14.968 1.00 42.53 230 GLN A O 1
ATOM 1787 N N . SER A 1 231 ? 34.046 21.597 -15.642 1.00 38.75 231 SER A N 1
ATOM 1788 C CA . SER A 1 231 ? 32.669 21.344 -16.101 1.00 38.75 231 SER A CA 1
ATOM 1789 C C . SER A 1 231 ? 31.745 20.971 -14.929 1.00 38.75 231 SER A C 1
ATOM 1791 O O . SER A 1 231 ? 31.563 19.789 -14.616 1.00 38.75 231 SER A O 1
ATOM 1793 N N . ARG A 1 232 ? 31.097 21.966 -14.313 1.00 37.28 232 ARG A N 1
ATOM 1794 C CA . ARG A 1 232 ? 29.917 21.760 -13.459 1.00 37.28 232 ARG A CA 1
ATOM 1795 C C . ARG A 1 232 ? 28.673 21.491 -14.318 1.00 37.28 232 ARG A C 1
ATOM 1797 O O . ARG A 1 232 ? 28.144 22.381 -14.961 1.00 37.28 232 ARG A O 1
ATOM 1804 N N . GLY A 1 233 ? 28.210 20.240 -14.275 1.00 43.81 233 GLY A N 1
ATOM 1805 C CA . GLY A 1 233 ? 26.787 19.881 -14.217 1.00 43.81 233 GLY A CA 1
ATOM 1806 C C . GLY A 1 233 ? 25.847 20.415 -15.298 1.00 43.81 233 GLY A C 1
ATOM 1807 O O . GLY A 1 233 ? 24.833 21.017 -14.965 1.00 43.81 233 GLY A O 1
ATOM 1808 N N . TYR A 1 234 ? 26.099 20.103 -16.569 1.00 45.41 234 TYR A N 1
ATOM 1809 C CA . TYR A 1 234 ? 25.019 20.096 -17.556 1.00 45.41 234 TYR A CA 1
ATOM 1810 C C . TYR A 1 234 ? 24.025 18.995 -17.152 1.00 45.41 234 TYR A C 1
ATOM 1812 O O . TYR A 1 234 ? 24.399 17.819 -17.103 1.00 45.41 234 TYR A O 1
ATOM 1820 N N . ALA A 1 235 ? 22.779 19.355 -16.837 1.00 49.44 235 ALA A N 1
ATOM 1821 C CA . ALA A 1 235 ? 21.690 18.405 -16.62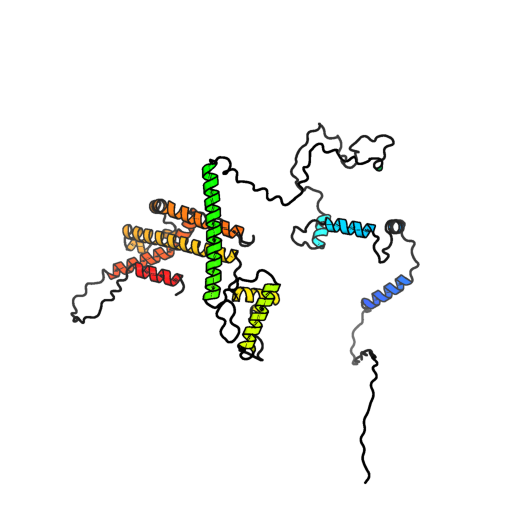7 1.00 49.44 235 ALA A CA 1
ATOM 1822 C C . ALA A 1 235 ? 21.358 17.734 -17.968 1.00 49.44 235 ALA A C 1
ATOM 1824 O O . ALA A 1 235 ? 20.426 18.110 -18.676 1.00 49.44 235 ALA A O 1
ATOM 1825 N N . ARG A 1 236 ? 22.192 16.775 -18.374 1.00 57.44 236 ARG A N 1
ATOM 1826 C CA . ARG A 1 236 ? 21.987 16.009 -19.598 1.00 57.44 236 ARG A CA 1
ATOM 1827 C C . ARG A 1 236 ? 20.766 15.124 -19.393 1.00 57.44 236 ARG A C 1
ATOM 1829 O O . ARG A 1 236 ? 20.745 14.289 -18.492 1.00 57.44 236 ARG A O 1
ATOM 1836 N N . SER A 1 237 ? 19.755 15.325 -20.231 1.00 63.34 237 SER A N 1
ATOM 1837 C CA . SER A 1 237 ? 18.595 14.443 -20.326 1.00 63.34 237 SER A CA 1
ATOM 1838 C C . SER A 1 237 ? 19.051 12.995 -20.512 1.00 63.34 237 SER A C 1
ATOM 1840 O O . SER A 1 237 ? 19.958 12.738 -21.308 1.00 63.34 237 SER A O 1
ATOM 1842 N N . ASN A 1 238 ? 18.416 12.061 -19.804 1.00 75.50 238 ASN A N 1
ATOM 1843 C CA . ASN A 1 238 ? 18.731 10.636 -19.883 1.00 75.50 238 ASN A CA 1
ATOM 1844 C C . ASN A 1 238 ? 18.687 10.161 -21.356 1.00 75.50 238 ASN A C 1
ATOM 1846 O O . ASN A 1 238 ? 17.711 10.467 -22.050 1.00 75.50 238 ASN A O 1
ATOM 1850 N N . PRO A 1 239 ? 19.718 9.469 -21.878 1.00 81.12 239 PRO A N 1
ATOM 1851 C CA . PRO A 1 239 ? 19.749 9.084 -23.284 1.00 81.12 239 PRO A CA 1
ATOM 1852 C C . PRO A 1 239 ? 18.632 8.081 -23.607 1.00 81.12 239 PRO A C 1
ATOM 1854 O O . PRO A 1 239 ? 18.412 7.110 -22.891 1.00 81.12 239 PRO A O 1
ATOM 1857 N N . VAL A 1 240 ? 17.930 8.302 -24.721 1.00 80.88 240 VAL A N 1
ATOM 1858 C CA . VAL A 1 240 ? 16.798 7.453 -25.151 1.00 80.88 240 VAL A CA 1
ATOM 1859 C C . VAL A 1 240 ? 17.255 6.291 -26.055 1.00 80.88 240 VAL A C 1
ATOM 1861 O O . VAL A 1 240 ? 16.550 5.301 -26.203 1.00 80.88 240 VAL A O 1
ATOM 1864 N N . SER A 1 241 ? 18.455 6.375 -26.645 1.00 91.12 241 SER A N 1
ATOM 1865 C CA . SER A 1 241 ? 19.012 5.372 -27.572 1.00 91.12 241 SER A CA 1
ATOM 1866 C C . SER A 1 241 ? 20.205 4.627 -26.967 1.00 91.12 241 SER A C 1
ATOM 1868 O O . SER A 1 241 ? 21.008 5.234 -26.258 1.00 91.12 241 SER A O 1
ATOM 1870 N N . LEU A 1 242 ? 20.384 3.345 -27.321 1.00 86.62 242 LEU A N 1
ATOM 1871 C CA . LEU A 1 242 ? 21.544 2.519 -26.939 1.00 86.62 242 LEU A CA 1
ATOM 1872 C C . LEU A 1 242 ? 22.883 3.183 -27.288 1.00 86.62 242 LEU A C 1
ATOM 1874 O O . LEU A 1 242 ? 23.817 3.158 -26.492 1.00 86.62 242 LEU A O 1
ATOM 1878 N N . LYS A 1 243 ? 22.971 3.849 -28.448 1.00 90.75 243 LYS A N 1
ATOM 1879 C CA . LYS A 1 243 ? 24.178 4.598 -28.836 1.00 90.75 243 LYS A CA 1
ATOM 1880 C C . LYS A 1 243 ? 24.441 5.778 -27.892 1.00 90.75 243 LYS A C 1
ATOM 1882 O O . LYS A 1 243 ? 25.591 6.068 -27.576 1.00 90.75 243 LYS A O 1
ATOM 1887 N N . GLY A 1 244 ? 23.377 6.428 -27.418 1.00 90.50 244 GLY A N 1
ATOM 1888 C CA . GLY A 1 244 ? 23.458 7.495 -26.419 1.00 90.50 244 GLY A CA 1
ATOM 1889 C C . GLY A 1 244 ? 23.912 6.978 -25.053 1.00 90.50 244 GLY A C 1
ATOM 1890 O O . GLY A 1 244 ? 24.765 7.601 -24.428 1.00 90.50 244 GLY A O 1
ATOM 1891 N N . TRP A 1 245 ? 23.414 5.812 -24.626 1.00 87.00 245 TRP A N 1
ATOM 1892 C CA . TRP A 1 245 ? 23.897 5.132 -23.420 1.00 87.00 245 TRP A CA 1
ATOM 1893 C C . TRP A 1 245 ? 25.379 4.780 -23.523 1.00 87.00 245 TRP A C 1
ATOM 1895 O O . TRP A 1 245 ? 26.129 5.120 -22.615 1.00 87.00 245 TRP A O 1
ATOM 1905 N N . ASN A 1 246 ? 25.821 4.196 -24.640 1.00 92.19 246 ASN A N 1
ATOM 1906 C CA . ASN A 1 246 ? 27.236 3.881 -24.861 1.00 92.19 246 ASN A CA 1
ATOM 1907 C C . ASN A 1 246 ? 28.118 5.133 -24.779 1.00 92.19 246 ASN A C 1
ATOM 1909 O O . ASN A 1 246 ? 29.145 5.112 -24.112 1.00 92.19 246 ASN A O 1
ATOM 1913 N N . SER A 1 247 ? 27.691 6.242 -25.389 1.00 91.94 247 SER A N 1
ATOM 1914 C CA . SER A 1 247 ? 28.422 7.512 -25.306 1.00 91.94 247 SER A CA 1
ATOM 1915 C C . SER A 1 247 ? 28.480 8.063 -23.876 1.00 91.94 247 SER A C 1
ATOM 1917 O O . SER A 1 247 ? 29.531 8.531 -23.448 1.00 91.94 247 SER A O 1
ATOM 1919 N N . MET A 1 248 ? 27.385 7.975 -23.115 1.00 89.56 248 MET A N 1
ATOM 1920 C CA . MET A 1 248 ? 27.349 8.414 -21.715 1.00 89.56 248 MET A CA 1
ATOM 1921 C C . MET A 1 248 ? 28.213 7.529 -20.808 1.00 89.56 248 MET A C 1
ATOM 1923 O O . MET A 1 248 ? 28.841 8.024 -19.871 1.00 89.56 248 MET A O 1
ATOM 1927 N N . VAL A 1 249 ? 28.229 6.220 -21.066 1.00 90.31 249 VAL A N 1
ATOM 1928 C CA . VAL A 1 249 ? 29.068 5.257 -20.350 1.00 90.31 249 VAL A CA 1
ATOM 1929 C C . VAL A 1 249 ? 30.540 5.531 -20.635 1.00 90.31 249 VAL A C 1
ATOM 1931 O O . VAL A 1 249 ? 31.300 5.664 -19.679 1.00 90.31 249 VAL A O 1
ATOM 1934 N N . GLU A 1 250 ? 30.928 5.696 -21.901 1.00 93.06 250 GLU A N 1
ATOM 1935 C CA . GLU A 1 250 ? 32.314 6.004 -22.271 1.00 93.06 250 GLU A CA 1
ATOM 1936 C C . GLU A 1 250 ? 32.781 7.308 -21.619 1.00 93.06 250 GLU A C 1
ATOM 1938 O O . GLU A 1 250 ? 33.812 7.341 -20.957 1.00 93.06 250 GLU A O 1
ATOM 1943 N N . GLU A 1 251 ? 31.959 8.357 -21.661 1.00 92.25 251 GLU A N 1
ATOM 1944 C CA . GLU A 1 251 ? 32.293 9.631 -21.024 1.00 92.25 251 GLU A CA 1
ATOM 1945 C C . GLU A 1 251 ? 32.433 9.506 -19.490 1.00 92.25 251 GLU A C 1
ATOM 1947 O O . GLU A 1 251 ? 33.281 10.153 -18.868 1.00 92.25 251 GLU A O 1
ATOM 1952 N N . LYS A 1 252 ? 31.619 8.663 -18.837 1.00 89.44 252 LYS A N 1
ATOM 1953 C CA . LYS A 1 252 ? 31.785 8.352 -17.406 1.00 89.44 252 LYS A CA 1
ATOM 1954 C C . LYS A 1 252 ? 33.078 7.579 -17.142 1.00 89.44 252 LYS A C 1
ATOM 1956 O O . LYS A 1 252 ? 33.738 7.859 -16.140 1.00 89.44 252 LYS A O 1
ATOM 1961 N N . ILE A 1 253 ? 33.446 6.638 -18.013 1.00 92.06 253 ILE A N 1
ATOM 1962 C CA . ILE A 1 253 ? 34.698 5.874 -17.917 1.00 92.06 253 ILE A CA 1
ATOM 1963 C C . ILE A 1 253 ? 35.900 6.809 -18.082 1.00 92.06 253 ILE A C 1
ATOM 1965 O O . ILE A 1 253 ? 36.826 6.751 -17.273 1.00 92.06 253 ILE A O 1
ATOM 1969 N N . GLU A 1 254 ? 35.872 7.708 -19.065 1.00 93.12 254 GLU A N 1
ATOM 1970 C CA . GLU A 1 254 ? 36.912 8.715 -19.289 1.00 93.12 254 GLU A CA 1
ATOM 1971 C C . GLU A 1 254 ? 37.066 9.643 -18.085 1.00 93.12 254 GLU A C 1
ATOM 1973 O O . GLU A 1 254 ? 38.179 9.818 -17.585 1.00 93.12 254 GLU A O 1
ATOM 1978 N N . ARG A 1 255 ? 35.958 10.167 -17.537 1.00 92.00 255 ARG A N 1
ATOM 1979 C CA . ARG A 1 255 ? 35.998 10.984 -16.312 1.00 92.00 255 ARG A CA 1
ATOM 1980 C C . ARG A 1 255 ? 36.560 10.220 -15.120 1.00 92.00 255 ARG A C 1
ATOM 1982 O O . ARG A 1 255 ? 37.377 10.768 -14.388 1.00 92.00 255 ARG A O 1
ATOM 1989 N N . ALA A 1 256 ? 36.158 8.965 -14.919 1.00 90.88 256 ALA A N 1
ATOM 1990 C CA . ALA A 1 256 ? 36.684 8.134 -13.836 1.00 90.88 256 ALA A CA 1
ATOM 1991 C C . ALA A 1 256 ? 38.185 7.832 -14.013 1.00 90.88 256 ALA A C 1
ATOM 1993 O O . ALA A 1 256 ? 38.924 7.753 -13.029 1.00 90.88 256 ALA A O 1
ATOM 1994 N N . ARG A 1 257 ? 38.654 7.709 -15.262 1.00 88.31 257 ARG A N 1
ATOM 1995 C CA . ARG A 1 257 ? 40.076 7.561 -15.604 1.00 88.31 257 ARG A CA 1
ATOM 1996 C C . ARG A 1 257 ? 40.854 8.844 -15.318 1.00 88.31 257 ARG A C 1
ATOM 1998 O O . ARG A 1 257 ? 41.897 8.762 -14.674 1.00 88.31 257 ARG A O 1
ATOM 2005 N N . ALA A 1 258 ? 40.320 10.000 -15.714 1.00 92.75 258 ALA A N 1
ATOM 2006 C CA . ALA A 1 258 ? 40.900 11.314 -15.437 1.00 92.75 258 ALA A CA 1
ATOM 2007 C C . ALA A 1 258 ? 40.962 11.613 -13.930 1.00 92.75 258 ALA A C 1
ATOM 2009 O O . ALA A 1 258 ? 41.988 12.063 -13.433 1.00 92.75 258 ALA A O 1
ATOM 2010 N N . ALA A 1 259 ? 39.910 11.263 -13.184 1.00 90.88 259 ALA A N 1
ATOM 2011 C CA . ALA A 1 259 ? 39.860 11.383 -11.726 1.00 90.88 259 ALA A CA 1
ATOM 2012 C C . ALA A 1 259 ? 40.770 10.378 -10.992 1.00 90.88 259 ALA A C 1
ATOM 2014 O O . ALA A 1 259 ? 40.886 10.424 -9.771 1.00 90.88 259 ALA A O 1
ATOM 2015 N N . GLY A 1 260 ? 41.386 9.428 -11.704 1.00 89.88 260 GLY A N 1
ATOM 2016 C CA . GLY A 1 260 ? 42.236 8.407 -11.097 1.00 89.88 260 GLY A CA 1
ATOM 2017 C C . GLY A 1 260 ? 41.484 7.395 -10.224 1.00 89.88 260 GLY A C 1
ATOM 2018 O O . GLY A 1 260 ? 42.127 6.655 -9.481 1.00 89.88 260 GLY A O 1
ATOM 2019 N N . ALA A 1 261 ? 40.154 7.294 -10.335 1.00 87.19 261 ALA A N 1
ATOM 2020 C CA . ALA A 1 261 ? 39.336 6.377 -9.533 1.00 87.19 261 ALA A CA 1
ATOM 2021 C C . ALA A 1 261 ? 39.739 4.903 -9.733 1.00 87.19 261 ALA A C 1
ATOM 2023 O O . ALA A 1 261 ? 39.696 4.107 -8.802 1.00 87.19 261 ALA A O 1
ATOM 2024 N N . PHE A 1 262 ? 40.222 4.545 -10.929 1.00 83.81 262 PHE A N 1
ATOM 2025 C CA . PHE A 1 262 ? 40.745 3.203 -11.215 1.00 83.81 262 PHE A CA 1
ATOM 2026 C C . PHE A 1 262 ? 42.088 2.891 -10.530 1.00 83.81 262 PHE A C 1
ATOM 2028 O O . PHE A 1 262 ? 42.474 1.724 -10.442 1.00 83.81 262 PHE A O 1
ATOM 2035 N N . LYS A 1 263 ? 42.814 3.912 -10.056 1.00 84.44 263 LYS A N 1
ATOM 2036 C CA . LYS A 1 263 ? 44.057 3.733 -9.290 1.00 84.44 263 LYS A CA 1
ATOM 2037 C C . LYS A 1 263 ? 43.747 3.460 -7.813 1.00 84.44 263 LYS A C 1
ATOM 2039 O O . LYS A 1 263 ? 44.398 2.611 -7.212 1.00 84.44 263 LYS A O 1
ATOM 2044 N N . VAL A 1 264 ? 42.719 4.113 -7.263 1.00 84.19 264 VAL A N 1
ATOM 2045 C CA . VAL A 1 264 ? 42.278 3.997 -5.861 1.00 84.19 264 VAL A CA 1
ATOM 2046 C C . VAL A 1 264 ? 41.017 3.129 -5.771 1.00 84.19 264 VAL A C 1
ATOM 2048 O O . VAL A 1 264 ? 39.931 3.601 -5.452 1.00 84.19 264 VAL A O 1
ATOM 2051 N N . ILE A 1 265 ? 41.143 1.839 -6.087 1.00 82.38 265 ILE A N 1
ATOM 2052 C CA . ILE A 1 265 ? 40.042 0.879 -5.917 1.00 82.38 265 ILE A CA 1
ATOM 2053 C C . ILE A 1 265 ? 40.225 0.173 -4.573 1.00 82.38 265 ILE A C 1
ATOM 2055 O O . ILE A 1 265 ? 41.254 -0.470 -4.338 1.00 82.38 265 ILE A O 1
ATOM 2059 N N . SER A 1 266 ? 39.225 0.254 -3.695 1.00 79.00 266 SER A N 1
ATOM 2060 C CA . SER A 1 266 ? 39.204 -0.530 -2.462 1.00 79.00 266 SER A CA 1
ATOM 2061 C C . SER A 1 266 ? 39.168 -2.027 -2.804 1.00 79.00 266 SER A C 1
ATOM 2063 O O . SER A 1 266 ? 38.288 -2.502 -3.516 1.00 79.00 266 SER A O 1
ATOM 2065 N N . GLY A 1 267 ? 40.166 -2.782 -2.332 1.00 76.88 267 GLY A N 1
ATOM 2066 C CA . GLY A 1 267 ? 40.244 -4.230 -2.562 1.00 76.88 267 GLY A CA 1
ATOM 2067 C C . GLY A 1 267 ? 40.965 -4.676 -3.840 1.00 76.88 267 GLY A C 1
ATOM 2068 O O . GLY A 1 267 ? 40.777 -5.814 -4.262 1.00 76.88 267 GLY A O 1
ATOM 2069 N N . ARG A 1 268 ? 41.819 -3.838 -4.450 1.00 81.31 268 ARG A N 1
ATOM 2070 C CA . ARG A 1 268 ? 42.681 -4.260 -5.572 1.00 81.31 268 ARG A CA 1
ATOM 2071 C C . ARG A 1 268 ? 43.464 -5.537 -5.213 1.00 81.31 268 ARG A C 1
ATOM 2073 O O . ARG A 1 268 ? 44.154 -5.580 -4.200 1.00 81.31 268 ARG A O 1
ATOM 2080 N N . GLY A 1 269 ? 43.340 -6.574 -6.044 1.00 84.38 269 GLY A N 1
ATOM 2081 C CA . GLY A 1 269 ? 44.009 -7.870 -5.854 1.00 84.38 269 GLY A CA 1
ATOM 2082 C C . GLY A 1 269 ? 43.332 -8.825 -4.862 1.00 84.38 269 GLY A C 1
ATOM 2083 O O . GLY A 1 269 ? 43.745 -9.976 -4.772 1.00 84.38 269 GLY A O 1
ATOM 2084 N N . LYS A 1 270 ? 42.283 -8.394 -4.151 1.00 85.81 270 LYS A N 1
ATOM 2085 C CA . LYS A 1 270 ? 41.461 -9.279 -3.315 1.00 85.81 270 LYS A CA 1
ATOM 2086 C C . LYS A 1 270 ? 40.293 -9.835 -4.142 1.00 85.81 270 LYS A C 1
ATOM 2088 O O . LYS A 1 270 ? 39.801 -9.134 -5.031 1.00 85.81 270 LYS A O 1
ATOM 2093 N N . PRO A 1 271 ? 39.831 -11.072 -3.882 1.00 82.81 271 PRO A N 1
ATOM 2094 C CA . PRO A 1 271 ? 38.621 -11.579 -4.518 1.00 82.81 271 PRO A CA 1
ATOM 2095 C C . PRO A 1 271 ? 37.432 -10.671 -4.176 1.00 82.81 271 PRO A C 1
ATOM 2097 O O . PRO A 1 271 ? 37.340 -10.146 -3.065 1.00 82.81 271 PRO A O 1
ATOM 2100 N N . LEU A 1 272 ? 36.525 -10.481 -5.140 1.00 79.75 272 LEU A N 1
ATOM 2101 C CA . LEU A 1 272 ? 35.271 -9.761 -4.913 1.00 79.75 272 LEU A CA 1
ATOM 2102 C C . LEU A 1 272 ? 34.526 -10.416 -3.744 1.00 79.75 272 LEU A C 1
ATOM 2104 O O . LEU A 1 272 ? 34.400 -11.642 -3.709 1.00 79.75 272 LEU A O 1
ATOM 2108 N N . ALA A 1 273 ? 34.036 -9.606 -2.805 1.00 81.31 273 ALA A N 1
ATOM 2109 C CA . ALA A 1 273 ? 33.209 -10.095 -1.712 1.00 81.31 273 ALA A CA 1
ATOM 2110 C C . ALA A 1 273 ? 31.907 -10.658 -2.295 1.00 81.31 273 ALA A C 1
ATOM 2112 O O . ALA A 1 273 ? 31.033 -9.898 -2.724 1.00 81.31 273 ALA A O 1
ATOM 2113 N N . ARG A 1 274 ? 31.817 -11.989 -2.349 1.00 81.12 274 ARG A N 1
ATOM 2114 C CA . ARG A 1 274 ? 30.612 -12.690 -2.787 1.00 81.12 274 ARG A CA 1
ATOM 2115 C C . ARG A 1 274 ? 29.616 -12.690 -1.644 1.00 81.12 274 ARG A C 1
ATOM 2117 O O . ARG A 1 274 ? 29.955 -13.090 -0.532 1.00 81.12 274 ARG A O 1
ATOM 2124 N N . VAL A 1 275 ? 28.413 -12.203 -1.910 1.00 82.19 275 VAL A N 1
ATOM 2125 C CA . VAL A 1 275 ? 27.318 -12.257 -0.933 1.00 82.19 275 VAL A CA 1
ATOM 2126 C C . VAL A 1 275 ? 26.810 -13.696 -0.872 1.00 82.19 275 VAL A C 1
ATOM 2128 O O . VAL A 1 275 ? 26.805 -14.380 -1.890 1.00 82.19 275 VAL A O 1
ATOM 2131 N N . SER A 1 276 ? 26.370 -14.166 0.297 1.00 81.19 276 SER A N 1
ATOM 2132 C CA . SER A 1 276 ? 25.817 -15.520 0.473 1.00 81.19 276 SER A CA 1
ATOM 2133 C C . SER A 1 276 ? 24.700 -15.839 -0.533 1.00 81.19 276 SER A C 1
ATOM 2135 O O . SER A 1 276 ? 24.583 -16.964 -1.005 1.00 81.19 276 SER A O 1
ATOM 2137 N N . GLU A 1 277 ? 23.927 -14.822 -0.912 1.00 77.31 277 GLU A N 1
ATOM 2138 C CA . GLU A 1 277 ? 22.843 -14.873 -1.897 1.00 77.31 277 GLU A CA 1
ATOM 2139 C C . GLU A 1 277 ? 23.311 -15.200 -3.330 1.00 77.31 277 GLU A C 1
ATOM 2141 O O . GLU A 1 277 ? 22.523 -15.726 -4.111 1.00 77.31 277 GLU A O 1
ATOM 2146 N N . GLU A 1 278 ? 24.590 -14.966 -3.673 1.00 82.00 278 GLU A N 1
ATOM 2147 C CA . GLU A 1 278 ? 25.182 -15.381 -4.963 1.00 82.00 278 GLU A CA 1
ATOM 2148 C C . GLU A 1 278 ? 25.217 -16.902 -5.123 1.00 82.00 278 GLU A C 1
ATOM 2150 O O . GLU A 1 278 ? 25.320 -17.401 -6.242 1.00 82.00 278 GLU A O 1
ATOM 2155 N N . PHE A 1 279 ? 25.161 -17.635 -4.011 1.00 81.44 279 PHE A N 1
ATOM 2156 C CA . PHE A 1 279 ? 25.188 -19.092 -3.991 1.00 81.44 279 PHE A CA 1
ATOM 2157 C C . PHE A 1 279 ? 23.787 -19.709 -3.989 1.00 81.44 279 PHE A C 1
ATOM 2159 O O . PHE A 1 279 ? 23.669 -20.916 -3.789 1.00 81.44 279 PHE A O 1
ATOM 2166 N N . ASN A 1 280 ? 22.729 -18.916 -4.204 1.00 87.38 280 ASN A N 1
ATOM 2167 C CA . ASN A 1 280 ? 21.378 -19.449 -4.333 1.00 87.38 280 ASN A CA 1
ATOM 2168 C C . ASN A 1 280 ? 21.282 -20.359 -5.580 1.00 87.38 280 ASN A C 1
ATOM 2170 O O . ASN A 1 280 ? 21.390 -19.850 -6.695 1.00 87.38 280 ASN A O 1
ATOM 2174 N N . PRO A 1 281 ? 21.030 -21.678 -5.432 1.00 89.06 281 PRO A N 1
ATOM 2175 C CA . PRO A 1 281 ? 20.968 -22.604 -6.567 1.00 89.06 281 PRO A CA 1
ATOM 2176 C C . PRO A 1 281 ? 19.797 -22.343 -7.523 1.00 89.06 281 PRO A C 1
ATOM 2178 O O . PRO A 1 281 ? 19.811 -22.822 -8.653 1.00 89.06 281 PRO A O 1
ATOM 2181 N N . PHE A 1 282 ? 18.771 -21.623 -7.063 1.00 86.69 282 PHE A N 1
ATOM 2182 C CA . PHE A 1 282 ? 17.535 -21.390 -7.811 1.00 86.69 282 PHE A CA 1
ATOM 2183 C C . PHE A 1 282 ? 17.552 -20.103 -8.639 1.00 86.69 282 PHE A C 1
ATOM 2185 O O . PHE A 1 282 ? 16.617 -19.866 -9.398 1.00 86.69 282 PHE A O 1
ATOM 2192 N N . ILE A 1 283 ? 18.588 -19.272 -8.499 1.00 88.62 283 ILE A N 1
ATOM 2193 C CA . ILE A 1 283 ? 18.725 -18.009 -9.228 1.00 88.62 283 ILE A CA 1
ATOM 2194 C C . ILE A 1 283 ? 20.044 -18.058 -9.992 1.00 88.62 283 ILE A C 1
ATOM 2196 O O . ILE A 1 283 ? 21.106 -18.272 -9.410 1.00 88.62 283 ILE A O 1
ATOM 2200 N N . GLY A 1 284 ? 19.987 -17.853 -11.307 1.00 90.00 284 GLY A N 1
ATOM 2201 C CA . GLY A 1 284 ? 21.198 -17.757 -12.120 1.00 90.00 284 GLY A CA 1
ATOM 2202 C C . GLY A 1 284 ? 22.081 -16.597 -11.651 1.00 90.00 284 GLY A C 1
ATOM 2203 O O . GLY A 1 284 ? 21.588 -15.563 -11.195 1.00 90.00 284 GLY A O 1
ATOM 2204 N N . ARG A 1 285 ? 23.404 -16.726 -11.790 1.00 86.69 285 ARG A N 1
ATOM 2205 C CA . ARG A 1 285 ? 24.349 -15.677 -11.372 1.00 86.69 285 ARG A CA 1
ATOM 2206 C C . ARG A 1 285 ? 24.051 -14.335 -12.051 1.00 86.69 285 ARG A C 1
ATOM 2208 O O . ARG A 1 285 ? 24.212 -13.280 -11.442 1.00 86.69 285 ARG A O 1
ATOM 2215 N N . GLU A 1 286 ? 23.620 -14.376 -13.305 1.00 88.56 286 GLU A N 1
ATOM 2216 C CA . GLU A 1 286 ? 23.245 -13.219 -14.113 1.00 88.56 286 GLU A CA 1
ATOM 2217 C C . GLU A 1 286 ? 22.013 -12.511 -13.540 1.00 88.56 286 GLU A C 1
ATOM 2219 O O . GLU A 1 286 ? 22.021 -11.288 -13.404 1.00 88.56 286 GLU A O 1
ATOM 2224 N N . GLU A 1 287 ? 20.983 -13.270 -13.162 1.00 89.44 287 GLU A N 1
ATOM 2225 C CA . GLU A 1 287 ? 19.755 -12.745 -12.559 1.00 89.44 287 GLU A CA 1
ATOM 2226 C C . GLU A 1 287 ? 20.036 -12.157 -11.177 1.00 89.44 287 GLU A C 1
ATOM 2228 O O . GLU A 1 287 ? 19.591 -11.050 -10.874 1.00 89.44 287 GLU A O 1
ATOM 2233 N N . PHE A 1 288 ? 20.862 -12.830 -10.372 1.00 89.88 288 PHE A N 1
ATOM 2234 C CA . PHE A 1 288 ? 21.326 -12.287 -9.102 1.00 89.88 288 PHE A CA 1
ATOM 2235 C C . PHE A 1 288 ? 22.037 -10.936 -9.292 1.00 89.88 288 PHE A C 1
ATOM 2237 O O . PHE A 1 288 ? 21.711 -9.956 -8.618 1.00 89.88 288 PHE A O 1
ATOM 2244 N N . LEU A 1 289 ? 22.995 -10.853 -10.225 1.00 89.12 289 LEU A N 1
ATOM 2245 C CA . LEU A 1 289 ? 23.731 -9.613 -10.490 1.00 89.12 289 LEU A CA 1
ATOM 2246 C C . LEU A 1 289 ? 22.805 -8.512 -11.010 1.00 89.12 289 LEU A C 1
ATOM 2248 O O . LEU A 1 289 ? 22.934 -7.361 -10.590 1.00 89.12 289 LEU A O 1
ATOM 2252 N N . MET A 1 290 ? 21.863 -8.858 -11.887 1.00 86.19 290 MET A N 1
ATOM 2253 C CA . MET A 1 290 ? 20.869 -7.925 -12.404 1.00 86.19 290 MET A CA 1
ATOM 2254 C C . MET A 1 290 ? 19.993 -7.376 -11.275 1.00 86.19 290 MET A C 1
ATOM 2256 O O . MET A 1 290 ? 19.927 -6.159 -11.100 1.00 86.19 290 MET A O 1
ATOM 2260 N N . ASN A 1 291 ? 19.404 -8.249 -10.457 1.00 87.56 291 ASN A N 1
ATOM 2261 C CA . ASN A 1 291 ? 18.566 -7.868 -9.322 1.00 87.56 291 ASN A CA 1
ATOM 2262 C C . ASN A 1 291 ? 19.346 -7.018 -8.314 1.00 87.56 291 ASN A C 1
ATOM 2264 O O . ASN A 1 291 ? 18.836 -6.008 -7.832 1.00 87.56 291 ASN A O 1
ATOM 2268 N N . ARG A 1 292 ? 20.620 -7.340 -8.067 1.00 88.31 292 ARG A N 1
ATOM 2269 C CA . ARG A 1 292 ? 21.497 -6.535 -7.211 1.00 88.31 292 ARG A CA 1
ATOM 2270 C C . ARG A 1 292 ? 21.756 -5.142 -7.781 1.00 88.31 292 ARG A C 1
ATOM 2272 O O . ARG A 1 292 ? 21.754 -4.176 -7.025 1.00 88.31 292 ARG A O 1
ATOM 2279 N N . ILE A 1 293 ? 21.990 -5.010 -9.088 1.00 87.81 293 ILE A N 1
ATOM 2280 C CA . ILE A 1 293 ? 22.165 -3.698 -9.738 1.00 87.81 293 ILE A CA 1
ATOM 2281 C C . ILE A 1 293 ? 20.878 -2.876 -9.611 1.00 87.81 293 ILE A C 1
ATOM 2283 O O . ILE A 1 293 ? 20.935 -1.700 -9.260 1.00 87.81 293 ILE A O 1
ATOM 2287 N N . VAL A 1 294 ? 19.727 -3.503 -9.852 1.00 86.38 294 VAL A N 1
ATOM 2288 C CA . VAL A 1 294 ? 18.396 -2.893 -9.737 1.00 86.38 294 VAL A CA 1
ATOM 2289 C C . VAL A 1 294 ? 18.146 -2.395 -8.308 1.00 86.38 294 VAL A C 1
ATOM 2291 O O . VAL A 1 294 ? 17.871 -1.210 -8.116 1.00 86.38 294 VAL A O 1
ATOM 2294 N N . GLN A 1 295 ? 18.372 -3.243 -7.300 1.00 85.81 295 GLN A N 1
ATOM 2295 C CA . GLN A 1 295 ? 18.250 -2.885 -5.882 1.00 85.81 295 GLN A CA 1
ATOM 2296 C C . GLN A 1 295 ? 19.218 -1.769 -5.477 1.00 85.81 295 GLN A C 1
ATOM 2298 O O . GLN A 1 295 ? 18.826 -0.816 -4.809 1.00 85.81 295 GLN A O 1
ATOM 2303 N N . ARG A 1 296 ? 20.484 -1.840 -5.908 1.00 87.69 296 ARG A N 1
ATOM 2304 C CA . ARG A 1 296 ? 21.503 -0.839 -5.559 1.00 87.69 296 ARG A CA 1
ATOM 2305 C C . ARG A 1 296 ? 21.216 0.532 -6.177 1.00 87.69 296 ARG A C 1
ATOM 2307 O O . ARG A 1 296 ? 21.644 1.545 -5.631 1.00 87.69 296 ARG A O 1
ATOM 2314 N N . ASN A 1 297 ? 20.498 0.558 -7.296 1.00 86.44 297 ASN A N 1
ATOM 2315 C CA . ASN A 1 297 ? 20.021 1.782 -7.932 1.00 86.44 297 ASN A CA 1
ATOM 2316 C C . ASN A 1 297 ? 18.660 2.250 -7.384 1.00 86.44 297 ASN A C 1
ATOM 2318 O O . ASN A 1 297 ? 18.162 3.275 -7.844 1.00 86.44 297 ASN A O 1
ATOM 2322 N N . GLY A 1 298 ? 18.055 1.517 -6.439 1.00 84.12 298 GLY A N 1
ATOM 2323 C CA . GLY A 1 298 ? 16.722 1.809 -5.906 1.00 84.12 298 GLY A CA 1
ATOM 2324 C C . GLY A 1 298 ? 15.614 1.710 -6.957 1.00 84.12 298 GLY A C 1
ATOM 2325 O O . GLY A 1 298 ? 14.583 2.359 -6.822 1.00 84.12 298 GLY A O 1
ATOM 2326 N N . ALA A 1 299 ? 15.844 0.960 -8.039 1.00 82.75 299 ALA A N 1
ATOM 2327 C CA . ALA A 1 299 ? 14.867 0.786 -9.100 1.00 82.75 299 ALA A CA 1
ATOM 2328 C C . ALA A 1 299 ? 13.882 -0.309 -8.685 1.00 82.75 299 ALA A C 1
ATOM 2330 O O . ALA A 1 299 ? 14.145 -1.496 -8.845 1.00 82.75 299 ALA A O 1
ATOM 2331 N N . THR A 1 300 ? 12.750 0.079 -8.126 1.00 86.00 300 THR A N 1
ATOM 2332 C CA . THR A 1 300 ? 11.703 -0.864 -7.740 1.00 86.00 300 THR A CA 1
ATOM 2333 C C . THR A 1 300 ? 10.731 -1.050 -8.911 1.00 86.00 300 THR A C 1
ATOM 2335 O O . THR A 1 300 ? 10.450 -0.088 -9.633 1.00 86.00 300 THR A O 1
ATOM 2338 N N . PRO A 1 301 ? 10.206 -2.264 -9.171 1.00 88.50 301 PRO A N 1
ATOM 2339 C CA . PRO A 1 301 ? 9.126 -2.413 -10.134 1.00 88.50 301 PRO A CA 1
ATOM 2340 C C . PRO A 1 301 ? 7.944 -1.490 -9.783 1.00 88.50 301 PRO A C 1
ATOM 2342 O O . PRO A 1 301 ? 7.562 -1.431 -8.614 1.00 88.50 301 PRO A O 1
ATOM 2345 N N . PRO A 1 302 ? 7.295 -0.836 -10.766 1.00 89.62 302 PRO A N 1
ATOM 2346 C CA . PRO A 1 302 ? 6.254 0.163 -10.493 1.00 89.62 302 PRO A CA 1
ATOM 2347 C C . PRO A 1 302 ? 5.079 -0.338 -9.638 1.00 89.62 302 PRO A C 1
ATOM 2349 O O . PRO A 1 302 ? 4.444 0.437 -8.927 1.00 89.62 302 PRO A O 1
ATOM 2352 N N . TRP A 1 303 ? 4.758 -1.634 -9.709 1.00 93.19 303 TRP A N 1
ATOM 2353 C CA . TRP A 1 303 ? 3.694 -2.230 -8.899 1.00 93.19 303 TRP A CA 1
ATOM 2354 C C . TRP A 1 303 ? 4.097 -2.400 -7.430 1.00 93.19 303 TRP A C 1
ATOM 2356 O O . TRP A 1 303 ? 3.224 -2.355 -6.574 1.00 93.19 303 TRP A O 1
ATOM 2366 N N . VAL A 1 304 ? 5.387 -2.562 -7.122 1.00 92.56 304 VAL A N 1
ATOM 2367 C CA . VAL A 1 304 ? 5.877 -2.637 -5.737 1.00 92.56 304 VAL A CA 1
ATOM 2368 C C . VAL A 1 304 ? 5.819 -1.255 -5.090 1.00 92.56 304 VAL A C 1
ATOM 2370 O O . VAL A 1 304 ? 5.410 -1.151 -3.942 1.00 92.56 304 VAL A O 1
ATOM 2373 N N . ASP A 1 305 ? 6.120 -0.181 -5.826 1.00 93.00 305 ASP A N 1
ATOM 2374 C CA . ASP A 1 305 ? 5.926 1.184 -5.312 1.00 93.00 305 ASP A CA 1
ATOM 2375 C C . ASP A 1 305 ? 4.445 1.447 -5.003 1.00 93.00 305 ASP A C 1
ATOM 2377 O O . ASP A 1 305 ? 4.097 1.925 -3.924 1.00 93.00 305 ASP A O 1
ATOM 2381 N N . ALA A 1 306 ? 3.553 1.050 -5.918 1.00 94.88 306 ALA A N 1
ATOM 2382 C CA . ALA A 1 306 ? 2.110 1.112 -5.689 1.00 94.88 306 ALA A CA 1
ATOM 2383 C C . ALA A 1 306 ? 1.661 0.209 -4.524 1.00 94.88 306 ALA A C 1
ATOM 2385 O O . ALA A 1 306 ? 0.706 0.540 -3.824 1.00 94.88 306 ALA A O 1
ATOM 2386 N N . GLN A 1 307 ? 2.346 -0.916 -4.294 1.00 95.75 307 GLN A N 1
ATOM 2387 C CA . GLN A 1 307 ? 2.106 -1.775 -3.137 1.00 95.75 307 GLN A CA 1
ATOM 2388 C C . GLN A 1 307 ? 2.480 -1.069 -1.836 1.00 95.75 307 GLN A C 1
ATOM 2390 O O . GLN A 1 307 ? 1.693 -1.084 -0.897 1.00 95.75 307 GLN A O 1
ATOM 2395 N N . MET A 1 308 ? 3.655 -0.439 -1.782 1.00 94.81 308 MET A N 1
ATOM 2396 C CA . MET A 1 308 ? 4.104 0.313 -0.611 1.00 94.81 308 MET A CA 1
ATOM 2397 C C . MET A 1 308 ? 3.170 1.490 -0.316 1.00 94.81 308 MET A C 1
ATOM 2399 O O . MET A 1 308 ? 2.823 1.721 0.840 1.00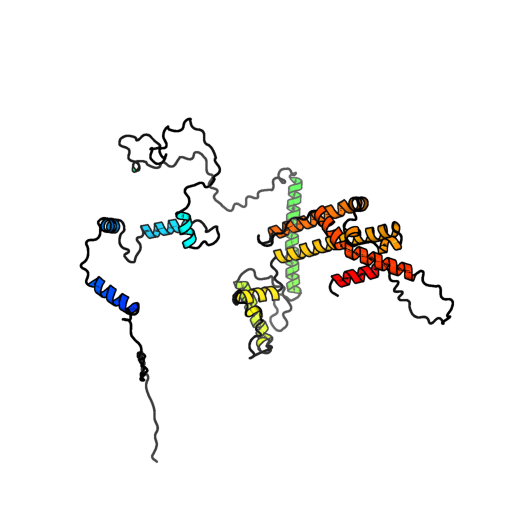 94.81 308 MET A O 1
ATOM 2403 N N . GLU A 1 309 ? 2.714 2.197 -1.355 1.00 95.44 309 GLU A N 1
ATOM 2404 C CA . GLU A 1 309 ? 1.698 3.248 -1.247 1.00 95.44 309 GLU A CA 1
ATOM 2405 C C . GLU A 1 309 ? 0.404 2.684 -0.636 1.00 95.44 309 GLU A C 1
ATOM 2407 O O . GLU A 1 309 ? -0.062 3.188 0.387 1.00 95.44 309 GLU A O 1
ATOM 2412 N N . LEU A 1 310 ? -0.128 1.592 -1.195 1.00 96.81 310 LEU A N 1
ATOM 2413 C CA . LEU A 1 310 ? -1.336 0.931 -0.698 1.00 96.81 310 LEU A CA 1
ATOM 2414 C C . LEU A 1 310 ? -1.195 0.490 0.766 1.00 96.81 310 LEU A C 1
ATOM 2416 O O . LEU A 1 310 ? -2.071 0.787 1.576 1.00 96.81 310 LEU A O 1
ATOM 2420 N N . ASP A 1 311 ? -0.099 -0.188 1.110 1.00 97.00 311 ASP A N 1
ATOM 2421 C CA . ASP A 1 311 ? 0.167 -0.671 2.467 1.00 97.00 311 ASP A CA 1
ATOM 2422 C C . ASP A 1 311 ? 0.297 0.496 3.452 1.00 97.00 311 ASP A C 1
ATOM 2424 O O . ASP A 1 311 ? -0.225 0.429 4.564 1.00 97.00 311 ASP A O 1
ATOM 2428 N N . SER A 1 312 ? 0.929 1.599 3.044 1.00 97.62 312 SER A N 1
ATOM 2429 C CA . SER A 1 312 ? 1.054 2.789 3.889 1.00 97.62 312 SER A CA 1
ATOM 2430 C C . SER A 1 312 ? -0.301 3.433 4.199 1.00 97.62 312 SER A C 1
ATOM 2432 O O . SER A 1 312 ? -0.578 3.745 5.359 1.00 97.62 312 SER A O 1
ATOM 2434 N N . VAL A 1 313 ? -1.171 3.573 3.193 1.00 97.50 313 VAL A N 1
ATOM 2435 C CA . VAL A 1 313 ? -2.505 4.173 3.340 1.00 97.50 313 VAL A CA 1
ATOM 2436 C C . VAL A 1 313 ? -3.414 3.266 4.162 1.00 97.50 313 VAL A C 1
ATOM 2438 O O . VAL A 1 313 ? -4.093 3.733 5.076 1.00 97.50 313 VAL A O 1
ATOM 2441 N N . LEU A 1 314 ? -3.385 1.962 3.891 1.00 97.25 314 LEU A N 1
ATOM 2442 C CA . LEU A 1 314 ? -4.149 0.967 4.634 1.00 97.25 314 LEU A CA 1
ATOM 2443 C C . LEU A 1 314 ? -3.730 0.916 6.110 1.00 97.25 314 LEU A C 1
ATOM 2445 O O . LEU A 1 314 ? -4.586 0.913 6.996 1.00 97.25 314 LEU A O 1
ATOM 2449 N N . ASN A 1 315 ? -2.427 0.940 6.396 1.00 97.06 315 ASN A N 1
ATOM 2450 C CA . ASN A 1 315 ? -1.932 0.986 7.770 1.00 97.06 315 ASN A CA 1
ATOM 2451 C C . ASN A 1 315 ? -2.321 2.293 8.470 1.00 97.06 315 ASN A C 1
ATOM 2453 O O . ASN A 1 315 ? -2.762 2.255 9.616 1.00 97.06 315 ASN A O 1
ATOM 2457 N N . ALA A 1 316 ? -2.225 3.440 7.790 1.00 97.19 316 ALA A N 1
ATOM 2458 C CA . ALA A 1 316 ? -2.654 4.721 8.348 1.00 97.19 316 ALA A CA 1
ATOM 2459 C C . ALA A 1 316 ? -4.155 4.728 8.687 1.00 97.19 316 ALA A C 1
ATOM 2461 O O . ALA A 1 316 ? -4.534 5.170 9.773 1.00 97.19 316 ALA A O 1
ATOM 2462 N N . PHE A 1 317 ? -4.996 4.181 7.802 1.00 97.12 317 PHE A N 1
ATOM 2463 C CA . PHE A 1 317 ? -6.432 4.022 8.034 1.00 97.12 317 PHE A CA 1
ATOM 2464 C C . PHE A 1 317 ? -6.718 3.120 9.241 1.00 97.12 317 PHE A C 1
ATOM 2466 O O . PHE A 1 317 ? -7.454 3.514 10.145 1.00 97.12 317 PHE A O 1
ATOM 2473 N N . ARG A 1 318 ? -6.080 1.944 9.312 1.00 96.06 318 ARG A N 1
ATOM 2474 C CA . ARG A 1 318 ? -6.245 1.007 10.434 1.00 96.06 318 ARG A CA 1
ATOM 2475 C C . ARG A 1 318 ? -5.804 1.608 11.762 1.00 96.06 318 ARG A C 1
ATOM 2477 O O . ARG A 1 318 ? -6.512 1.461 12.752 1.00 96.06 318 ARG A O 1
ATOM 2484 N N . VAL A 1 319 ? -4.680 2.323 11.790 1.00 96.19 319 VAL A N 1
ATOM 2485 C CA . VAL A 1 319 ? -4.210 3.016 12.999 1.00 96.19 319 VAL A CA 1
ATOM 2486 C C . VAL A 1 319 ? -5.188 4.118 13.410 1.00 96.19 319 VAL A C 1
ATOM 2488 O O . VAL A 1 319 ? -5.506 4.232 14.591 1.00 96.19 319 VAL A O 1
ATOM 2491 N N . ALA A 1 320 ? -5.704 4.911 12.467 1.00 95.56 320 ALA A N 1
ATOM 2492 C CA . ALA A 1 320 ? -6.691 5.947 12.770 1.00 95.56 320 ALA A CA 1
ATOM 2493 C C . ALA A 1 320 ? -7.973 5.358 13.380 1.00 95.56 320 ALA A C 1
ATOM 2495 O O . ALA A 1 320 ? -8.454 5.863 14.396 1.00 95.56 320 ALA A O 1
ATOM 2496 N N . LEU A 1 321 ? -8.462 4.257 12.809 1.00 95.56 321 LEU A N 1
ATOM 2497 C CA . LEU A 1 321 ? -9.664 3.549 13.245 1.00 95.56 321 LEU A CA 1
ATOM 2498 C C . LEU A 1 321 ? -9.459 2.884 14.624 1.00 95.56 321 LEU A C 1
ATOM 2500 O O . LEU A 1 321 ? -10.293 3.018 15.520 1.00 95.56 321 LEU A O 1
ATOM 2504 N N . GLN A 1 322 ? -8.295 2.272 14.860 1.00 95.50 322 GLN A N 1
ATOM 2505 C CA . GLN A 1 322 ? -7.916 1.758 16.182 1.00 95.50 322 GLN A CA 1
ATOM 2506 C C . GLN A 1 322 ? -7.861 2.868 17.230 1.00 95.50 322 GLN A C 1
ATOM 2508 O O . GLN A 1 322 ? -8.373 2.709 18.339 1.00 95.50 322 GLN A O 1
ATOM 2513 N N . LEU A 1 323 ? -7.260 4.013 16.904 1.00 94.81 323 LEU A N 1
ATOM 2514 C CA . LEU A 1 323 ? -7.144 5.140 17.826 1.00 94.81 323 LEU A CA 1
ATOM 2515 C C . LEU A 1 323 ? -8.495 5.791 18.141 1.00 94.81 323 LEU A C 1
ATOM 2517 O O . LEU A 1 323 ? -8.715 6.192 19.287 1.00 94.81 323 LEU A O 1
ATOM 2521 N N . SER A 1 324 ? -9.394 5.927 17.163 1.00 95.25 324 SER A N 1
ATOM 2522 C CA . SER A 1 324 ? -10.726 6.486 17.413 1.00 95.25 324 SER A CA 1
ATOM 2523 C C . SER A 1 324 ? -11.552 5.551 18.297 1.00 95.25 324 SER A C 1
ATOM 2525 O O . SER A 1 324 ? -12.106 5.994 19.311 1.00 95.25 324 SER A O 1
ATOM 2527 N N . TRP A 1 325 ? -11.525 4.249 17.999 1.00 95.38 325 TRP A N 1
ATOM 2528 C CA . TRP A 1 325 ? -12.234 3.233 18.767 1.00 95.38 325 TRP A CA 1
ATOM 2529 C C . TRP A 1 325 ? -11.708 3.094 20.198 1.00 95.38 325 TRP A C 1
ATOM 2531 O O . TRP A 1 325 ? -12.479 3.230 21.145 1.00 95.38 325 TRP A O 1
ATOM 2541 N N . THR A 1 326 ? -10.395 2.913 20.378 1.00 94.81 326 THR A N 1
ATOM 2542 C CA . THR A 1 326 ? -9.758 2.796 21.708 1.00 94.81 326 THR A CA 1
ATOM 2543 C C . THR A 1 326 ? -10.070 3.994 22.603 1.00 94.81 326 THR A C 1
ATOM 2545 O O . THR A 1 326 ? -10.419 3.836 23.772 1.00 94.81 326 THR A O 1
ATOM 2548 N N . ARG A 1 327 ? -10.013 5.220 22.069 1.00 92.62 327 ARG A N 1
ATOM 2549 C CA . ARG A 1 327 ? -10.353 6.427 22.839 1.00 92.62 327 ARG A CA 1
ATOM 2550 C C . ARG A 1 327 ? -11.827 6.458 23.226 1.00 92.62 327 ARG A C 1
ATOM 2552 O O . ARG A 1 327 ? -12.147 6.868 24.343 1.00 92.62 327 ARG A O 1
ATOM 2559 N N . ARG A 1 328 ? -12.727 6.076 22.317 1.00 93.38 328 ARG A N 1
ATOM 2560 C CA . ARG A 1 328 ? -14.172 6.045 22.576 1.00 93.38 328 ARG A CA 1
ATOM 2561 C C . ARG A 1 328 ? -14.510 5.013 23.647 1.00 93.38 328 ARG A C 1
ATOM 2563 O O . ARG A 1 328 ? -15.225 5.359 24.585 1.00 93.38 328 ARG A O 1
ATOM 2570 N N . THR A 1 329 ? -13.978 3.798 23.546 1.00 92.00 329 THR A N 1
ATOM 2571 C CA . THR A 1 329 ? -14.252 2.707 24.491 1.00 92.00 329 THR A CA 1
ATOM 2572 C C . THR A 1 329 ? -13.666 2.972 25.867 1.00 92.00 329 THR A C 1
ATOM 2574 O O . THR A 1 329 ? -14.401 2.878 26.840 1.00 92.00 329 THR A O 1
ATOM 2577 N N . VAL A 1 330 ? -12.406 3.406 25.977 1.00 91.69 330 VAL A N 1
ATOM 2578 C CA . VAL A 1 330 ? -11.781 3.725 27.277 1.00 91.69 330 VAL A CA 1
ATOM 2579 C C . VAL A 1 330 ? -12.530 4.849 27.999 1.00 91.69 330 VAL A C 1
ATOM 2581 O O . VAL A 1 330 ? -12.722 4.799 29.217 1.00 91.69 330 VAL A O 1
ATOM 2584 N N . ARG A 1 331 ? -12.991 5.868 27.259 1.00 90.06 331 ARG A N 1
ATOM 2585 C CA . ARG A 1 331 ? -13.815 6.945 27.831 1.00 90.06 331 ARG A CA 1
ATOM 2586 C C . ARG A 1 331 ? -15.190 6.447 28.251 1.00 90.06 331 ARG A C 1
ATOM 2588 O O . ARG A 1 331 ? -15.617 6.791 29.344 1.00 90.06 331 ARG A O 1
ATOM 2595 N N . ARG A 1 332 ? -15.856 5.659 27.401 1.00 90.50 332 ARG A N 1
ATOM 2596 C CA . ARG A 1 332 ? -17.193 5.116 27.663 1.00 90.50 332 ARG A CA 1
ATOM 2597 C C . ARG A 1 332 ? -17.177 4.171 28.861 1.00 90.50 332 ARG A C 1
ATOM 2599 O O . ARG A 1 332 ? -17.900 4.421 29.812 1.00 90.50 332 ARG A O 1
ATOM 2606 N N . LEU A 1 333 ? -16.313 3.158 28.843 1.00 87.06 333 LEU A N 1
ATOM 2607 C CA . LEU A 1 333 ? -16.205 2.157 29.904 1.00 87.06 333 LEU A CA 1
ATOM 2608 C C . LEU A 1 333 ? -15.831 2.795 31.236 1.00 87.06 333 LEU A C 1
ATOM 2610 O O . LEU A 1 333 ? -16.508 2.561 32.223 1.00 87.06 333 LEU A O 1
ATOM 2614 N N . GLY A 1 334 ? -14.843 3.690 31.274 1.00 84.50 334 GLY A N 1
ATOM 2615 C CA . GLY A 1 334 ? -14.532 4.389 32.523 1.00 84.50 334 GLY A CA 1
ATOM 2616 C C . GLY A 1 334 ? -15.474 5.553 32.862 1.00 84.50 334 GLY A C 1
ATOM 2617 O O . GLY A 1 334 ? -15.127 6.352 33.725 1.00 84.50 334 GLY A O 1
ATOM 2618 N N . ALA A 1 335 ? -16.586 5.733 32.146 1.00 85.56 335 ALA A N 1
ATOM 2619 C CA . ALA A 1 335 ? -17.696 6.592 32.565 1.00 85.56 335 ALA A CA 1
ATOM 2620 C C . ALA A 1 335 ? -18.902 5.766 33.043 1.00 85.56 335 ALA A C 1
ATOM 2622 O O . ALA A 1 335 ? -19.674 6.251 33.861 1.00 85.56 335 ALA A O 1
ATOM 2623 N N . THR A 1 336 ? -19.074 4.543 32.529 1.00 81.56 336 THR A N 1
ATOM 2624 C CA . THR A 1 336 ? -20.215 3.671 32.839 1.00 81.56 336 THR A CA 1
ATOM 2625 C C . THR A 1 336 ? -19.917 2.591 33.874 1.00 81.56 336 THR A C 1
ATOM 2627 O O . THR A 1 336 ? -20.842 2.146 34.540 1.00 81.56 336 THR A O 1
ATOM 2630 N N . CYS A 1 337 ? -18.669 2.134 33.984 1.00 77.69 337 CYS A N 1
ATOM 2631 C CA . CYS A 1 337 ? -18.276 1.018 34.843 1.00 77.69 337 CYS A CA 1
ATOM 2632 C C . CYS A 1 337 ? -17.526 1.524 36.085 1.00 77.69 337 CYS A C 1
ATOM 2634 O O . CYS A 1 337 ? -16.713 2.450 35.990 1.00 77.69 337 CYS A O 1
ATOM 2636 N N . ASN A 1 338 ? -17.788 0.898 37.237 1.00 74.94 338 ASN A N 1
ATOM 2637 C CA . ASN A 1 338 ? -17.059 1.145 38.481 1.00 74.94 338 ASN A CA 1
ATOM 2638 C C . ASN A 1 338 ? -15.715 0.407 38.467 1.00 74.94 338 ASN A C 1
ATOM 2640 O O . ASN A 1 338 ? -15.566 -0.601 37.788 1.00 74.94 338 ASN A O 1
ATOM 2644 N N . PHE A 1 339 ? -14.736 0.880 39.242 1.00 67.69 339 PHE A N 1
ATOM 2645 C CA . PHE A 1 339 ? -13.365 0.349 39.250 1.00 67.69 339 PHE A CA 1
ATOM 2646 C C . PHE A 1 339 ? -13.277 -1.183 39.408 1.00 67.69 339 PHE A C 1
ATOM 2648 O O . PHE A 1 339 ? -12.475 -1.822 38.730 1.00 67.69 339 PHE A O 1
ATOM 2655 N N . GLU A 1 340 ? -14.116 -1.772 40.262 1.00 71.12 340 GLU A N 1
ATOM 2656 C CA . GLU A 1 340 ? -14.142 -3.218 40.522 1.00 71.12 340 GLU A CA 1
ATOM 2657 C C . GLU A 1 340 ? -14.636 -4.022 39.311 1.00 71.12 340 GLU A C 1
ATOM 2659 O O . GLU A 1 340 ? -14.074 -5.069 38.990 1.00 71.12 340 GLU A O 1
ATOM 2664 N N . ASP A 1 341 ? -15.605 -3.480 38.569 1.00 73.56 341 ASP A N 1
ATOM 2665 C CA . ASP A 1 341 ? -16.129 -4.090 37.345 1.00 73.56 341 ASP A CA 1
ATOM 2666 C C . ASP A 1 341 ? -15.112 -4.029 36.201 1.00 73.56 341 ASP A C 1
ATOM 2668 O O . ASP A 1 341 ? -15.129 -4.881 35.322 1.00 73.56 341 ASP A O 1
ATOM 2672 N N . LEU A 1 342 ? -14.204 -3.041 36.193 1.00 70.50 342 LEU A N 1
ATOM 2673 C CA . LEU A 1 342 ? -13.136 -2.961 35.189 1.00 70.50 342 LEU A CA 1
ATOM 2674 C C . LEU A 1 342 ? -12.053 -4.029 35.387 1.00 70.50 342 LEU A C 1
ATOM 2676 O O . LEU A 1 342 ? -11.397 -4.405 34.415 1.00 70.50 342 LEU A O 1
ATOM 2680 N N . ALA A 1 343 ? -11.850 -4.506 36.618 1.00 73.19 343 ALA A N 1
ATOM 2681 C CA . ALA A 1 343 ? -10.835 -5.511 36.931 1.00 73.19 343 ALA A CA 1
ATOM 2682 C C . ALA A 1 343 ? -11.224 -6.922 36.454 1.00 73.19 343 ALA A C 1
ATOM 2684 O O . ALA A 1 343 ? -10.345 -7.759 36.253 1.00 73.19 343 ALA A O 1
ATOM 2685 N N . SER A 1 344 ? -12.520 -7.182 36.255 1.00 77.94 344 SER A N 1
ATOM 2686 C CA . SER A 1 344 ? -13.047 -8.470 35.789 1.00 77.94 344 SER A CA 1
ATOM 2687 C C . SER A 1 344 ? -13.226 -8.558 34.269 1.00 77.94 344 SER A C 1
ATOM 2689 O O . SER A 1 344 ? -13.534 -9.635 33.760 1.00 77.94 344 SER A O 1
ATOM 2691 N N . VAL A 1 345 ? -13.010 -7.465 33.527 1.00 82.31 345 VAL A N 1
ATOM 2692 C CA . VAL A 1 345 ? -13.215 -7.433 32.072 1.00 82.31 345 VAL A CA 1
ATOM 2693 C C . VAL A 1 345 ? -12.177 -8.289 31.350 1.00 82.31 345 VAL A C 1
ATOM 2695 O O . VAL A 1 345 ? -10.971 -8.050 31.452 1.00 82.31 345 VAL A O 1
ATOM 2698 N N . THR A 1 346 ? -12.645 -9.247 30.551 1.00 86.00 346 THR A N 1
ATOM 2699 C CA . THR A 1 346 ? -11.775 -10.096 29.732 1.00 86.00 346 THR A CA 1
ATOM 2700 C C . THR A 1 346 ? -11.562 -9.525 28.322 1.00 86.00 346 THR A C 1
ATOM 2702 O O . THR A 1 346 ? -12.268 -8.625 27.859 1.00 86.00 346 THR A O 1
ATOM 2705 N N . LEU A 1 347 ? -10.562 -10.053 27.602 1.00 87.25 347 LEU A N 1
ATOM 2706 C CA . LEU A 1 347 ? -10.292 -9.690 26.202 1.00 87.25 347 LEU A CA 1
ATOM 2707 C C . LEU A 1 347 ? -11.492 -9.964 25.285 1.00 87.25 347 LEU A C 1
ATOM 2709 O O . LEU A 1 347 ? -11.753 -9.190 24.362 1.00 87.25 347 LEU A O 1
ATOM 2713 N N . GLU A 1 348 ? -12.203 -11.061 25.534 1.00 87.62 348 GLU A N 1
ATOM 2714 C CA . GLU A 1 348 ? -13.335 -11.508 24.721 1.00 87.62 348 GLU A CA 1
ATOM 2715 C C . GLU A 1 348 ? -14.544 -10.590 24.907 1.00 87.62 348 GLU A C 1
ATOM 2717 O O . GLU A 1 348 ? -15.159 -10.181 23.918 1.00 87.62 348 GLU A O 1
ATOM 2722 N N . ASP A 1 349 ? -14.803 -10.165 26.147 1.00 86.31 349 ASP A N 1
ATOM 2723 C CA . ASP A 1 349 ? -15.867 -9.208 26.461 1.00 86.31 349 ASP A CA 1
ATOM 2724 C C . ASP A 1 349 ? -15.658 -7.892 25.707 1.00 86.31 349 ASP A C 1
ATOM 2726 O O . ASP A 1 349 ? -16.591 -7.336 25.121 1.00 86.31 349 ASP A O 1
ATOM 2730 N N . ILE A 1 350 ? -14.409 -7.416 25.638 1.00 86.88 350 ILE A N 1
ATOM 2731 C CA . ILE A 1 350 ? -14.081 -6.188 24.907 1.00 86.88 350 ILE A CA 1
ATOM 2732 C C . ILE A 1 350 ? -14.169 -6.385 23.399 1.00 86.88 350 ILE A C 1
ATOM 2734 O O . ILE A 1 350 ? -14.690 -5.513 22.699 1.00 86.88 350 ILE A O 1
ATOM 2738 N N . ALA A 1 351 ? -13.697 -7.519 22.882 1.00 88.06 351 ALA A N 1
ATOM 2739 C CA . ALA A 1 351 ? -13.802 -7.835 21.461 1.00 88.06 351 ALA A CA 1
ATOM 2740 C C . ALA A 1 351 ? -15.269 -7.961 20.999 1.00 88.06 351 ALA A C 1
ATOM 2742 O O . ALA A 1 351 ? -15.565 -7.727 19.821 1.00 88.06 351 ALA A O 1
ATOM 2743 N N . GLY A 1 352 ? -16.192 -8.279 21.914 1.00 89.62 352 GLY A N 1
ATOM 2744 C CA . GLY A 1 352 ? -17.641 -8.311 21.699 1.00 89.62 352 GLY A CA 1
ATOM 2745 C C . GLY A 1 352 ? -18.350 -6.951 21.780 1.00 89.62 352 GLY A C 1
ATOM 2746 O O . GLY A 1 352 ? -19.474 -6.828 21.289 1.00 89.62 352 GLY A O 1
ATOM 2747 N N . LEU A 1 353 ? -17.718 -5.906 22.329 1.00 88.25 353 LEU A N 1
ATOM 2748 C CA . LEU A 1 353 ? -18.341 -4.584 22.478 1.00 88.25 353 LEU A CA 1
ATOM 2749 C C . LEU A 1 353 ? -18.644 -3.941 21.118 1.00 88.25 353 LEU A C 1
ATOM 2751 O O . LEU A 1 353 ? -17.766 -3.792 20.266 1.00 88.25 353 LEU A O 1
ATOM 2755 N N . ARG A 1 354 ? -19.889 -3.494 20.929 1.00 91.88 354 ARG A N 1
ATOM 2756 C CA . ARG A 1 354 ? -20.329 -2.731 19.748 1.00 91.88 354 ARG A CA 1
ATOM 2757 C C . ARG A 1 354 ? -20.973 -1.414 20.169 1.00 91.88 354 ARG A C 1
ATOM 2759 O O . ARG A 1 354 ? -21.689 -1.344 21.169 1.00 91.88 354 ARG A O 1
ATOM 2766 N N . ASP A 1 355 ? -20.719 -0.354 19.406 1.00 91.56 355 ASP A N 1
ATOM 2767 C CA . ASP A 1 355 ? -21.275 0.979 19.658 1.00 91.56 355 ASP A CA 1
ATOM 2768 C C . ASP A 1 355 ? -21.867 1.558 18.369 1.00 91.56 355 ASP A C 1
ATOM 2770 O O . ASP A 1 355 ? -21.158 2.129 17.538 1.00 91.56 355 ASP A O 1
ATOM 2774 N N . LYS A 1 356 ? -23.194 1.451 18.243 1.00 91.88 356 LYS A N 1
ATOM 2775 C CA . LYS A 1 356 ? -23.947 1.960 17.089 1.00 91.88 356 LYS A CA 1
ATOM 2776 C C . LYS A 1 356 ? -23.831 3.478 16.934 1.00 91.88 356 LYS A C 1
ATOM 2778 O O . LYS A 1 356 ? -23.881 3.976 15.814 1.00 91.88 356 LYS A O 1
ATOM 2783 N N . GLU A 1 357 ? -23.670 4.225 18.028 1.00 93.12 357 GLU A N 1
ATOM 2784 C CA . GLU A 1 357 ? -23.549 5.685 17.953 1.00 93.12 357 GLU A CA 1
ATOM 2785 C C . GLU A 1 357 ? -22.210 6.107 17.356 1.00 93.12 357 GLU A C 1
ATOM 2787 O O . GLU A 1 357 ? -22.144 7.063 16.584 1.00 93.12 357 GLU A O 1
ATOM 2792 N N . TRP A 1 358 ? -21.136 5.415 17.741 1.00 93.88 358 TRP A N 1
ATOM 2793 C CA . TRP A 1 358 ? -19.802 5.655 17.200 1.00 93.88 358 TRP A CA 1
ATOM 2794 C C . TRP A 1 358 ? -19.743 5.254 15.728 1.00 93.88 358 TRP A C 1
ATOM 2796 O O . TRP A 1 358 ? -19.310 6.053 14.898 1.00 93.88 358 TRP A O 1
ATOM 2806 N N . GLU A 1 359 ? -20.277 4.075 15.394 1.00 93.94 359 GLU A N 1
ATOM 2807 C CA . GLU A 1 359 ? -20.358 3.611 14.011 1.00 93.94 359 GLU A CA 1
ATOM 2808 C C . GLU A 1 359 ? -21.131 4.593 13.128 1.00 93.94 359 GLU A C 1
ATOM 2810 O O . GLU A 1 359 ? -20.678 4.882 12.027 1.00 93.94 359 GLU A O 1
ATOM 2815 N N . ALA A 1 360 ? -22.253 5.146 13.603 1.00 94.88 360 ALA A N 1
ATOM 2816 C CA . ALA A 1 360 ? -23.037 6.125 12.851 1.00 94.88 360 ALA A CA 1
ATOM 2817 C C . ALA A 1 360 ? -22.288 7.452 12.643 1.00 94.88 360 ALA A C 1
ATOM 2819 O O . ALA A 1 360 ? -22.363 8.033 11.561 1.00 94.88 360 ALA A O 1
ATOM 2820 N N . LYS A 1 361 ? -21.551 7.922 13.659 1.00 94.12 361 LYS A N 1
ATOM 2821 C CA . LYS A 1 361 ? -20.780 9.174 13.594 1.00 94.12 361 LYS A CA 1
ATOM 2822 C C . LYS A 1 361 ? -19.574 9.069 12.665 1.00 94.12 361 LYS A C 1
ATOM 2824 O O . LYS A 1 361 ? -19.317 9.997 11.907 1.00 94.12 361 LYS A O 1
ATOM 2829 N N . GLU A 1 362 ? -18.848 7.955 12.714 1.00 94.06 362 GLU A N 1
ATOM 2830 C CA . GLU A 1 362 ? -17.633 7.746 11.911 1.00 94.06 362 GLU A CA 1
ATOM 2831 C C . GLU A 1 362 ? -17.907 7.030 10.579 1.00 94.06 362 GLU A C 1
ATOM 2833 O O . GLU A 1 362 ? -16.991 6.805 9.788 1.00 94.06 362 GLU A O 1
ATOM 2838 N N . ARG A 1 363 ? -19.176 6.721 10.277 1.00 94.75 363 ARG A N 1
ATOM 2839 C CA . ARG A 1 363 ? -19.587 5.994 9.069 1.00 94.75 363 ARG A CA 1
ATOM 2840 C C . ARG A 1 363 ? -19.041 6.609 7.785 1.00 94.75 363 ARG A C 1
ATOM 2842 O O . ARG A 1 363 ? -18.459 5.892 6.979 1.00 94.75 363 ARG A O 1
ATOM 2849 N N . SER A 1 364 ? -19.207 7.918 7.614 1.00 96.44 364 SER A N 1
ATOM 2850 C CA . SER A 1 364 ? -18.774 8.634 6.409 1.00 96.44 364 SER A CA 1
ATOM 2851 C C . SER A 1 364 ? -17.257 8.583 6.217 1.00 96.44 364 SER A C 1
ATOM 2853 O O . SER A 1 364 ? -16.779 8.437 5.092 1.00 96.44 364 SER A O 1
ATOM 2855 N N . TYR A 1 365 ? -16.496 8.647 7.313 1.00 95.44 365 TYR A N 1
ATOM 2856 C CA . TYR A 1 365 ? -15.042 8.507 7.296 1.00 95.44 365 TYR A CA 1
ATOM 2857 C C . TYR A 1 365 ? -14.626 7.086 6.902 1.00 95.44 365 TYR A C 1
ATOM 2859 O O . TYR A 1 365 ? -13.777 6.921 6.029 1.00 95.44 365 TYR A O 1
ATOM 2867 N N . HIS A 1 366 ? -15.257 6.063 7.487 1.00 95.81 366 HIS A N 1
ATOM 2868 C CA . HIS A 1 366 ? -14.971 4.668 7.152 1.00 95.81 366 HIS A CA 1
ATOM 2869 C C . HIS A 1 366 ? -15.319 4.339 5.697 1.00 95.81 366 HIS A C 1
ATOM 2871 O O . HIS A 1 366 ? -14.527 3.692 5.017 1.00 95.81 366 HIS A O 1
ATOM 2877 N N . GLU A 1 367 ? -16.474 4.796 5.208 1.00 96.81 367 GLU A N 1
ATOM 2878 C CA . GLU A 1 367 ? -16.899 4.588 3.819 1.00 96.81 367 GLU A CA 1
ATOM 2879 C C . GLU A 1 367 ? -15.926 5.251 2.835 1.00 96.81 367 GLU A C 1
ATOM 2881 O O . GLU A 1 367 ? -15.444 4.588 1.918 1.00 96.81 367 GLU A O 1
ATOM 2886 N N . THR A 1 368 ? -15.559 6.515 3.072 1.00 97.38 368 THR A N 1
ATOM 2887 C CA . THR A 1 368 ? -14.603 7.236 2.212 1.00 97.38 368 THR A CA 1
ATOM 2888 C C . THR A 1 368 ? -13.210 6.599 2.260 1.00 97.38 368 THR A C 1
ATOM 2890 O O . THR A 1 368 ? -12.590 6.388 1.221 1.00 97.38 368 THR A O 1
ATOM 2893 N N . GLY A 1 369 ? -12.725 6.232 3.452 1.00 96.81 369 GLY A N 1
ATOM 2894 C CA . GLY A 1 369 ? -11.413 5.604 3.622 1.00 96.81 369 GLY A CA 1
ATOM 2895 C C . GLY A 1 369 ? -11.306 4.253 2.911 1.00 96.81 369 GLY A C 1
ATOM 2896 O O . GLY A 1 369 ? -10.317 3.987 2.228 1.00 96.81 369 GLY A O 1
ATOM 2897 N N . VAL A 1 370 ? -12.348 3.422 3.001 1.00 97.69 370 VAL A N 1
ATOM 2898 C CA . VAL A 1 370 ? -12.417 2.147 2.271 1.00 97.69 370 VAL A CA 1
ATOM 2899 C C . VAL A 1 370 ? -12.517 2.377 0.762 1.00 97.69 370 VAL A C 1
ATOM 2901 O O . VAL A 1 370 ? -11.873 1.660 -0.006 1.00 97.69 370 VAL A O 1
ATOM 2904 N N . GLU A 1 371 ? -13.268 3.386 0.311 1.00 97.81 371 GLU A N 1
ATOM 2905 C CA . GLU A 1 371 ? -13.334 3.728 -1.112 1.00 97.81 371 GLU A CA 1
ATOM 2906 C C . GLU A 1 371 ? -11.957 4.127 -1.666 1.00 97.81 371 GLU A C 1
ATOM 2908 O O . GLU A 1 371 ? -11.561 3.646 -2.733 1.00 97.81 371 GLU A O 1
ATOM 2913 N N . ASP A 1 372 ? -11.200 4.947 -0.937 1.00 97.50 372 ASP A N 1
ATOM 2914 C CA . ASP A 1 372 ? -9.860 5.383 -1.335 1.00 97.50 372 ASP A CA 1
ATOM 2915 C C . ASP A 1 372 ? -8.855 4.223 -1.363 1.00 97.50 372 ASP A C 1
ATOM 2917 O O . ASP A 1 372 ? -8.103 4.080 -2.335 1.00 97.50 372 ASP A O 1
ATOM 2921 N N . ILE A 1 373 ? -8.905 3.319 -0.379 1.00 97.88 373 ILE A N 1
ATOM 2922 C CA . ILE A 1 373 ? -8.122 2.073 -0.402 1.00 97.88 373 ILE A CA 1
ATOM 2923 C C . ILE A 1 373 ? -8.502 1.241 -1.634 1.00 97.88 373 ILE A C 1
ATOM 2925 O O . ILE A 1 373 ? -7.628 0.808 -2.384 1.00 97.88 373 ILE A O 1
ATOM 2929 N N . ASN A 1 374 ? -9.793 1.069 -1.921 1.00 98.00 374 ASN A N 1
ATOM 2930 C CA . ASN A 1 374 ? -10.255 0.292 -3.072 1.00 98.00 374 ASN A CA 1
ATOM 2931 C C . ASN A 1 374 ? -9.908 0.945 -4.422 1.00 98.00 374 ASN A C 1
ATOM 2933 O O . ASN A 1 374 ? -9.713 0.245 -5.422 1.00 98.00 374 ASN A O 1
ATOM 2937 N N . ARG A 1 375 ? -9.789 2.278 -4.492 1.00 97.88 375 ARG A N 1
ATOM 2938 C CA . ARG A 1 375 ? -9.224 2.987 -5.656 1.00 97.88 375 ARG A CA 1
ATOM 2939 C C . ARG A 1 375 ? -7.745 2.636 -5.850 1.00 97.88 375 ARG A C 1
ATOM 2941 O O . ARG A 1 375 ? -7.346 2.328 -6.975 1.00 97.88 375 ARG A O 1
ATOM 2948 N N . LEU A 1 376 ? -6.953 2.610 -4.776 1.00 97.25 376 LEU A N 1
ATOM 2949 C CA . LEU A 1 376 ? -5.543 2.204 -4.825 1.00 97.25 376 LEU A CA 1
ATOM 2950 C C . LEU A 1 376 ? -5.378 0.722 -5.175 1.00 97.25 376 LEU A C 1
ATOM 2952 O O . LEU A 1 376 ? -4.533 0.392 -6.004 1.00 97.25 376 LEU A O 1
ATOM 2956 N N . VAL A 1 377 ? -6.228 -0.162 -4.646 1.00 97.81 377 VAL A N 1
ATOM 2957 C CA . VAL A 1 377 ? -6.251 -1.586 -5.021 1.00 97.81 377 VAL A CA 1
ATOM 2958 C C . VAL A 1 377 ? -6.511 -1.751 -6.520 1.00 97.81 377 VAL A C 1
ATOM 2960 O O . VAL A 1 377 ? -5.833 -2.545 -7.168 1.00 97.81 377 VAL A O 1
ATOM 2963 N N . ARG A 1 378 ? -7.422 -0.968 -7.119 1.00 97.56 378 ARG A N 1
ATOM 2964 C CA . ARG A 1 378 ? -7.642 -0.983 -8.581 1.00 97.56 378 ARG A CA 1
ATOM 2965 C C . ARG A 1 378 ? -6.400 -0.565 -9.361 1.00 97.56 378 ARG A C 1
ATOM 2967 O O . ARG A 1 378 ? -6.030 -1.249 -10.314 1.00 97.56 378 ARG A O 1
ATOM 2974 N N . LYS A 1 379 ? -5.752 0.530 -8.950 1.00 96.44 379 LYS A N 1
ATOM 2975 C CA . LYS A 1 379 ? -4.494 1.012 -9.549 1.00 96.44 379 LYS A CA 1
ATOM 2976 C C . LYS A 1 379 ? -3.405 -0.063 -9.459 1.00 96.44 379 LYS A C 1
ATOM 2978 O O . LYS A 1 379 ? -2.792 -0.398 -10.468 1.00 96.44 379 LYS A O 1
ATOM 2983 N N . TYR A 1 380 ? -3.229 -0.648 -8.276 1.00 97.25 380 TYR A N 1
ATOM 2984 C CA . TYR A 1 380 ? -2.271 -1.715 -8.006 1.00 97.25 380 TYR A CA 1
ATOM 2985 C C . TYR A 1 380 ? -2.539 -2.965 -8.855 1.00 97.25 380 TYR A C 1
ATOM 2987 O O . TYR A 1 380 ? -1.658 -3.410 -9.585 1.00 97.25 380 TYR A O 1
ATOM 2995 N N . ASN A 1 381 ? -3.766 -3.491 -8.842 1.00 96.56 381 ASN A N 1
ATOM 2996 C CA . ASN A 1 381 ? -4.146 -4.696 -9.586 1.00 96.56 381 ASN A CA 1
ATOM 2997 C C . ASN A 1 381 ? -4.006 -4.537 -11.105 1.00 96.56 381 ASN A C 1
ATOM 2999 O O . ASN A 1 381 ? -3.776 -5.527 -11.802 1.00 96.56 381 ASN A O 1
ATOM 3003 N N . GLY A 1 382 ? -4.134 -3.309 -11.619 1.00 95.81 382 GLY A N 1
ATOM 3004 C CA . GLY A 1 382 ? -3.875 -2.999 -13.024 1.00 95.81 382 GLY A CA 1
ATOM 3005 C C . GLY A 1 382 ? -2.398 -3.127 -13.415 1.00 95.81 382 GLY A C 1
ATOM 3006 O O . GLY A 1 382 ? -2.099 -3.464 -14.557 1.00 95.81 382 GLY A O 1
ATOM 3007 N N . MET A 1 383 ? -1.479 -2.891 -12.475 1.00 94.12 383 MET A N 1
ATOM 3008 C CA . MET A 1 383 ? -0.027 -2.946 -12.692 1.00 94.12 383 MET A CA 1
ATOM 3009 C C . MET A 1 383 ? 0.588 -4.282 -12.249 1.00 94.12 383 MET A C 1
ATOM 3011 O O . MET A 1 383 ? 1.637 -4.678 -12.758 1.00 94.12 383 MET A O 1
ATOM 3015 N N . ALA A 1 384 ? -0.038 -4.964 -11.288 1.00 95.25 384 ALA A N 1
ATOM 3016 C CA . ALA A 1 384 ? 0.503 -6.146 -10.638 1.00 95.25 384 ALA A CA 1
ATOM 3017 C C . ALA A 1 384 ? 0.299 -7.436 -11.461 1.00 95.25 384 ALA A C 1
ATOM 3019 O O . ALA A 1 384 ? -0.767 -7.647 -12.069 1.00 95.25 384 ALA A O 1
ATOM 3020 N N . PRO A 1 385 ? 1.289 -8.351 -11.443 1.00 95.50 385 PRO A N 1
ATOM 3021 C CA . PRO A 1 385 ? 1.125 -9.691 -11.994 1.00 95.50 385 PRO A CA 1
ATOM 3022 C C . PRO A 1 385 ? 0.035 -10.463 -11.236 1.00 95.50 385 PRO A C 1
ATOM 3024 O O . PRO A 1 385 ? -0.205 -10.222 -10.054 1.00 95.50 385 PRO A O 1
ATOM 3027 N N . TYR A 1 386 ? -0.617 -11.412 -11.916 1.00 93.50 386 TYR A N 1
ATOM 3028 C CA . TYR A 1 386 ? -1.796 -12.122 -11.397 1.00 93.50 386 TYR A CA 1
ATOM 3029 C C . TYR A 1 386 ? -1.592 -12.782 -10.026 1.00 93.50 386 TYR A C 1
ATOM 3031 O O . TYR A 1 386 ? -2.530 -12.815 -9.240 1.00 93.50 386 TYR A O 1
ATOM 3039 N N . SER A 1 387 ? -0.382 -13.259 -9.724 1.00 94.19 387 SER A N 1
ATOM 3040 C CA . SER A 1 387 ? -0.052 -13.926 -8.459 1.00 94.19 387 SER A CA 1
ATOM 3041 C C . SER A 1 387 ? -0.098 -13.016 -7.230 1.00 94.19 387 SER A C 1
ATOM 3043 O O . SER A 1 387 ? -0.270 -13.524 -6.128 1.00 94.19 387 SER A O 1
ATOM 3045 N N . VAL A 1 388 ? 0.063 -11.699 -7.396 1.00 95.06 388 VAL A N 1
ATOM 3046 C CA . VAL A 1 388 ? 0.195 -10.748 -6.272 1.00 95.06 388 VAL A CA 1
ATOM 3047 C C . VAL A 1 388 ? -1.012 -9.806 -6.170 1.00 95.06 388 VAL A C 1
ATOM 3049 O O . VAL A 1 388 ? -1.052 -8.917 -5.327 1.00 95.06 388 VAL A O 1
ATOM 3052 N N . ARG A 1 389 ? -2.032 -9.982 -7.016 1.00 95.06 389 ARG A N 1
ATOM 3053 C CA . ARG A 1 389 ? -3.237 -9.139 -6.986 1.00 95.06 389 ARG A CA 1
ATOM 3054 C C . ARG A 1 389 ? -3.980 -9.276 -5.657 1.00 95.06 389 ARG A C 1
ATOM 3056 O O . ARG A 1 389 ? -4.048 -10.356 -5.079 1.00 95.06 389 ARG A O 1
ATOM 3063 N N . ARG A 1 390 ? -4.570 -8.172 -5.197 1.00 95.38 390 ARG A N 1
ATOM 3064 C CA . ARG A 1 390 ? -5.282 -8.077 -3.915 1.00 95.38 390 ARG A CA 1
ATOM 3065 C C . ARG A 1 390 ? -6.793 -7.961 -4.103 1.00 95.38 390 ARG A C 1
ATOM 3067 O O . ARG A 1 390 ? -7.259 -7.439 -5.116 1.00 95.38 390 ARG A O 1
ATOM 3074 N N . GLY A 1 391 ? -7.542 -8.449 -3.116 1.00 95.81 391 GLY A N 1
ATOM 3075 C CA . GLY A 1 391 ? -8.995 -8.288 -3.037 1.00 95.81 391 GLY A CA 1
ATOM 3076 C C . GLY A 1 391 ? -9.407 -6.882 -2.599 1.00 95.81 391 GLY A C 1
ATOM 3077 O O . GLY A 1 391 ? -8.585 -6.112 -2.103 1.00 95.81 391 GLY A O 1
ATOM 3078 N N . TYR A 1 392 ? -10.683 -6.555 -2.798 1.00 96.62 392 TYR A N 1
ATOM 3079 C CA . TYR A 1 392 ? -11.269 -5.325 -2.269 1.00 96.62 392 TYR A CA 1
ATOM 3080 C C . TYR A 1 392 ? -11.502 -5.429 -0.763 1.00 96.62 392 TYR A C 1
ATOM 3082 O O . TYR A 1 392 ? -11.718 -6.518 -0.233 1.00 96.62 392 TYR A O 1
ATOM 3090 N N . HIS A 1 393 ? -11.444 -4.282 -0.096 1.00 96.50 393 HIS A N 1
ATOM 3091 C CA . HIS A 1 393 ? -11.716 -4.143 1.325 1.00 96.50 393 HIS A CA 1
ATOM 3092 C C . HIS A 1 393 ? -13.166 -3.725 1.540 1.00 96.50 393 HIS A C 1
ATOM 3094 O O . HIS A 1 393 ? -13.668 -2.834 0.852 1.00 96.50 393 HIS A O 1
ATOM 3100 N N . ASP A 1 394 ? -13.796 -4.330 2.541 1.00 96.50 394 ASP A N 1
ATOM 3101 C CA . ASP A 1 394 ? -15.143 -3.992 2.981 1.00 96.50 394 ASP A CA 1
ATOM 3102 C C . ASP A 1 394 ? -15.096 -3.315 4.350 1.00 96.50 394 ASP A C 1
ATOM 3104 O O . ASP A 1 394 ? -14.332 -3.701 5.239 1.00 96.50 394 ASP A O 1
ATOM 3108 N N . ARG A 1 395 ? -15.968 -2.320 4.545 1.00 95.56 395 ARG A N 1
ATOM 3109 C CA . ARG A 1 395 ? -16.091 -1.570 5.806 1.00 95.56 395 ARG A CA 1
ATOM 3110 C C . ARG A 1 395 ? -16.322 -2.489 7.004 1.00 95.56 395 ARG A C 1
ATOM 3112 O O . ARG A 1 395 ? -15.714 -2.305 8.051 1.00 95.56 395 ARG A O 1
ATOM 3119 N N . GLU A 1 396 ? -17.221 -3.457 6.859 1.00 94.75 396 GLU A N 1
ATOM 3120 C CA . GLU A 1 396 ? -17.625 -4.347 7.952 1.00 94.75 396 GLU A CA 1
ATOM 3121 C C . GLU A 1 396 ? -16.496 -5.288 8.364 1.00 94.75 396 GLU A C 1
ATOM 3123 O O . GLU A 1 396 ? -16.263 -5.476 9.557 1.00 94.75 396 GLU A O 1
ATOM 3128 N N . ALA A 1 397 ? -15.734 -5.788 7.389 1.00 95.38 397 ALA A N 1
ATOM 3129 C CA . ALA A 1 397 ? -14.560 -6.609 7.643 1.00 95.38 397 ALA A CA 1
ATOM 3130 C C . ALA A 1 397 ? -13.474 -5.820 8.394 1.00 95.38 397 ALA A C 1
ATOM 3132 O O . ALA A 1 397 ? -12.953 -6.298 9.401 1.00 95.38 397 ALA A O 1
ATOM 3133 N N . GLU A 1 398 ? -13.168 -4.588 7.968 1.00 95.25 398 GLU A N 1
ATOM 3134 C CA . GLU A 1 398 ? -12.172 -3.744 8.649 1.00 95.25 398 GLU A CA 1
ATOM 3135 C C . GLU A 1 398 ? -12.619 -3.350 10.071 1.00 95.25 398 GLU A C 1
ATOM 3137 O O . GLU A 1 398 ? -11.797 -3.318 10.989 1.00 95.25 398 GLU A O 1
ATOM 3142 N N . LEU A 1 399 ? -13.921 -3.134 10.300 1.00 95.25 399 LEU A N 1
ATOM 3143 C CA . LEU A 1 399 ? -14.465 -2.911 11.645 1.00 95.25 399 LEU A CA 1
ATOM 3144 C C . LEU A 1 399 ? -14.344 -4.156 12.531 1.00 95.25 399 LEU A C 1
ATOM 3146 O O . LEU A 1 399 ? -13.901 -4.050 13.674 1.00 95.25 399 LEU A O 1
ATOM 3150 N N . GLN A 1 400 ? -14.690 -5.337 12.013 1.00 94.12 400 GLN A N 1
ATOM 3151 C CA . GLN A 1 400 ? -14.567 -6.592 12.754 1.00 94.12 400 GLN A CA 1
ATOM 3152 C C . GLN A 1 400 ? -13.119 -6.865 13.171 1.00 94.12 400 GLN A C 1
ATOM 3154 O O . GLN A 1 400 ? -12.865 -7.199 14.331 1.00 94.12 400 GLN A O 1
ATOM 3159 N N . LEU A 1 401 ? -12.173 -6.659 12.252 1.00 94.06 401 LEU A N 1
ATOM 3160 C CA . LEU A 1 401 ? -10.745 -6.760 12.541 1.00 94.06 401 LEU A CA 1
ATOM 3161 C C . LEU A 1 401 ? -10.315 -5.738 13.591 1.00 94.06 401 LEU A C 1
ATOM 3163 O O . LEU A 1 401 ? -9.585 -6.077 14.522 1.00 94.06 401 LEU A O 1
ATOM 3167 N N . ASN A 1 402 ? -10.798 -4.499 13.492 1.00 95.12 402 ASN A N 1
ATOM 3168 C CA . ASN A 1 402 ? -10.491 -3.483 14.484 1.00 95.12 402 ASN A CA 1
ATOM 3169 C C . ASN A 1 402 ? -10.948 -3.878 15.889 1.00 95.12 402 ASN A C 1
ATOM 3171 O O . ASN A 1 402 ? -10.175 -3.716 16.831 1.00 95.12 402 ASN A O 1
ATOM 3175 N N . TYR A 1 403 ? -12.158 -4.417 16.054 1.00 94.38 403 TYR A N 1
ATOM 3176 C CA . TYR A 1 403 ? -12.644 -4.830 17.374 1.00 94.38 403 TYR A CA 1
ATOM 3177 C C . TYR A 1 403 ? -11.759 -5.902 18.015 1.00 94.38 403 TYR A C 1
ATOM 3179 O O . TYR A 1 403 ? -11.504 -5.843 19.214 1.00 94.38 403 TYR A O 1
ATOM 3187 N N . GLN A 1 404 ? -11.232 -6.831 17.217 1.00 93.25 404 GLN A N 1
ATOM 3188 C CA . GLN A 1 404 ? -10.314 -7.862 17.702 1.00 93.25 404 GLN A CA 1
ATOM 3189 C C . GLN A 1 404 ? -8.940 -7.280 18.062 1.00 93.25 404 GLN A C 1
ATOM 3191 O O . GLN A 1 404 ? -8.431 -7.519 19.153 1.00 93.25 404 GLN A O 1
ATOM 3196 N N . VAL A 1 405 ? -8.346 -6.482 17.169 1.00 94.06 405 VAL A N 1
ATOM 3197 C CA . VAL A 1 405 ? -6.984 -5.947 17.354 1.00 94.06 405 VAL A CA 1
ATOM 3198 C C . VAL A 1 405 ? -6.926 -4.910 18.479 1.00 94.06 405 VAL A C 1
ATOM 3200 O O . VAL A 1 405 ? -5.968 -4.864 19.249 1.00 94.06 405 VAL A O 1
ATOM 3203 N N . SER A 1 406 ? -7.958 -4.078 18.599 1.00 94.38 406 SER A N 1
ATOM 3204 C CA . SER A 1 406 ? -8.019 -3.020 19.611 1.00 94.38 406 SER A CA 1
ATOM 3205 C C . SER A 1 406 ? -8.272 -3.534 21.028 1.00 94.38 406 SER A C 1
ATOM 3207 O O . SER A 1 406 ? -7.948 -2.817 21.973 1.00 94.38 406 SER A O 1
ATOM 3209 N N . ALA A 1 407 ? -8.801 -4.751 21.204 1.00 93.00 407 ALA A N 1
ATOM 3210 C CA . ALA A 1 407 ? -9.180 -5.280 22.515 1.00 93.00 407 ALA A CA 1
ATOM 3211 C C . ALA A 1 407 ? -8.021 -5.250 23.526 1.00 93.00 407 ALA A C 1
ATOM 3213 O O . ALA A 1 407 ? -8.180 -4.761 24.646 1.00 93.00 407 ALA A O 1
ATOM 3214 N N . ALA A 1 408 ? -6.826 -5.668 23.098 1.00 92.25 408 ALA A N 1
ATOM 3215 C CA . ALA A 1 408 ? -5.629 -5.640 23.937 1.00 92.25 408 ALA A CA 1
ATOM 3216 C C . ALA A 1 408 ? -5.209 -4.209 24.320 1.00 92.25 408 ALA A C 1
ATOM 3218 O O . ALA A 1 408 ? -4.894 -3.937 25.479 1.00 92.25 408 ALA A O 1
ATOM 3219 N N . ALA A 1 409 ? -5.252 -3.274 23.366 1.00 92.62 409 ALA A N 1
ATOM 3220 C CA . ALA A 1 409 ? -4.913 -1.873 23.615 1.00 92.62 409 ALA A CA 1
ATOM 3221 C C . ALA A 1 409 ? -5.925 -1.188 24.551 1.00 92.62 409 ALA A C 1
ATOM 3223 O O . ALA A 1 409 ? -5.548 -0.337 25.356 1.00 92.62 409 ALA A O 1
ATOM 3224 N N . ILE A 1 410 ? -7.204 -1.573 24.477 1.00 92.81 410 ILE A N 1
ATOM 3225 C CA . ILE A 1 410 ? -8.255 -1.080 25.373 1.00 92.81 410 ILE A CA 1
ATOM 3226 C C . ILE A 1 410 ? -8.002 -1.569 26.797 1.00 92.81 410 ILE A C 1
ATOM 3228 O O . ILE A 1 410 ? -8.003 -0.739 27.701 1.00 92.81 410 ILE A O 1
ATOM 3232 N N . LEU A 1 411 ? -7.723 -2.862 27.003 1.00 90.12 411 LEU A N 1
ATOM 3233 C CA . LEU A 1 411 ? -7.388 -3.385 28.335 1.00 90.12 411 LEU A CA 1
ATOM 3234 C C . LEU A 1 411 ? -6.199 -2.659 28.953 1.00 90.12 411 LEU A C 1
ATOM 3236 O O . LEU A 1 411 ? -6.265 -2.243 30.108 1.00 90.12 411 LEU A O 1
ATOM 3240 N N . GLN A 1 412 ? -5.138 -2.455 28.173 1.00 91.06 412 GLN A N 1
ATOM 3241 C CA . GLN A 1 412 ? -3.982 -1.705 28.643 1.00 91.06 412 GLN A CA 1
ATOM 3242 C C . GLN A 1 412 ? -4.367 -0.263 29.016 1.00 91.06 412 GLN A C 1
ATOM 3244 O O . GLN A 1 412 ? -4.004 0.208 30.090 1.00 91.06 412 GLN A O 1
ATOM 3249 N N . GLY A 1 413 ? -5.145 0.424 28.174 1.00 89.25 413 GLY A N 1
ATOM 3250 C CA . GLY A 1 413 ? -5.600 1.789 28.448 1.00 89.25 413 GLY A CA 1
ATOM 3251 C C . GLY A 1 413 ? -6.518 1.900 29.672 1.00 89.25 413 GLY A C 1
ATOM 3252 O O . GLY A 1 413 ? -6.471 2.901 30.388 1.00 89.25 413 GLY A O 1
ATOM 3253 N N . LEU A 1 414 ? -7.329 0.875 29.945 1.00 88.31 414 LEU A N 1
ATOM 3254 C CA . LEU A 1 414 ? -8.118 0.782 31.174 1.00 88.31 414 LEU A CA 1
ATOM 3255 C C . LEU A 1 414 ? -7.211 0.570 32.387 1.00 88.31 414 LEU A C 1
ATOM 3257 O O . LEU A 1 414 ? -7.334 1.316 33.355 1.00 88.31 414 LEU A O 1
ATOM 3261 N N . HIS A 1 415 ? -6.255 -0.360 32.310 1.00 86.94 415 HIS A N 1
ATOM 3262 C CA . HIS A 1 415 ? -5.296 -0.606 33.385 1.00 86.94 415 HIS A CA 1
ATOM 3263 C C . HIS A 1 415 ? -4.490 0.657 33.734 1.00 86.94 415 HIS A C 1
ATOM 3265 O O . HIS A 1 415 ? -4.416 1.058 34.894 1.00 86.94 415 HIS A O 1
ATOM 3271 N N . GLU A 1 416 ? -3.967 1.366 32.735 1.00 87.88 416 GLU A N 1
ATOM 3272 C CA . GLU A 1 416 ? -3.253 2.632 32.942 1.00 87.88 416 GLU A CA 1
ATOM 3273 C C . GLU A 1 416 ? -4.137 3.692 33.620 1.00 87.88 416 GLU A C 1
ATOM 3275 O O . GLU A 1 416 ? -3.681 4.405 34.516 1.00 87.88 416 GLU A O 1
ATOM 3280 N N . ARG A 1 417 ? -5.424 3.766 33.255 1.00 82.38 417 ARG A N 1
ATOM 3281 C CA . ARG A 1 417 ? -6.385 4.677 33.891 1.00 82.38 417 ARG A CA 1
ATOM 3282 C C . ARG A 1 417 ? -6.691 4.283 35.338 1.00 82.38 417 ARG A C 1
ATOM 3284 O O . ARG A 1 417 ? -6.789 5.173 36.176 1.00 82.38 417 ARG A O 1
ATOM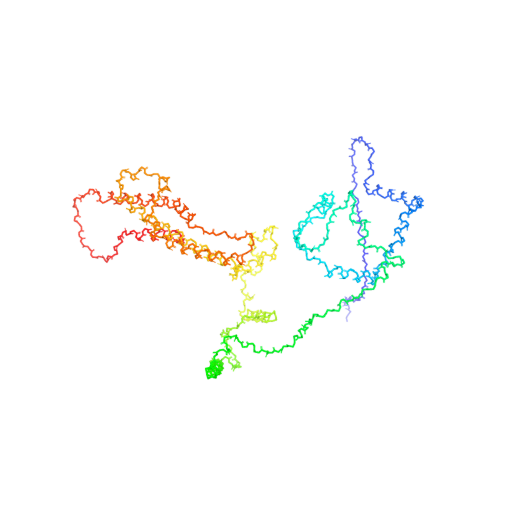 3291 N N . THR A 1 418 ? -6.807 2.986 35.629 1.00 81.12 418 THR A N 1
ATOM 3292 C CA . THR A 1 418 ? -7.007 2.470 36.996 1.00 81.12 418 THR A CA 1
ATOM 3293 C C . THR A 1 418 ? -5.804 2.754 37.899 1.00 81.12 418 THR A C 1
ATOM 3295 O O . THR A 1 418 ? -5.963 3.179 39.041 1.00 81.12 418 THR A O 1
ATOM 3298 N N . LEU A 1 419 ? -4.581 2.607 37.380 1.00 83.88 419 LEU A N 1
ATOM 3299 C CA . LEU A 1 419 ? -3.371 2.986 38.110 1.00 83.88 419 LEU A CA 1
ATOM 3300 C C . LEU A 1 419 ? -3.314 4.498 38.353 1.00 83.88 419 LEU A C 1
ATOM 3302 O O . LEU A 1 419 ? -2.978 4.932 39.454 1.00 83.88 419 LEU A O 1
ATOM 3306 N N . ALA A 1 420 ? -3.675 5.302 37.350 1.00 82.19 420 ALA A N 1
ATOM 3307 C CA . ALA A 1 420 ? -3.700 6.755 37.478 1.00 82.19 420 ALA A CA 1
ATOM 3308 C C . ALA A 1 420 ? -4.743 7.245 38.498 1.00 82.19 420 ALA A C 1
ATOM 3310 O O . ALA A 1 420 ? -4.458 8.196 39.222 1.00 82.19 420 ALA A O 1
ATOM 3311 N N . SER A 1 421 ? -5.919 6.609 38.597 1.00 75.19 421 SER A N 1
ATOM 3312 C CA . SER A 1 421 ? -6.910 6.955 39.628 1.00 75.19 421 SER A CA 1
ATOM 3313 C C . SER A 1 421 ? -6.414 6.607 41.031 1.00 75.19 421 SER A C 1
ATOM 3315 O O . SER A 1 421 ? -6.457 7.460 41.912 1.00 75.19 421 SER A O 1
ATOM 3317 N N . ASN A 1 422 ? -5.845 5.412 41.224 1.00 72.88 422 ASN A N 1
ATOM 3318 C CA . ASN A 1 422 ? -5.316 4.992 42.527 1.00 72.88 422 ASN A CA 1
ATOM 3319 C C . ASN A 1 422 ? -4.130 5.853 42.992 1.00 72.88 422 ASN A C 1
ATOM 3321 O O . ASN A 1 422 ? -3.953 6.068 44.188 1.00 72.88 422 ASN A O 1
ATOM 3325 N N . ALA A 1 423 ? -3.325 6.376 42.062 1.00 74.75 423 ALA A N 1
ATOM 3326 C CA . ALA A 1 423 ? -2.225 7.284 42.381 1.00 74.75 423 ALA A CA 1
ATOM 3327 C C . ALA A 1 423 ? -2.697 8.666 42.876 1.00 74.75 423 ALA A C 1
ATOM 3329 O O . ALA A 1 423 ? -1.970 9.321 43.623 1.00 74.75 423 ALA A O 1
ATOM 3330 N N . LEU A 1 424 ? -3.895 9.114 42.481 1.00 63.56 424 LEU A N 1
ATOM 3331 C CA . LEU A 1 424 ? -4.479 10.385 42.930 1.00 63.56 424 LEU A CA 1
ATOM 3332 C C . LEU A 1 424 ? -5.166 10.272 44.304 1.00 63.56 424 LEU A C 1
ATOM 3334 O O . LEU A 1 424 ? -5.219 11.270 45.021 1.00 63.56 424 LEU A O 1
ATOM 3338 N N . ASP A 1 425 ? -5.614 9.072 44.688 1.00 60.81 425 ASP A N 1
ATOM 3339 C CA . ASP A 1 425 ? -6.214 8.764 46.001 1.00 60.81 425 ASP A CA 1
ATOM 3340 C C . ASP A 1 425 ? -5.194 8.290 47.063 1.00 60.81 425 ASP A C 1
ATOM 3342 O O . ASP A 1 425 ? -5.563 7.911 48.177 1.00 60.81 425 ASP A O 1
ATOM 3346 N N . GLY A 1 426 ? -3.891 8.342 46.761 1.00 51.28 426 GLY A N 1
ATOM 3347 C CA . GLY A 1 426 ? -2.827 8.075 47.735 1.00 51.28 426 GLY A CA 1
ATOM 3348 C C . GLY A 1 426 ? -2.868 9.044 48.933 1.00 51.28 426 GLY A C 1
ATOM 3349 O O . GLY A 1 426 ? -3.285 10.197 48.788 1.00 51.28 426 GLY A O 1
ATOM 3350 N N . PRO A 1 427 ? -2.435 8.616 50.138 1.00 45.00 427 PRO A N 1
ATOM 3351 C CA . PRO A 1 427 ? -2.617 9.399 51.352 1.00 45.00 427 PRO A CA 1
ATOM 3352 C C . PRO A 1 427 ? -1.911 10.747 51.211 1.00 45.00 427 PRO A C 1
ATOM 3354 O O . PRO A 1 427 ? -0.715 10.806 50.921 1.00 45.00 427 PRO A O 1
ATOM 3357 N N . LYS A 1 428 ? -2.650 11.837 51.454 1.00 50.16 428 LYS A N 1
ATOM 3358 C CA . LYS A 1 428 ? -2.094 13.182 51.644 1.00 50.16 428 LYS A CA 1
ATOM 3359 C C . LYS A 1 428 ? -1.150 13.145 52.851 1.00 50.16 428 LYS A C 1
ATOM 3361 O O . LYS A 1 428 ? -1.558 13.455 53.967 1.00 50.16 428 LYS A O 1
ATOM 3366 N N . SER A 1 429 ? 0.102 12.737 52.654 1.00 41.72 429 SER A N 1
ATOM 3367 C CA . SER A 1 429 ? 1.124 12.816 53.689 1.00 41.72 429 SER A CA 1
ATOM 3368 C C . SER A 1 429 ? 1.445 14.289 53.915 1.00 41.72 429 SER A C 1
ATOM 3370 O O . SER A 1 429 ? 2.018 14.970 53.062 1.00 41.72 429 SER A O 1
ATOM 3372 N N . SER A 1 430 ? 1.026 14.776 55.072 1.00 44.47 430 SER A N 1
ATOM 3373 C CA . SER A 1 430 ? 1.384 16.061 55.646 1.00 44.47 430 SER A CA 1
ATOM 3374 C C . SER A 1 430 ? 2.895 16.322 55.592 1.00 44.47 430 SER A C 1
ATOM 3376 O O . SER A 1 430 ? 3.676 15.538 56.119 1.00 44.47 430 SER A O 1
ATOM 3378 N N . GLY A 1 431 ? 3.270 17.476 55.035 1.00 43.06 431 GLY A N 1
ATOM 3379 C CA . GLY A 1 431 ? 4.407 18.287 55.476 1.00 43.06 431 GLY A CA 1
ATOM 3380 C C . GLY A 1 431 ? 5.825 17.752 55.244 1.00 43.06 431 GLY A C 1
ATOM 3381 O O . GLY A 1 431 ? 6.396 17.079 56.092 1.00 43.06 431 GLY A O 1
ATOM 3382 N N . SER A 1 432 ? 6.495 18.260 54.207 1.00 34.12 432 SER A N 1
ATOM 3383 C CA . SER A 1 432 ? 7.911 18.619 54.352 1.00 34.12 432 SER A CA 1
ATOM 3384 C C . SER A 1 432 ? 8.252 19.822 53.478 1.00 34.12 432 SER A C 1
ATOM 3386 O O . SER A 1 432 ? 8.327 19.746 52.255 1.00 34.12 432 SER A O 1
ATOM 3388 N N . SER A 1 433 ? 8.423 20.960 54.147 1.00 42.72 433 SER A N 1
ATOM 3389 C CA . SER A 1 433 ? 8.981 22.189 53.598 1.00 42.72 433 SER A CA 1
ATOM 3390 C C . SER A 1 433 ? 10.385 21.930 53.048 1.00 42.72 433 SER A C 1
ATOM 3392 O O . SER A 1 433 ? 11.293 21.603 53.812 1.00 42.72 433 SER A O 1
ATOM 3394 N N . ARG A 1 434 ? 10.588 22.120 51.737 1.00 34.28 434 ARG A N 1
ATOM 3395 C CA . ARG A 1 434 ? 11.910 22.391 51.152 1.00 34.28 434 ARG A CA 1
ATOM 3396 C C . ARG A 1 434 ? 11.800 23.459 50.067 1.00 34.28 434 ARG A C 1
ATOM 3398 O O . ARG A 1 434 ? 11.424 23.197 48.935 1.00 34.28 434 ARG A O 1
ATOM 3405 N N . ARG A 1 435 ? 12.116 24.678 50.507 1.00 31.67 435 ARG A N 1
ATOM 3406 C CA . ARG A 1 435 ? 12.943 25.708 49.862 1.00 31.67 435 ARG A CA 1
ATOM 3407 C C . ARG A 1 435 ? 12.906 25.772 48.329 1.00 31.67 435 ARG A C 1
ATOM 3409 O O . ARG A 1 435 ? 13.488 24.947 47.636 1.00 31.67 435 ARG A O 1
ATOM 3416 N N . ALA A 1 436 ? 12.317 26.862 47.846 1.00 35.25 436 ALA A N 1
ATOM 3417 C CA . ALA A 1 436 ? 12.401 27.328 46.473 1.00 35.25 436 ALA A CA 1
ATOM 3418 C C . ALA A 1 436 ? 13.862 27.516 46.029 1.00 35.25 436 ALA A C 1
ATOM 3420 O O . ALA A 1 436 ? 14.598 28.323 46.598 1.00 35.25 436 ALA A O 1
ATOM 3421 N N . THR A 1 437 ? 14.244 26.809 44.968 1.00 33.06 437 THR A N 1
ATOM 3422 C CA . THR A 1 437 ? 15.312 27.222 44.058 1.00 33.06 437 THR A CA 1
ATOM 3423 C C . THR A 1 437 ? 14.713 27.283 42.663 1.00 33.06 437 THR A C 1
ATOM 3425 O O . THR A 1 437 ? 14.244 26.281 42.128 1.00 33.06 437 THR A O 1
ATOM 3428 N N . SER A 1 438 ? 14.691 28.490 42.113 1.00 37.16 438 SER A N 1
ATOM 3429 C CA . SER A 1 438 ? 14.323 28.814 40.742 1.00 37.16 438 SER A CA 1
ATOM 3430 C C . SER A 1 438 ? 15.114 27.973 39.735 1.00 37.16 438 SER A C 1
ATOM 3432 O O . SER A 1 438 ? 16.334 28.099 39.646 1.00 37.16 438 SER A O 1
ATOM 3434 N N . GLY A 1 439 ? 14.407 27.164 38.951 1.00 30.95 439 GLY A N 1
ATOM 3435 C CA . GLY A 1 439 ? 14.911 26.468 37.773 1.00 30.95 439 GLY A CA 1
ATOM 3436 C C . GLY A 1 439 ? 13.779 26.379 36.755 1.00 30.95 439 GLY A C 1
ATOM 3437 O O . GLY A 1 439 ? 12.676 25.970 37.104 1.00 30.95 439 GLY A O 1
ATOM 3438 N N . HIS A 1 440 ? 14.043 26.861 35.542 1.00 31.48 440 HIS A N 1
ATOM 3439 C CA . HIS A 1 440 ? 13.138 26.919 34.394 1.00 31.48 440 HIS A CA 1
ATOM 3440 C C . HIS A 1 440 ? 12.283 25.652 34.248 1.00 31.48 440 HIS A C 1
ATOM 3442 O O . HIS A 1 440 ? 12.812 24.548 34.139 1.00 31.48 440 HIS A O 1
ATOM 3448 N N . GLY A 1 441 ? 10.962 25.836 34.258 1.00 29.75 441 GLY A N 1
ATOM 3449 C CA . GLY A 1 441 ? 9.989 24.757 34.192 1.00 29.75 441 GLY A CA 1
ATOM 3450 C C . GLY A 1 441 ? 9.909 24.139 32.803 1.00 29.75 441 GLY A C 1
ATOM 3451 O O . GLY A 1 441 ? 9.353 24.747 31.894 1.00 29.75 441 GLY A O 1
ATOM 3452 N N . ASP A 1 442 ? 10.384 22.904 32.690 1.00 34.19 442 ASP A N 1
ATOM 3453 C CA . ASP A 1 442 ? 9.857 21.937 31.734 1.00 34.19 442 ASP A CA 1
ATOM 3454 C C . ASP A 1 442 ? 8.897 21.042 32.526 1.00 34.19 442 ASP A C 1
ATOM 3456 O O . ASP A 1 442 ? 9.291 20.136 33.263 1.00 34.19 442 ASP A O 1
ATOM 3460 N N . THR A 1 443 ? 7.616 21.410 32.511 1.00 35.84 443 THR A N 1
ATOM 3461 C CA . THR A 1 443 ? 6.570 20.632 33.181 1.00 35.84 443 THR A CA 1
ATOM 3462 C C . THR A 1 443 ? 6.099 19.545 32.229 1.00 35.84 443 THR A C 1
ATOM 3464 O O . THR A 1 443 ? 5.097 19.689 31.528 1.00 35.84 443 THR A O 1
ATOM 3467 N N . ASP A 1 444 ? 6.819 18.425 32.249 1.00 38.59 444 ASP A N 1
ATOM 3468 C CA . ASP A 1 444 ? 6.353 17.131 31.753 1.00 38.59 444 ASP A CA 1
ATOM 3469 C C . ASP A 1 444 ? 5.173 16.651 32.615 1.00 38.59 444 ASP A C 1
ATOM 3471 O O . ASP A 1 444 ? 5.249 15.736 33.434 1.00 38.59 444 ASP A O 1
ATOM 3475 N N . THR A 1 445 ? 4.029 17.304 32.432 1.00 39.59 445 THR A N 1
ATOM 3476 C CA . THR A 1 445 ? 2.739 16.725 32.776 1.00 39.59 445 THR A CA 1
ATOM 3477 C C . THR A 1 445 ? 2.486 15.607 31.770 1.00 39.59 445 THR A C 1
ATOM 3479 O O . THR A 1 445 ? 2.438 15.832 30.558 1.00 39.59 445 THR A O 1
ATOM 3482 N N . LEU A 1 446 ? 2.373 14.375 32.271 1.00 52.94 446 LEU A N 1
ATOM 3483 C CA . LEU A 1 446 ? 2.039 13.170 31.508 1.00 52.94 446 LEU A CA 1
ATOM 3484 C C . LEU A 1 446 ? 0.618 13.292 30.939 1.00 52.94 446 LEU A C 1
ATOM 3486 O O . LEU A 1 446 ? -0.338 12.677 31.400 1.00 52.94 446 LEU A O 1
ATOM 3490 N N . THR A 1 447 ? 0.468 14.133 29.925 1.00 53.03 447 THR A N 1
ATOM 3491 C CA . THR A 1 447 ? -0.738 14.230 29.122 1.00 53.03 447 THR A CA 1
ATOM 3492 C C . THR A 1 447 ? -0.870 12.948 28.308 1.00 53.03 447 THR A C 1
ATOM 3494 O O . THR A 1 447 ? 0.110 12.396 27.809 1.00 53.03 447 THR A O 1
ATOM 3497 N N . ILE A 1 448 ? -2.102 12.485 28.112 1.00 54.09 448 ILE A N 1
ATOM 3498 C CA . ILE A 1 448 ? -2.458 11.341 27.249 1.00 54.09 448 ILE A CA 1
ATOM 3499 C C . ILE A 1 448 ? -1.824 11.457 25.842 1.00 54.09 448 ILE A C 1
ATOM 3501 O O . ILE A 1 448 ? -1.527 10.453 25.195 1.00 54.09 448 ILE A O 1
ATOM 3505 N N . GLY A 1 449 ? -1.517 12.681 25.391 1.00 50.84 449 GLY A N 1
ATOM 3506 C CA . GLY A 1 449 ? -0.749 12.947 24.170 1.00 50.84 449 GLY A CA 1
ATOM 3507 C C . GLY A 1 449 ? 0.721 12.493 24.202 1.00 50.84 449 GLY A C 1
ATOM 3508 O O . GLY A 1 449 ? 1.280 12.198 23.149 1.00 50.84 449 GLY A O 1
ATOM 3509 N N . GLY A 1 450 ? 1.360 12.406 25.370 1.00 52.19 450 GLY A N 1
ATOM 3510 C CA . GLY A 1 450 ? 2.710 11.859 25.554 1.00 52.19 450 GLY A CA 1
ATOM 3511 C C . GLY A 1 450 ? 2.754 10.330 25.464 1.00 52.19 450 GLY A C 1
ATOM 3512 O O . GLY A 1 450 ? 3.657 9.775 24.838 1.00 52.19 450 GLY A O 1
ATOM 3513 N N . VAL A 1 451 ? 1.733 9.652 25.997 1.00 62.41 451 VAL A N 1
ATOM 3514 C CA . VAL A 1 451 ? 1.581 8.187 25.904 1.00 62.41 451 VAL A CA 1
ATOM 3515 C C . VAL A 1 451 ? 1.291 7.770 24.461 1.00 62.41 451 VAL A C 1
ATOM 3517 O O . VAL A 1 451 ? 1.945 6.878 23.926 1.00 62.41 451 VAL A O 1
ATOM 3520 N N . LEU A 1 452 ? 0.409 8.506 23.777 1.00 55.47 452 LEU A N 1
ATOM 3521 C CA . LEU A 1 452 ? 0.127 8.312 22.352 1.00 55.47 452 LEU A CA 1
ATOM 3522 C C . LEU A 1 452 ? 1.348 8.583 21.467 1.00 55.47 452 LEU A C 1
ATOM 3524 O O . LEU A 1 452 ? 1.593 7.823 20.536 1.00 55.47 452 LEU A O 1
ATOM 3528 N N . ARG A 1 453 ? 2.153 9.612 21.764 1.00 57.62 453 ARG A N 1
ATOM 3529 C CA . ARG A 1 453 ? 3.408 9.862 21.036 1.00 57.62 453 ARG A CA 1
ATOM 3530 C C . ARG A 1 453 ? 4.451 8.770 21.271 1.00 57.62 453 ARG A C 1
ATOM 3532 O O . ARG A 1 453 ? 5.108 8.374 20.316 1.00 57.62 453 ARG A O 1
ATOM 3539 N N . ARG A 1 454 ? 4.573 8.231 22.490 1.00 57.00 454 ARG A N 1
ATOM 3540 C CA . ARG A 1 454 ? 5.446 7.071 22.763 1.00 57.00 454 ARG A CA 1
ATOM 3541 C C . ARG A 1 454 ? 4.982 5.808 22.046 1.00 57.00 454 ARG A C 1
ATOM 3543 O O . ARG A 1 454 ? 5.818 5.073 21.534 1.00 57.00 454 ARG A O 1
ATOM 3550 N N . TRP A 1 455 ? 3.676 5.563 21.987 1.00 54.03 455 TRP A N 1
ATOM 3551 C CA . TRP A 1 455 ? 3.114 4.398 21.302 1.00 54.03 455 TRP A CA 1
ATOM 3552 C C . TRP A 1 455 ? 3.269 4.495 19.776 1.00 54.03 455 TRP A C 1
ATOM 3554 O O . TRP A 1 455 ? 3.733 3.551 19.144 1.00 54.03 455 TRP A O 1
ATOM 3564 N N . VAL A 1 456 ? 3.003 5.672 19.198 1.00 60.69 456 VAL A N 1
ATOM 3565 C CA . VAL A 1 456 ? 3.237 5.957 17.773 1.00 60.69 456 VAL A CA 1
ATOM 3566 C C . VAL A 1 456 ? 4.729 5.853 17.420 1.00 60.69 456 VAL A C 1
ATOM 3568 O O . VAL A 1 456 ? 5.066 5.220 16.424 1.00 60.69 456 VAL A O 1
ATOM 3571 N N . ASN A 1 457 ? 5.635 6.372 18.258 1.00 60.56 457 ASN A N 1
ATOM 3572 C CA . ASN A 1 457 ? 7.084 6.241 18.041 1.00 60.56 457 ASN A CA 1
ATOM 3573 C C . ASN A 1 457 ? 7.572 4.786 18.134 1.00 60.56 457 ASN A C 1
ATOM 3575 O O . ASN A 1 457 ? 8.411 4.375 17.336 1.00 60.56 457 ASN A O 1
ATOM 3579 N N . ARG A 1 458 ? 6.993 3.982 19.036 1.00 56.03 458 ARG A N 1
ATOM 3580 C CA . ARG A 1 458 ? 7.298 2.548 19.159 1.00 56.03 458 ARG A CA 1
ATOM 3581 C C . ARG A 1 458 ? 6.864 1.742 17.926 1.00 56.03 458 ARG A C 1
ATOM 3583 O O . ARG A 1 458 ? 7.512 0.752 17.607 1.00 56.03 458 ARG A O 1
ATOM 3590 N N . ILE A 1 459 ? 5.814 2.165 17.221 1.00 58.34 459 ILE A N 1
ATOM 3591 C CA . ILE A 1 459 ? 5.344 1.526 15.976 1.00 58.34 459 ILE A CA 1
ATOM 3592 C C . ILE A 1 459 ? 6.131 2.019 14.747 1.00 58.34 459 ILE A C 1
ATOM 3594 O O . ILE A 1 459 ? 6.346 1.255 13.811 1.00 58.34 459 ILE A O 1
ATOM 3598 N N . LEU A 1 460 ? 6.619 3.263 14.759 1.00 54.00 460 LEU A N 1
ATOM 3599 C CA . LEU A 1 460 ? 7.435 3.855 13.686 1.00 54.00 460 LEU A CA 1
ATOM 3600 C C . LEU A 1 460 ? 8.940 3.526 13.767 1.00 54.00 460 LEU A C 1
ATOM 3602 O O . LEU A 1 460 ? 9.712 4.035 12.956 1.00 54.00 460 LEU A O 1
ATOM 3606 N N . GLY A 1 461 ? 9.362 2.662 14.695 1.00 44.12 461 GLY A N 1
ATOM 3607 C CA . GLY A 1 461 ? 10.732 2.147 14.745 1.00 44.12 461 GLY A CA 1
ATOM 3608 C C . GLY A 1 461 ? 11.790 3.203 15.082 1.00 44.12 461 GLY A C 1
ATOM 3609 O O . GLY A 1 461 ? 12.808 3.290 14.394 1.00 44.12 461 GLY A O 1
ATOM 3610 N N . ARG A 1 462 ? 11.564 3.998 16.134 1.00 39.81 462 ARG A N 1
ATOM 3611 C CA . ARG A 1 462 ? 12.622 4.766 16.807 1.00 39.81 462 ARG A CA 1
ATOM 3612 C C . ARG A 1 462 ? 12.651 4.511 18.303 1.00 39.81 462 ARG A C 1
ATOM 3614 O O . ARG A 1 462 ? 11.565 4.541 18.926 1.00 39.81 462 ARG A O 1
#

pLDDT: mean 70.97, std 20.91, range [29.75, 98.0]

Organism: NCBI:txid1884261

InterPro domains:
  IPR018961 DnaJ homologue, subfamily C, member 28, conserved domain [PF09350] (248-318)

Sequence (462 aa):
MQSSRSALQLRILRQTRCSPFSTARPSLDSTKNATQHPQAPIGSAKLFADAAQEDLKPITPKSSLLTALESQDENWTGDERVQDAVLRMLMDKHKPLRTGTIRSADEKLRDRNSSSGAQNYVRVQPLLPSGPPASGESWADVPLLPAIDGHRPWHATYKVPVHEGSIRVGSLRSSRTSSRPFADQNMDNQTRRQMAAERRKALAAGRLVRVKEGVLDYRLGNGVRIDGEQSRGYARSNPVSLKGWNSMVEEKIERARAAGAFKVISGRGKPLARVSEEFNPFIGREEFLMNRIVQRNGATPPWVDAQMELDSVLNAFRVALQLSWTRRTVRRLGATCNFEDLASVTLEDIAGLRDKEWEAKERSYHETGVEDINRLVRKYNGMAPYSVRRGYHDREAELQLNYQVSAAAILQGLHERTLASNALDGPKSSGSSRRATSGHGDTDTLTIGGVLRRWVNRILGR

Secondary structure (DSSP, 8-state):
-------------------PPPPPPPP------------PPPHHHHHHHHHHHHHTS--PPPPHHHHHHHHHSPPP-SSPPHHHHHHHHHHHHTPPP--S----HHHHHHHTTS---------PPPP----PPSS---TTSS-SSPPPTT--GGG---------S----------------GGGSSS-HHHHHHHHHHHHHHHHHHHHHHHHHHHHHHHTT-S---S-S------PPPP-SHHHHHHHHHHHHHHHHHTTTTTS-TTTTSPP---GGGG-TTS-HHHHHHHHHHHHTT---HHHHHHHHHHHHHHHHHHHHHHHHHHHHHHHHHHHS-HHHHHT--HHHHHH---HHHHHHHHHHHHHHHHHHHHHHHHHHHHS-GGG--PPP-HHHHHHHHHHHHHHHHHHHHHHHHHHHHHHSS---------------------HHHHHHHHHHHHTT-